Protein AF-A0A7V8W6E3-F1 (afdb_monomer)

Solvent-accessible surface area (backbone atoms only — not comparable to full-atom values): 30523 Å² total; per-residue (Å²): 129,44,22,58,57,62,61,30,36,61,44,76,60,100,75,22,41,31,23,18,28,25,39,39,32,76,47,16,25,35,45,43,40,6,30,64,54,18,16,47,50,14,28,40,45,15,25,27,19,11,62,36,27,40,42,33,41,28,35,43,29,31,76,76,49,31,47,47,39,54,48,75,96,35,70,48,21,53,35,42,50,69,39,84,40,50,57,40,72,59,39,34,91,80,53,57,35,53,32,38,55,35,43,75,72,73,45,42,37,34,36,26,48,46,64,82,41,48,52,22,74,88,29,54,38,61,55,48,72,39,35,53,48,25,54,76,66,76,32,27,70,42,30,32,36,32,34,53,33,52,45,55,50,50,46,46,63,72,57,48,93,60,59,91,87,58,83,68,68,77,58,76,41,75,46,80,43,70,63,22,59,65,55,46,26,24,59,27,83,86,46,38,68,59,48,43,57,56,46,49,50,52,52,30,50,54,46,11,36,56,31,51,24,34,79,65,42,43,29,56,62,62,84,45,99,86,48,74,86,80,68,50,61,65,41,68,42,79,37,46,65,89,38,77,54,35,58,74,35,79,44,76,50,71,52,38,40,31,56,38,68,36,38,62,90,61,44,47,33,61,66,59,51,43,53,53,36,50,52,46,25,75,75,44,99,53,83,54,31,68,57,70,81,85,66,74,90,54,88,49,69,65,49,60,52,44,55,75,67,67,78,64,83,80,41,65,65,62,93,74,47,39,31,40,72,20,40,37,26,18,24,37,29,34,40,54,42,20,90,84,66,48,57,73,42,80,50,49,57,79,79,52,42,45,63,52,49,45,52,52,48,42,54,28,43,77,71,75,60,45,56,69,45,41,36,36,48,59,90,45,38,55,26,31,44,50,68,48,73,82,88,84,54,57,48,78,46,80,68,38,54,47,90,79,33,82,55,71,39,86,59,18,60,63,34,60,57,25,50,50,11,21,31,33,86,48,95,85,39,50,57,22,47,49,43,33,39,37,32,36,26,58,92,81,15,36,30,22,39,74,58,75,59,54,92,78,76,55,92,84,53,81,92,78,54,90,59,46,28,28,45,29,11,27,63,39,41,55,11,17,42,24,61,41,35,39,32,49,36,80,57,80,54,83,57,65,27,46,20,36,37,64,47,45,44,23,21,48,32,36,21,54,28,46,78,69,73,44,34,69,60,51,52,64,62,46,61,92,53,61,73,79,40,42,40,55,58,52,47,72,59,50,53,39,45,75,63,69,46,84,56,95,55,84,77,52,86,52,63,36,70,37,58,47,63,63,75,61,92,70,64,71,71,64,85,129

Structure (mmCIF, N/CA/C/O backbone):
data_AF-A0A7V8W6E3-F1
#
_entry.id   AF-A0A7V8W6E3-F1
#
loop_
_atom_site.group_PDB
_atom_site.id
_atom_site.type_symbol
_atom_site.label_atom_id
_atom_site.label_alt_id
_atom_site.label_comp_id
_atom_site.label_asym_id
_atom_site.label_entity_id
_atom_site.label_seq_id
_atom_site.pdbx_PDB_ins_code
_atom_site.Cartn_x
_atom_site.Cartn_y
_atom_site.Cartn_z
_atom_site.occupancy
_atom_site.B_iso_or_equiv
_atom_site.auth_seq_id
_atom_site.auth_comp_id
_atom_site.auth_asym_id
_atom_site.auth_atom_id
_atom_site.pdbx_PDB_model_num
ATOM 1 N N . PRO A 1 1 ? -8.590 15.226 25.743 1.00 60.72 1 PRO A N 1
ATOM 2 C CA . PRO A 1 1 ? -9.506 14.223 26.324 1.00 60.72 1 PRO A CA 1
ATOM 3 C C . PRO A 1 1 ? -10.099 13.341 25.229 1.00 60.72 1 PRO A C 1
ATOM 5 O O . PRO A 1 1 ? -10.902 13.826 24.442 1.00 60.72 1 PRO A O 1
ATOM 8 N N . GLY A 1 2 ? -9.665 12.084 25.160 1.00 74.56 2 GLY A N 1
ATOM 9 C CA . GLY A 1 2 ? -10.213 11.073 24.245 1.00 74.56 2 GLY A CA 1
ATOM 10 C C . GLY A 1 2 ? -9.491 10.926 22.902 1.00 74.56 2 GLY A C 1
ATOM 11 O O . GLY A 1 2 ? -9.850 10.030 22.147 1.00 74.56 2 GLY A O 1
ATOM 12 N N . GLY A 1 3 ? -8.475 11.748 22.616 1.00 84.06 3 GLY A N 1
ATOM 13 C CA . GLY A 1 3 ? -7.592 11.557 21.456 1.00 84.06 3 GLY A CA 1
ATOM 14 C C . GLY A 1 3 ? -6.652 10.358 21.630 1.00 84.06 3 GLY A C 1
ATOM 15 O O . GLY A 1 3 ? -6.567 9.771 22.712 1.00 84.06 3 GLY A O 1
ATOM 16 N N . LEU A 1 4 ? -5.901 10.015 20.586 1.00 87.19 4 LEU A N 1
ATOM 17 C CA . LEU A 1 4 ? -4.885 8.960 20.554 1.00 87.19 4 LEU A CA 1
ATOM 18 C C . LEU A 1 4 ? -3.926 9.035 21.741 1.00 87.19 4 LEU A C 1
ATOM 20 O O . LEU A 1 4 ? -3.642 8.009 22.348 1.00 87.19 4 LEU A O 1
ATOM 24 N N . HIS A 1 5 ? -3.462 10.225 22.128 1.00 89.06 5 HIS A N 1
ATOM 25 C CA . HIS A 1 5 ? -2.568 10.365 23.284 1.00 89.06 5 HIS A CA 1
ATOM 26 C C . HIS A 1 5 ? -3.176 9.785 24.571 1.00 89.06 5 HIS A C 1
ATOM 28 O O . HIS A 1 5 ? -2.512 9.037 25.294 1.00 89.06 5 HIS A O 1
ATOM 34 N N . ASP A 1 6 ? -4.452 10.082 24.824 1.00 88.25 6 ASP A N 1
ATOM 35 C CA . ASP A 1 6 ? -5.174 9.614 26.007 1.00 88.25 6 ASP A CA 1
ATOM 36 C C . ASP A 1 6 ? -5.537 8.125 25.892 1.00 88.25 6 ASP A C 1
ATOM 38 O O . ASP A 1 6 ? -5.423 7.381 26.869 1.00 88.25 6 ASP A O 1
ATOM 42 N N . LEU A 1 7 ? -5.946 7.679 24.698 1.00 88.56 7 LEU A N 1
ATOM 43 C CA . LEU A 1 7 ? -6.326 6.288 24.420 1.00 88.56 7 LEU A CA 1
ATOM 44 C C . LEU A 1 7 ? -5.146 5.329 24.560 1.00 88.56 7 LEU A C 1
ATOM 46 O O . LEU A 1 7 ? -5.295 4.246 25.118 1.00 88.56 7 LEU A O 1
ATOM 50 N N . LEU A 1 8 ? -3.971 5.735 24.079 1.00 92.00 8 LEU A N 1
ATOM 51 C CA . LEU A 1 8 ? -2.752 4.928 24.112 1.00 92.00 8 LEU A CA 1
ATOM 52 C C . LEU A 1 8 ? -2.005 5.051 25.454 1.00 92.00 8 LEU A C 1
ATOM 54 O O . LEU A 1 8 ? -1.078 4.281 25.722 1.00 92.00 8 LEU A O 1
ATOM 58 N N . GLY A 1 9 ? -2.408 5.994 26.316 1.00 92.31 9 GLY A N 1
ATOM 59 C CA . GLY A 1 9 ? -1.715 6.288 27.570 1.00 92.31 9 GLY A CA 1
ATOM 60 C C . GLY A 1 9 ? -0.286 6.757 27.313 1.00 92.31 9 GLY A C 1
ATOM 61 O O . GLY A 1 9 ? 0.654 6.222 27.902 1.00 92.31 9 GLY A O 1
ATOM 62 N N . VAL A 1 10 ? -0.114 7.690 26.372 1.00 92.12 10 VAL A N 1
ATOM 63 C CA . VAL A 1 10 ? 1.209 8.180 25.977 1.00 92.12 10 VAL A CA 1
ATOM 64 C C . VAL A 1 10 ? 1.835 8.949 27.134 1.00 92.12 10 VAL A C 1
ATOM 66 O O . VAL A 1 10 ? 1.294 9.945 27.612 1.00 92.12 10 VAL A O 1
ATOM 69 N N . GLN A 1 11 ? 3.013 8.506 27.555 1.00 91.81 11 GLN A N 1
ATOM 70 C CA . GLN A 1 11 ? 3.874 9.216 28.489 1.00 91.81 11 GLN A CA 1
ATOM 71 C C . GLN A 1 11 ? 5.193 9.534 27.796 1.00 91.81 11 GLN A C 1
ATOM 73 O O . GLN A 1 11 ? 5.791 8.673 27.150 1.00 91.81 11 GLN A O 1
ATOM 78 N N . GLN A 1 12 ? 5.658 10.771 27.936 1.00 90.88 12 GLN A N 1
ATOM 79 C CA . GLN A 1 12 ? 6.931 11.217 27.382 1.00 90.88 12 GLN A CA 1
ATOM 80 C C . GLN A 1 12 ? 7.817 11.756 28.502 1.00 90.88 12 GLN A C 1
ATOM 82 O O . GLN A 1 12 ? 7.383 12.580 29.305 1.00 90.88 12 GLN A O 1
ATOM 87 N N . ASP A 1 13 ? 9.068 11.308 28.539 1.00 88.69 13 ASP A N 1
ATOM 88 C CA . ASP A 1 13 ? 10.091 11.820 29.448 1.00 88.69 13 ASP A CA 1
ATOM 89 C C . ASP A 1 13 ? 11.416 12.067 28.691 1.00 88.69 13 ASP A C 1
ATOM 91 O O . ASP A 1 13 ? 11.489 11.954 27.464 1.00 88.69 13 ASP A O 1
ATOM 95 N N . ALA A 1 14 ? 12.487 12.410 29.416 1.00 87.88 14 ALA A N 1
ATOM 96 C CA . ALA A 1 14 ? 13.804 12.682 28.825 1.00 87.88 14 ALA A CA 1
ATOM 97 C C . ALA A 1 14 ? 14.431 11.482 28.085 1.00 87.88 14 ALA A C 1
ATOM 99 O O . ALA A 1 14 ? 15.365 11.644 27.303 1.00 87.88 14 ALA A O 1
ATOM 100 N N . SER A 1 15 ? 13.943 10.278 28.351 1.00 84.31 15 SER A N 1
ATOM 101 C CA . SER A 1 15 ? 14.488 9.008 27.902 1.00 84.31 15 SER A CA 1
ATOM 102 C C . SER A 1 15 ? 13.673 8.404 26.744 1.00 84.31 15 SER A C 1
ATOM 104 O O . SER A 1 15 ? 14.153 7.477 26.092 1.00 84.31 15 SER A O 1
ATOM 106 N N . GLY A 1 16 ? 12.474 8.917 26.442 1.00 88.12 16 GLY A N 1
ATOM 107 C CA . GLY A 1 16 ? 11.692 8.518 25.267 1.00 88.12 16 GLY A CA 1
ATOM 108 C C . GLY A 1 16 ? 10.180 8.589 25.467 1.00 88.12 16 GLY A C 1
ATOM 109 O O . GLY A 1 16 ? 9.683 9.228 26.395 1.00 88.12 16 GLY A O 1
ATOM 110 N N . LEU A 1 17 ? 9.463 7.912 24.571 1.00 90.12 17 LEU A N 1
ATOM 111 C CA . LEU A 1 17 ? 8.012 7.746 24.601 1.00 90.12 17 LEU A CA 1
ATOM 112 C C . LEU A 1 17 ? 7.654 6.343 25.101 1.00 90.12 17 LEU A C 1
ATOM 114 O O . LEU A 1 17 ? 8.291 5.355 24.733 1.00 90.12 17 LEU A O 1
ATOM 118 N N . MET A 1 18 ? 6.629 6.259 25.939 1.00 91.69 18 MET A N 1
ATOM 119 C CA . MET A 1 18 ? 6.065 5.020 26.469 1.00 91.69 18 MET A CA 1
ATOM 120 C C . MET A 1 18 ? 4.549 5.032 26.286 1.00 91.69 18 MET A C 1
ATOM 122 O O . MET A 1 18 ? 3.926 6.093 26.301 1.00 91.69 18 MET A O 1
ATOM 126 N N . MET A 1 19 ? 3.958 3.851 26.134 1.00 93.00 19 MET A N 1
ATOM 127 C CA . MET A 1 19 ? 2.508 3.661 26.082 1.00 93.00 19 MET A CA 1
ATOM 128 C C . MET A 1 19 ? 2.098 2.795 27.265 1.00 93.00 19 MET A C 1
ATOM 130 O O . MET A 1 19 ? 2.665 1.722 27.470 1.00 93.00 19 MET A O 1
ATOM 134 N N . THR A 1 20 ? 1.136 3.254 28.062 1.00 92.38 20 THR A N 1
ATOM 135 C CA . THR A 1 20 ? 0.646 2.484 29.217 1.00 92.38 20 THR A CA 1
ATOM 136 C C . THR A 1 20 ? -0.668 1.777 28.943 1.00 92.38 20 THR A C 1
ATOM 138 O O . THR A 1 20 ? -1.084 0.971 29.764 1.00 92.38 20 THR A O 1
ATOM 141 N N . LYS A 1 21 ? -1.330 2.064 27.813 1.00 92.44 21 LYS A N 1
ATOM 142 C CA . LYS A 1 21 ? -2.611 1.443 27.444 1.00 92.44 21 LYS A CA 1
ATOM 143 C C . LYS A 1 21 ? -2.586 0.670 26.130 1.00 92.44 21 LYS A C 1
ATOM 145 O O . LYS A 1 21 ? -3.557 -0.008 25.812 1.00 92.44 21 LYS A O 1
ATOM 150 N N . ALA A 1 22 ? -1.486 0.745 25.384 1.00 93.56 22 ALA A N 1
ATOM 151 C CA . ALA A 1 22 ? -1.351 0.115 24.079 1.00 93.56 22 ALA A CA 1
ATOM 152 C C . ALA A 1 22 ? -0.019 -0.620 23.912 1.00 93.56 22 ALA A C 1
ATOM 154 O O . ALA A 1 22 ? 0.999 -0.238 24.487 1.00 93.56 22 ALA A O 1
ATOM 155 N N . VAL A 1 23 ? -0.040 -1.651 23.073 1.00 93.12 23 VAL A N 1
ATOM 156 C CA . VAL A 1 23 ? 1.141 -2.368 22.596 1.00 93.12 23 VAL A CA 1
ATOM 157 C C . VAL A 1 23 ? 1.476 -1.857 21.205 1.00 93.12 23 VAL A C 1
ATOM 159 O O . VAL A 1 23 ? 0.636 -1.896 20.307 1.00 93.12 23 VAL A O 1
ATOM 162 N N . SER A 1 24 ? 2.708 -1.399 21.009 1.00 94.38 24 SER A N 1
ATOM 163 C CA . SER A 1 24 ? 3.200 -0.960 19.702 1.00 94.38 24 SER A CA 1
ATOM 164 C C . SER A 1 24 ? 4.286 -1.885 19.171 1.00 94.38 24 SER A C 1
ATOM 166 O O . SER A 1 24 ? 4.986 -2.570 19.925 1.00 94.38 24 SER A O 1
ATOM 168 N N . VAL A 1 25 ? 4.428 -1.889 17.849 1.00 94.44 25 VAL A N 1
ATOM 169 C CA . VAL A 1 25 ? 5.556 -2.514 17.161 1.00 94.44 25 VAL A CA 1
ATOM 170 C C . VAL A 1 25 ? 6.624 -1.450 16.889 1.00 94.44 25 VAL A C 1
ATOM 172 O O . VAL A 1 25 ? 6.346 -0.442 16.242 1.00 94.44 25 VAL A O 1
ATOM 175 N N . LYS A 1 26 ? 7.856 -1.671 17.360 1.00 92.50 26 LYS A N 1
ATOM 176 C CA . LYS A 1 26 ? 8.976 -0.723 17.223 1.00 92.50 26 LYS A CA 1
ATOM 177 C C . LYS A 1 26 ? 9.426 -0.563 15.768 1.00 92.50 26 LYS A C 1
ATOM 179 O O . LYS A 1 26 ? 9.684 0.555 15.330 1.00 92.50 26 LYS A O 1
ATOM 184 N N . GLN A 1 27 ? 9.534 -1.668 15.033 1.00 94.12 27 GLN A N 1
ATOM 185 C CA . GLN A 1 27 ? 9.877 -1.708 13.610 1.00 94.12 27 GLN A CA 1
ATOM 186 C C . GLN A 1 27 ? 8.772 -2.424 12.833 1.00 94.12 27 GLN A C 1
ATOM 188 O O . GLN A 1 27 ? 8.947 -3.537 12.345 1.00 94.12 27 GLN A O 1
ATOM 193 N N . ALA A 1 28 ? 7.596 -1.801 12.765 1.00 96.69 28 ALA A N 1
ATOM 194 C CA . ALA A 1 28 ? 6.533 -2.283 11.897 1.00 96.69 28 ALA A CA 1
ATOM 195 C C . ALA A 1 28 ? 6.803 -1.872 10.446 1.00 96.69 28 ALA A C 1
ATOM 197 O O . ALA A 1 28 ? 7.048 -0.696 10.175 1.00 96.69 28 ALA A O 1
ATOM 198 N N . ALA A 1 29 ? 6.744 -2.830 9.519 1.00 97.69 29 ALA A N 1
ATOM 199 C CA . ALA A 1 29 ? 6.967 -2.582 8.098 1.00 97.69 29 ALA A CA 1
ATOM 200 C C . ALA A 1 29 ? 5.761 -2.970 7.230 1.00 97.69 29 ALA A C 1
ATOM 202 O O . ALA A 1 29 ? 5.146 -4.028 7.404 1.00 97.69 29 ALA A O 1
ATOM 203 N N . THR A 1 30 ? 5.461 -2.143 6.230 1.00 98.50 30 THR A N 1
ATOM 204 C CA . THR A 1 30 ? 4.515 -2.497 5.165 1.00 98.50 30 THR A CA 1
ATOM 205 C C . THR A 1 30 ? 5.110 -3.525 4.190 1.00 98.50 30 THR A C 1
ATOM 207 O O . THR A 1 30 ? 6.233 -4.002 4.354 1.00 98.50 30 THR A O 1
ATOM 210 N N . VAL A 1 31 ? 4.361 -3.915 3.167 1.00 98.56 31 VAL A N 1
ATOM 211 C CA . VAL A 1 31 ? 4.817 -4.783 2.072 1.00 98.56 31 VAL A CA 1
ATOM 212 C C . VAL A 1 31 ? 5.582 -3.988 1.010 1.00 98.56 31 VAL A C 1
ATOM 214 O O . VAL A 1 31 ? 5.753 -2.779 1.135 1.00 98.56 31 VAL A O 1
ATOM 217 N N . PHE A 1 32 ? 6.119 -4.664 -0.007 1.00 98.44 32 PHE A N 1
ATOM 218 C CA . PHE A 1 32 ? 6.741 -4.005 -1.157 1.00 98.44 32 PHE A CA 1
ATOM 219 C C . PHE A 1 32 ? 5.922 -4.266 -2.435 1.00 98.44 32 PHE A C 1
ATOM 221 O O . PHE A 1 32 ? 5.559 -5.423 -2.662 1.00 98.44 32 PHE A O 1
ATOM 228 N N . PRO A 1 33 ? 5.664 -3.244 -3.278 1.00 98.06 33 PRO A N 1
ATOM 229 C CA . PRO A 1 33 ? 5.965 -1.822 -3.057 1.00 98.06 33 PRO A CA 1
ATOM 230 C C . PRO A 1 33 ? 5.157 -1.224 -1.895 1.00 98.06 33 PRO A C 1
ATOM 232 O O . PRO A 1 33 ? 4.050 -1.680 -1.611 1.00 98.06 33 PRO A O 1
ATOM 235 N N . SER A 1 34 ? 5.727 -0.218 -1.222 1.00 97.88 34 SER A N 1
ATOM 236 C CA . SER A 1 34 ? 5.096 0.504 -0.099 1.00 97.88 34 SER A CA 1
ATOM 237 C C . SER A 1 34 ? 4.006 1.450 -0.608 1.00 97.88 34 SER A C 1
ATOM 239 O O . SER A 1 34 ? 4.200 2.661 -0.682 1.00 97.88 34 SER A O 1
ATOM 241 N N . TYR A 1 35 ? 2.899 0.890 -1.080 1.00 95.75 35 TYR A N 1
ATOM 242 C CA . TYR A 1 35 ? 1.867 1.628 -1.802 1.00 95.75 35 TYR A CA 1
ATOM 243 C C . TYR A 1 35 ? 0.471 1.173 -1.364 1.00 95.75 35 TYR A C 1
ATOM 245 O O . TYR A 1 35 ? 0.293 0.031 -0.939 1.00 95.75 35 TYR A O 1
ATOM 253 N N . THR A 1 36 ? -0.513 2.059 -1.484 1.00 96.38 36 THR A N 1
ATOM 254 C CA . THR A 1 36 ? -1.872 1.924 -0.939 1.00 96.38 36 THR A CA 1
ATOM 255 C C . THR A 1 36 ? -2.533 0.567 -1.201 1.00 96.38 36 THR A C 1
ATOM 257 O O . THR A 1 36 ? -2.860 -0.158 -0.264 1.00 96.38 36 THR A O 1
ATOM 260 N N . TYR A 1 37 ? -2.725 0.157 -2.461 1.00 97.62 37 TYR A N 1
ATOM 261 C CA . TYR A 1 37 ? -3.456 -1.083 -2.756 1.00 97.62 37 TYR A CA 1
ATOM 262 C C . TYR A 1 37 ? -2.711 -2.376 -2.419 1.00 97.62 37 TYR A C 1
ATOM 264 O O . TYR A 1 37 ? -3.359 -3.262 -1.851 1.00 97.62 37 TYR A O 1
ATOM 272 N N . PRO A 1 38 ? -1.406 -2.552 -2.725 1.00 98.38 38 PRO A N 1
ATOM 273 C CA . PRO A 1 38 ? -0.689 -3.739 -2.272 1.00 98.38 38 PRO A CA 1
ATOM 274 C C . PRO A 1 38 ? -0.697 -3.835 -0.746 1.00 98.38 38 PRO A C 1
ATOM 276 O O . PRO A 1 38 ? -0.994 -4.906 -0.220 1.00 98.38 38 PRO A O 1
ATOM 279 N N . ALA A 1 39 ? -0.473 -2.724 -0.037 1.00 98.56 39 ALA A N 1
ATOM 280 C CA . ALA A 1 39 ? -0.457 -2.699 1.418 1.00 98.56 39 ALA A CA 1
ATOM 281 C C . ALA A 1 39 ? -1.820 -3.018 2.034 1.00 98.56 39 ALA A C 1
ATOM 283 O O . ALA A 1 39 ? -1.918 -3.954 2.827 1.00 98.56 39 ALA A O 1
ATOM 284 N N . TRP A 1 40 ? -2.891 -2.327 1.639 1.00 98.31 40 TRP A N 1
ATOM 285 C CA . TRP A 1 40 ? -4.218 -2.623 2.180 1.00 98.31 40 TRP A CA 1
ATOM 286 C C . TRP A 1 40 ? -4.682 -4.031 1.838 1.00 98.31 40 TRP A C 1
ATOM 288 O O . TRP A 1 40 ? -5.190 -4.736 2.709 1.00 98.31 40 TRP A O 1
ATOM 298 N N . THR A 1 41 ? -4.453 -4.497 0.610 1.00 98.62 41 THR A N 1
ATOM 299 C CA . THR A 1 41 ? -4.796 -5.882 0.263 1.00 98.62 41 THR A CA 1
ATOM 300 C C . THR A 1 41 ? -4.022 -6.864 1.142 1.00 98.62 41 THR A C 1
ATOM 302 O O . THR A 1 41 ? -4.618 -7.802 1.668 1.00 98.62 41 THR A O 1
ATOM 305 N N . SER A 1 42 ? -2.727 -6.631 1.371 1.00 98.81 42 SER A N 1
ATOM 306 C CA . SER A 1 42 ? -1.894 -7.457 2.250 1.00 98.81 42 SER A CA 1
ATOM 307 C C . SER A 1 42 ? -2.379 -7.446 3.697 1.00 98.81 42 SER A C 1
ATOM 309 O O . SER A 1 42 ? -2.499 -8.505 4.316 1.00 98.81 42 SER A O 1
ATOM 311 N N . LEU A 1 43 ? -2.734 -6.272 4.223 1.00 98.69 43 LEU A N 1
ATOM 312 C CA . LEU A 1 43 ? -3.262 -6.129 5.573 1.00 98.69 43 LEU A CA 1
ATOM 313 C C . LEU A 1 43 ? -4.544 -6.930 5.753 1.00 98.69 43 LEU A C 1
ATOM 315 O O . LEU A 1 43 ? -4.641 -7.671 6.724 1.00 98.69 43 LEU A O 1
ATOM 319 N N . PHE A 1 44 ? -5.498 -6.809 4.825 1.00 98.69 44 PHE A N 1
ATOM 320 C CA . PHE A 1 44 ? -6.818 -7.440 4.918 1.00 98.69 44 PHE A CA 1
ATOM 321 C C . PHE A 1 44 ? -6.848 -8.900 4.477 1.00 98.69 44 PHE A C 1
ATOM 323 O O . PHE A 1 44 ? -7.864 -9.553 4.670 1.00 98.69 44 PHE A O 1
ATOM 330 N N . THR A 1 45 ? -5.781 -9.429 3.887 1.00 98.81 45 THR A N 1
ATOM 331 C CA . THR A 1 45 ? -5.697 -10.852 3.513 1.00 98.81 45 THR A CA 1
ATOM 332 C C . THR A 1 45 ? -4.720 -11.634 4.377 1.00 98.81 45 THR A C 1
ATOM 334 O O . THR A 1 45 ? -4.785 -12.859 4.413 1.00 98.81 45 THR A O 1
ATOM 337 N N . GLY A 1 46 ? -3.818 -10.949 5.083 1.00 98.69 46 GLY A N 1
ATOM 338 C CA . GLY A 1 46 ? -2.771 -11.575 5.881 1.00 98.69 46 GLY A CA 1
ATOM 339 C C . GLY A 1 46 ? -1.677 -12.246 5.048 1.00 98.69 46 GLY A C 1
ATOM 340 O O . GLY A 1 46 ? -0.969 -13.109 5.560 1.00 98.69 46 GLY A O 1
ATOM 341 N N . VAL A 1 47 ? -1.540 -11.899 3.765 1.00 98.69 47 VAL A N 1
ATOM 342 C CA . VAL A 1 47 ? -0.524 -12.462 2.858 1.00 98.69 47 VAL A CA 1
ATOM 343 C C . VAL A 1 47 ? 0.156 -11.371 2.044 1.00 98.69 47 VAL A C 1
ATOM 345 O O . VAL A 1 47 ? -0.380 -10.281 1.900 1.00 98.69 47 VAL A O 1
ATOM 348 N N . PHE A 1 48 ? 1.340 -11.654 1.505 1.00 98.44 48 PHE A N 1
ATOM 349 C CA . PHE A 1 48 ? 2.096 -10.683 0.709 1.00 98.44 48 PHE A CA 1
ATOM 350 C C . PHE A 1 48 ? 1.560 -10.512 -0.734 1.00 98.44 48 PHE A C 1
ATOM 352 O O . PHE A 1 48 ? 0.826 -11.379 -1.233 1.00 98.44 48 PHE A O 1
ATOM 359 N N . PRO A 1 49 ? 1.979 -9.446 -1.452 1.00 98.56 49 PRO A N 1
ATOM 360 C CA . PRO A 1 49 ? 1.479 -9.099 -2.784 1.00 98.56 49 PRO A CA 1
ATOM 361 C C . PRO A 1 49 ? 1.497 -10.195 -3.845 1.00 98.56 49 PRO A C 1
ATOM 363 O O . PRO A 1 49 ? 0.536 -10.340 -4.603 1.00 98.56 49 PRO A O 1
ATOM 366 N N . GLY A 1 50 ? 2.542 -11.017 -3.885 1.00 97.62 50 GLY A N 1
ATOM 367 C CA . GLY A 1 50 ? 2.661 -12.130 -4.825 1.00 97.62 50 GLY A CA 1
ATOM 368 C C . GLY A 1 50 ? 1.631 -13.240 -4.604 1.00 97.62 50 GLY A C 1
ATOM 369 O O . GLY A 1 50 ? 1.338 -14.002 -5.532 1.00 97.62 50 GLY A O 1
ATOM 370 N N . THR A 1 51 ? 1.065 -13.331 -3.400 1.00 97.81 51 THR A N 1
ATOM 371 C CA . THR A 1 51 ? 0.050 -14.324 -3.035 1.00 97.81 51 THR A CA 1
ATOM 372 C C . THR A 1 51 ? -1.350 -13.843 -3.403 1.00 97.81 51 THR A C 1
ATOM 374 O O . THR A 1 51 ? -2.076 -14.560 -4.093 1.00 97.81 51 THR A O 1
ATOM 377 N N . HIS A 1 52 ? -1.722 -12.620 -3.009 1.00 98.25 52 HIS A N 1
ATOM 378 C CA . HIS A 1 52 ? -3.054 -12.077 -3.305 1.00 98.25 52 HIS A CA 1
ATOM 379 C C . HIS A 1 52 ? -3.177 -11.470 -4.713 1.00 98.25 52 HIS A C 1
ATOM 381 O O . HIS A 1 52 ? -4.283 -11.379 -5.234 1.00 98.25 52 HIS A O 1
ATOM 387 N N . GLY A 1 53 ? -2.067 -11.096 -5.356 1.00 97.75 53 GLY A N 1
ATOM 388 C CA . GLY A 1 53 ? -2.017 -10.661 -6.757 1.00 97.75 53 GLY A CA 1
ATOM 389 C C . GLY A 1 53 ? -2.064 -9.163 -7.014 1.00 97.75 53 GLY A C 1
ATOM 390 O O . GLY A 1 53 ? -1.969 -8.757 -8.170 1.00 97.75 53 GLY A O 1
ATOM 391 N N . ILE A 1 54 ? -2.145 -8.339 -5.975 1.00 98.19 54 ILE A N 1
ATOM 392 C CA . ILE A 1 54 ? -2.126 -6.878 -6.101 1.00 98.19 54 ILE A CA 1
ATOM 393 C C . ILE A 1 54 ? -0.710 -6.412 -5.769 1.00 98.19 54 ILE A C 1
ATOM 395 O O . ILE A 1 54 ? -0.377 -6.221 -4.610 1.00 98.19 54 ILE A O 1
ATOM 399 N N . THR A 1 55 ? 0.146 -6.312 -6.782 1.00 98.00 55 THR A N 1
ATOM 400 C CA . THR A 1 55 ? 1.603 -6.082 -6.682 1.00 98.00 55 THR A CA 1
ATOM 401 C C . THR A 1 55 ? 2.025 -4.625 -6.870 1.00 98.00 55 THR A C 1
ATOM 403 O O . THR A 1 55 ? 3.215 -4.328 -6.920 1.00 98.00 55 THR A O 1
ATOM 406 N N . GLY A 1 56 ? 1.062 -3.714 -6.971 1.00 97.19 56 GLY A N 1
ATOM 407 C CA . GLY A 1 56 ? 1.269 -2.283 -7.167 1.00 97.19 56 GLY A CA 1
ATOM 408 C C . GLY A 1 56 ? -0.069 -1.559 -7.279 1.00 97.19 56 GLY A C 1
ATOM 409 O O . GLY A 1 56 ? -1.120 -2.198 -7.344 1.00 97.19 56 GLY A O 1
ATOM 410 N N . ASN A 1 57 ? -0.040 -0.231 -7.329 1.00 95.50 57 ASN A N 1
ATOM 411 C CA . ASN A 1 57 ? -1.197 0.541 -7.782 1.00 95.50 57 ASN A CA 1
ATOM 412 C C . ASN A 1 57 ? -1.298 0.520 -9.307 1.00 95.50 57 ASN A C 1
ATOM 414 O O . ASN A 1 57 ? -2.403 0.510 -9.846 1.00 95.50 57 ASN A O 1
ATOM 418 N N . SER A 1 58 ? -0.149 0.430 -9.973 1.00 95.19 58 SER A N 1
ATOM 419 C CA . SER A 1 58 ? -0.040 0.062 -11.378 1.00 95.19 58 SER A CA 1
ATOM 420 C C . SER A 1 58 ? 0.570 -1.328 -11.482 1.00 95.19 58 SER A C 1
ATOM 422 O O . SER A 1 58 ? 1.608 -1.604 -10.872 1.00 95.19 58 SER A O 1
ATOM 424 N N . LEU A 1 59 ? -0.085 -2.227 -12.215 1.00 96.56 59 LEU A N 1
ATOM 425 C CA . LEU A 1 59 ? 0.345 -3.619 -12.355 1.00 96.56 59 LEU A CA 1
ATOM 426 C C . LEU A 1 59 ? -0.170 -4.250 -13.649 1.00 96.56 59 LEU A C 1
ATOM 428 O O . LEU A 1 59 ? -1.069 -3.728 -14.307 1.00 96.56 59 LEU A O 1
ATOM 432 N N . PHE A 1 60 ? 0.378 -5.416 -13.990 1.00 97.19 60 PHE A N 1
ATOM 433 C CA . PHE A 1 60 ? -0.055 -6.192 -15.145 1.00 97.19 60 PHE A CA 1
ATOM 434 C C . PHE A 1 60 ? -0.290 -7.660 -14.791 1.00 97.19 60 PHE A C 1
ATOM 436 O O . PHE A 1 60 ? 0.610 -8.359 -14.331 1.00 97.19 60 PHE A O 1
ATOM 443 N N . PHE A 1 61 ? -1.495 -8.156 -15.060 1.00 96.75 61 PHE A N 1
ATOM 444 C CA . PHE A 1 61 ? -1.843 -9.565 -14.920 1.00 96.75 61 PHE A CA 1
ATOM 445 C C . PHE A 1 61 ? -1.462 -10.339 -16.182 1.00 96.75 61 PHE A C 1
ATOM 447 O O . PHE A 1 61 ? -2.269 -10.478 -17.105 1.00 96.75 61 PHE A O 1
ATOM 454 N N . ARG A 1 62 ? -0.259 -10.921 -16.195 1.00 95.81 62 ARG A N 1
ATOM 455 C CA . ARG A 1 62 ? 0.309 -11.663 -17.337 1.00 95.81 62 ARG A CA 1
ATOM 456 C C . ARG A 1 62 ? -0.631 -12.678 -17.990 1.00 95.81 62 ARG A C 1
ATOM 458 O O . ARG A 1 62 ? -0.708 -12.744 -19.209 1.00 95.81 62 ARG A O 1
ATOM 465 N N . ARG A 1 63 ? -1.363 -13.465 -17.197 1.00 94.06 63 ARG A N 1
ATOM 466 C CA . ARG A 1 63 ? -2.272 -14.511 -17.715 1.00 94.06 63 ARG A CA 1
ATOM 467 C C . ARG A 1 63 ? -3.546 -13.974 -18.335 1.00 94.06 63 ARG A C 1
ATOM 469 O O . ARG A 1 63 ? -4.121 -14.621 -19.201 1.00 94.06 63 ARG A O 1
ATOM 476 N N . ARG A 1 64 ? -4.013 -12.846 -17.809 1.00 94.12 64 ARG A N 1
ATOM 477 C CA . ARG A 1 64 ? -5.242 -12.188 -18.249 1.00 94.12 64 ARG A CA 1
ATOM 478 C C . ARG A 1 64 ? -4.959 -11.205 -19.379 1.00 94.12 64 ARG A C 1
ATOM 480 O O . ARG A 1 64 ? -5.898 -10.800 -20.044 1.00 94.12 64 ARG A O 1
ATOM 487 N N . GLU A 1 65 ? -3.690 -10.841 -19.567 1.00 95.31 65 GLU A N 1
ATOM 488 C CA . GLU A 1 65 ? -3.236 -9.785 -20.472 1.00 95.31 65 GLU A CA 1
ATOM 489 C C . GLU A 1 65 ? -3.952 -8.456 -20.189 1.00 95.31 65 GLU A C 1
ATOM 491 O O . GLU A 1 65 ? -4.382 -7.734 -21.086 1.00 95.31 65 GLU A O 1
ATOM 496 N N . VAL A 1 66 ? -4.081 -8.151 -18.893 1.00 94.31 66 VAL A N 1
ATOM 497 C CA . VAL A 1 66 ? -4.794 -6.979 -18.379 1.00 94.31 66 VAL A CA 1
ATOM 498 C C . VAL A 1 66 ? -3.846 -6.107 -17.570 1.00 94.31 66 VAL A C 1
ATOM 500 O O . VAL A 1 66 ? -3.279 -6.568 -16.576 1.00 94.31 66 VAL A O 1
ATOM 503 N N . ALA A 1 67 ? -3.711 -4.847 -17.971 1.00 94.44 67 ALA A N 1
ATOM 504 C CA . ALA A 1 67 ? -3.065 -3.811 -17.177 1.00 94.44 67 ALA A CA 1
ATOM 505 C C . ALA A 1 67 ? -4.093 -3.124 -16.267 1.00 94.44 67 ALA A C 1
ATOM 507 O O . ALA A 1 67 ? -5.267 -2.979 -16.626 1.00 94.44 67 ALA A O 1
ATOM 508 N N . ARG A 1 68 ? -3.649 -2.734 -15.074 1.00 94.12 68 ARG A N 1
ATOM 509 C CA . ARG A 1 68 ? -4.446 -2.021 -14.075 1.00 94.12 68 ARG A CA 1
ATOM 510 C C . ARG A 1 68 ? -3.701 -0.805 -13.579 1.00 94.12 68 ARG A C 1
ATOM 512 O O . ARG A 1 68 ? -2.498 -0.890 -13.342 1.00 94.12 68 ARG A O 1
ATOM 519 N N . TYR A 1 69 ? -4.451 0.270 -13.371 1.00 92.44 69 TYR A N 1
ATOM 520 C CA . TYR A 1 69 ? -3.943 1.537 -12.848 1.00 92.44 69 TYR A CA 1
ATOM 521 C C . TYR A 1 69 ? -4.943 2.089 -11.826 1.00 92.44 69 TYR A C 1
ATOM 523 O O . TYR A 1 69 ? -5.818 2.892 -12.143 1.00 92.44 69 TYR A O 1
ATOM 531 N N . TYR A 1 70 ? -4.868 1.595 -10.595 1.00 90.81 70 TYR A N 1
ATOM 532 C CA . TYR A 1 70 ? -5.817 1.915 -9.525 1.00 90.81 70 TYR A CA 1
ATOM 533 C C . TYR A 1 70 ? -5.576 3.283 -8.868 1.00 90.81 70 TYR A C 1
ATOM 535 O O . TYR A 1 70 ? -6.370 3.712 -8.031 1.00 90.81 70 TYR A O 1
ATOM 543 N N . ALA A 1 71 ? -4.475 3.951 -9.208 1.00 82.69 71 ALA A N 1
ATOM 544 C CA . ALA A 1 71 ? -4.162 5.300 -8.757 1.00 82.69 71 ALA A CA 1
ATOM 545 C C . ALA A 1 71 ? -4.440 6.339 -9.849 1.00 82.69 71 ALA A C 1
ATOM 547 O O . ALA A 1 71 ? -4.597 6.009 -11.025 1.00 82.69 71 ALA A O 1
ATOM 548 N N . GLU A 1 72 ? -4.414 7.607 -9.439 1.00 69.19 72 GLU A N 1
ATOM 549 C CA . GLU A 1 72 ? -4.480 8.772 -10.325 1.00 69.19 72 GLU A CA 1
ATOM 550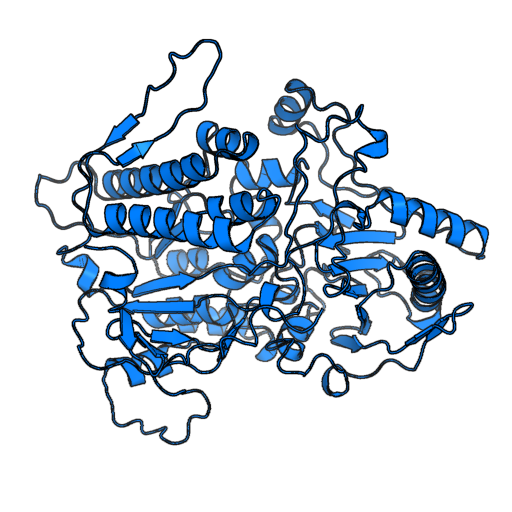 C C . GLU A 1 72 ? -5.811 8.887 -11.099 1.00 69.19 72 GLU A C 1
ATOM 552 O O . GLU A 1 72 ? -6.820 8.284 -10.744 1.00 69.19 72 GLU A O 1
ATOM 557 N N . PHE A 1 73 ? -5.863 9.726 -12.137 1.00 64.75 73 PHE A N 1
ATOM 558 C CA . PHE A 1 73 ? -7.076 10.000 -12.924 1.00 64.75 73 PHE A CA 1
ATOM 559 C C . PHE A 1 73 ? -7.449 8.879 -13.909 1.00 64.75 73 PHE A C 1
ATOM 561 O O . PHE A 1 73 ? -8.181 9.114 -14.874 1.00 64.75 73 PHE A O 1
ATOM 568 N N . HIS A 1 74 ? -6.945 7.664 -13.698 1.00 72.69 74 HIS A N 1
ATOM 569 C CA . HIS A 1 74 ? -7.292 6.526 -14.532 1.00 72.69 74 HIS A CA 1
ATOM 570 C C . HIS A 1 74 ? -8.706 6.016 -14.214 1.00 72.69 74 HIS A C 1
ATOM 572 O O . HIS A 1 74 ? -9.214 6.150 -13.098 1.00 72.69 74 HIS A O 1
ATOM 578 N N . ILE A 1 75 ? -9.359 5.401 -15.204 1.00 77.25 75 ILE A N 1
ATOM 579 C CA . ILE A 1 75 ? -10.717 4.870 -15.041 1.00 77.25 75 ILE A CA 1
ATOM 580 C C . ILE A 1 75 ? -10.792 3.814 -13.935 1.00 77.25 75 ILE A C 1
ATOM 582 O O . ILE A 1 75 ? -11.754 3.805 -13.175 1.00 77.25 75 ILE A O 1
ATOM 586 N N . ASP A 1 76 ? -9.770 2.967 -13.803 1.00 84.06 76 ASP A N 1
ATOM 587 C CA . ASP A 1 76 ? -9.728 1.943 -12.756 1.00 84.06 76 ASP A CA 1
ATOM 588 C C . ASP A 1 76 ? -9.711 2.570 -11.354 1.00 84.06 76 ASP A C 1
ATOM 590 O O . ASP A 1 76 ? -10.386 2.057 -10.472 1.00 84.06 76 ASP A O 1
ATOM 594 N N . ALA A 1 77 ? -9.029 3.701 -11.142 1.00 83.44 77 ALA A N 1
ATOM 595 C CA . ALA A 1 77 ? -9.046 4.405 -9.858 1.00 83.44 77 ALA A CA 1
ATOM 596 C C . ALA A 1 77 ? -10.456 4.891 -9.488 1.00 83.44 77 ALA A C 1
ATOM 598 O O . ALA A 1 77 ? -10.904 4.733 -8.354 1.00 83.44 77 ALA A O 1
ATOM 599 N N . VAL A 1 78 ? -11.194 5.422 -10.468 1.00 81.44 78 VAL A N 1
ATOM 600 C CA . VAL A 1 78 ? -12.601 5.816 -10.293 1.00 81.44 78 VAL A CA 1
ATOM 601 C C . VAL A 1 78 ? -13.482 4.592 -10.025 1.00 81.44 78 VAL A C 1
ATOM 603 O O . VAL A 1 78 ? -14.341 4.632 -9.145 1.00 81.44 78 VAL A O 1
ATOM 606 N N . LYS A 1 79 ? -13.255 3.485 -10.742 1.00 86.44 79 LYS A N 1
ATOM 607 C CA . LYS A 1 79 ? -13.991 2.230 -10.545 1.00 86.44 79 LYS A CA 1
ATOM 608 C C . LYS A 1 79 ? -13.752 1.631 -9.170 1.00 86.44 79 LYS A C 1
ATOM 610 O O . LYS A 1 79 ? -14.719 1.247 -8.535 1.00 86.44 79 LYS A O 1
ATOM 615 N N . VAL A 1 80 ? -12.520 1.604 -8.665 1.00 88.12 80 VAL A N 1
ATOM 616 C CA . VAL A 1 80 ? -12.236 1.114 -7.304 1.00 88.12 80 VAL A CA 1
ATOM 617 C C . VAL A 1 80 ? -13.065 1.865 -6.255 1.00 88.12 80 VAL A C 1
ATOM 619 O O . VAL A 1 80 ? -13.510 1.258 -5.286 1.00 88.12 80 VAL A O 1
ATOM 622 N N . GLN A 1 81 ? -13.302 3.161 -6.467 1.00 83.81 81 GLN A N 1
ATOM 623 C CA . GLN A 1 81 ? -14.076 4.015 -5.565 1.00 83.81 81 GLN A CA 1
ATOM 624 C C . GLN A 1 81 ? -15.597 3.845 -5.685 1.00 83.81 81 GLN A C 1
ATOM 626 O O . GLN A 1 81 ? -16.305 3.940 -4.684 1.00 83.81 81 GLN A O 1
ATOM 631 N N . LEU A 1 82 ? -16.107 3.595 -6.892 1.00 83.00 82 LEU A N 1
ATOM 632 C CA . LEU A 1 82 ? -17.547 3.611 -7.182 1.00 83.00 82 LEU A CA 1
ATOM 633 C C . LEU A 1 82 ? -18.158 2.228 -7.408 1.00 83.00 82 LEU A C 1
ATOM 635 O O . LEU A 1 82 ? -19.301 1.975 -7.026 1.00 83.00 82 LEU A O 1
ATOM 639 N N . GLU A 1 83 ? -17.424 1.338 -8.068 1.00 85.62 83 GLU A N 1
ATOM 640 C CA . GLU A 1 83 ? -17.848 -0.029 -8.329 1.00 85.62 83 GLU A CA 1
ATOM 641 C C . GLU A 1 83 ? -17.513 -0.891 -7.115 1.00 85.62 83 GLU A C 1
ATOM 643 O O . GLU A 1 83 ? -16.353 -1.133 -6.770 1.00 85.62 83 GLU A O 1
ATOM 648 N N . LYS A 1 84 ? -18.565 -1.389 -6.465 1.00 82.12 84 LYS A N 1
ATOM 649 C CA . LYS A 1 84 ? -18.419 -2.297 -5.335 1.00 82.12 84 LYS A CA 1
ATOM 650 C C . LYS A 1 84 ? -17.570 -3.507 -5.738 1.00 82.12 84 LYS A C 1
ATOM 652 O O . LYS A 1 84 ? -17.884 -4.194 -6.705 1.00 82.12 84 LYS A O 1
ATOM 657 N N . ASP A 1 85 ? -16.539 -3.779 -4.943 1.00 85.62 85 ASP A N 1
ATOM 658 C CA . ASP A 1 85 ? -15.655 -4.940 -5.068 1.00 85.62 85 ASP A CA 1
ATOM 659 C C . ASP A 1 85 ? -14.851 -5.027 -6.382 1.00 85.62 85 ASP A C 1
ATOM 661 O O . ASP A 1 85 ? -14.313 -6.094 -6.676 1.00 85.62 85 ASP A O 1
ATOM 665 N N . PHE A 1 86 ? -14.680 -3.934 -7.144 1.00 92.25 86 PHE A N 1
ATOM 666 C CA . PHE A 1 86 ? -13.861 -3.952 -8.370 1.00 92.25 86 PHE A CA 1
ATOM 667 C C . PHE A 1 86 ? -12.434 -4.462 -8.107 1.00 92.25 86 PHE A C 1
ATOM 669 O O . PHE A 1 86 ? -11.995 -5.428 -8.729 1.00 92.25 86 PHE A O 1
ATOM 676 N N . LEU A 1 87 ? -11.748 -3.895 -7.106 1.00 94.25 87 LEU A N 1
ATOM 677 C CA . LEU A 1 87 ? -10.442 -4.390 -6.655 1.00 94.25 87 LEU A CA 1
ATOM 678 C C . LEU A 1 87 ? -10.530 -5.814 -6.083 1.00 94.25 87 LEU A C 1
ATOM 680 O O . LEU A 1 87 ? -9.632 -6.626 -6.284 1.00 94.25 87 LEU A O 1
ATOM 684 N N . GLY A 1 88 ? -11.630 -6.132 -5.394 1.00 95.25 88 GLY A N 1
ATOM 685 C CA . GLY A 1 88 ? -11.880 -7.451 -4.813 1.00 95.25 88 GLY A CA 1
ATOM 686 C C . GLY A 1 88 ? -11.926 -8.577 -5.849 1.00 95.25 88 GLY A C 1
ATOM 687 O O . GLY A 1 88 ? -11.478 -9.685 -5.552 1.00 95.25 88 GLY A O 1
ATOM 688 N N . GLY A 1 89 ? -12.410 -8.286 -7.060 1.00 94.81 89 GLY A N 1
ATOM 689 C CA . GLY A 1 89 ? -12.413 -9.214 -8.194 1.00 94.81 89 GLY A CA 1
ATOM 690 C C . GLY A 1 89 ? -11.037 -9.446 -8.827 1.00 94.81 89 GLY A C 1
ATOM 691 O O . GLY A 1 89 ? -10.868 -10.395 -9.589 1.00 94.81 89 GLY A O 1
ATOM 692 N N . ASP A 1 90 ? -10.050 -8.607 -8.510 1.00 96.31 90 ASP A N 1
ATOM 693 C CA . ASP A 1 90 ? -8.664 -8.769 -8.952 1.00 96.31 90 ASP A CA 1
ATOM 694 C C . ASP A 1 90 ? -7.777 -9.458 -7.890 1.00 96.31 90 ASP A C 1
ATOM 696 O O . ASP A 1 90 ? -6.651 -9.860 -8.198 1.00 96.31 90 ASP A O 1
ATOM 700 N N . ILE A 1 91 ? -8.291 -9.665 -6.668 1.00 97.50 91 ILE A N 1
ATOM 701 C CA . ILE A 1 91 ? -7.669 -10.508 -5.634 1.00 97.50 91 ILE A CA 1
ATOM 702 C C . ILE A 1 91 ? -7.833 -11.986 -6.014 1.00 97.50 91 ILE A C 1
ATOM 704 O O . ILE A 1 91 ? -8.916 -12.419 -6.403 1.00 97.50 91 ILE A O 1
ATOM 708 N N . SER A 1 92 ? -6.765 -12.773 -5.858 1.00 96.69 92 SER A N 1
ATOM 709 C CA . SER A 1 92 ? -6.778 -14.230 -6.056 1.00 96.69 92 SER A CA 1
ATOM 710 C C . SER A 1 92 ? -7.938 -14.902 -5.312 1.00 96.69 92 SER A C 1
ATOM 712 O O . SER A 1 92 ? -8.040 -14.783 -4.097 1.00 96.69 92 SER A O 1
ATOM 714 N N . ASP A 1 93 ? -8.746 -15.703 -6.011 1.00 96.06 93 ASP A N 1
ATOM 715 C CA . ASP A 1 93 ? -9.885 -16.426 -5.416 1.00 96.06 93 ASP A CA 1
ATOM 716 C C . ASP A 1 93 ? -9.496 -17.482 -4.373 1.00 96.06 93 ASP A C 1
ATOM 718 O O . ASP A 1 93 ? -10.348 -18.005 -3.657 1.00 96.06 93 ASP A O 1
ATOM 722 N N . GLN A 1 94 ? -8.208 -17.813 -4.285 1.00 96.31 94 GLN A N 1
ATOM 723 C CA . GLN A 1 94 ? -7.662 -18.713 -3.267 1.00 96.31 94 GLN A CA 1
ATOM 724 C C . GLN A 1 94 ? -7.341 -17.991 -1.950 1.00 96.31 94 GLN A C 1
ATOM 726 O O . GLN A 1 94 ? -7.041 -18.639 -0.948 1.00 96.31 94 GLN A O 1
ATOM 731 N N . VAL A 1 95 ? -7.386 -16.659 -1.948 1.00 97.62 95 VAL A N 1
ATOM 732 C CA . VAL A 1 95 ? -7.091 -15.816 -0.793 1.00 97.62 95 VAL A CA 1
ATOM 733 C C . VAL A 1 95 ? -8.383 -15.163 -0.330 1.00 97.62 95 VAL A C 1
ATOM 735 O O . VAL A 1 95 ? -9.085 -14.531 -1.112 1.00 97.62 95 VAL A O 1
ATOM 738 N N . LYS A 1 96 ? -8.681 -15.308 0.960 1.00 98.50 96 LYS A N 1
ATOM 739 C CA . LYS A 1 96 ? -9.829 -14.663 1.595 1.00 98.50 96 LYS A CA 1
ATOM 740 C C . LYS A 1 96 ? -9.414 -13.368 2.271 1.00 98.50 96 LYS A C 1
ATOM 742 O O . LYS A 1 96 ? -8.326 -13.284 2.844 1.00 98.50 96 LYS A O 1
ATOM 747 N N . THR A 1 97 ? -10.299 -12.385 2.254 1.00 98.62 97 THR A N 1
ATOM 748 C CA . THR A 1 97 ? -10.173 -11.198 3.099 1.00 98.62 97 THR A CA 1
ATOM 749 C C . THR A 1 97 ? -10.601 -11.501 4.540 1.00 98.62 97 THR A C 1
ATOM 751 O O . THR A 1 97 ? -11.324 -12.463 4.812 1.00 98.62 97 THR A O 1
ATOM 754 N N . LEU A 1 98 ? -10.219 -10.627 5.472 1.00 98.69 98 LEU A N 1
ATOM 755 C CA . LEU A 1 98 ? -10.684 -10.600 6.857 1.00 98.69 98 LEU A CA 1
ATOM 756 C C . LEU A 1 98 ? -12.211 -10.696 6.934 1.00 98.69 98 LEU A C 1
ATOM 758 O O . LEU A 1 98 ? -12.743 -11.445 7.747 1.00 98.69 98 LEU A O 1
ATOM 762 N N . TYR A 1 99 ? -12.919 -9.979 6.061 1.00 98.62 99 TYR A N 1
ATOM 763 C CA . TYR A 1 99 ? -14.377 -9.938 6.073 1.00 98.62 99 TYR A CA 1
ATOM 764 C C . TYR A 1 99 ? -15.003 -11.260 5.623 1.00 98.62 99 TYR A C 1
ATOM 766 O O . TYR A 1 99 ? -16.005 -11.671 6.197 1.00 98.62 99 TYR A O 1
ATOM 774 N N . GLU A 1 100 ? -14.397 -11.963 4.660 1.00 98.62 100 GLU A N 1
ATOM 775 C CA . GLU A 1 100 ? -14.845 -13.306 4.260 1.00 98.62 100 GLU A CA 1
ATOM 776 C C . GLU A 1 100 ? -14.645 -14.329 5.391 1.00 98.62 100 GLU A C 1
ATOM 778 O O . GLU A 1 100 ? -15.497 -15.194 5.594 1.00 98.62 100 GLU A O 1
ATOM 783 N N . TYR A 1 101 ? -13.561 -14.224 6.170 1.00 98.69 101 TYR A N 1
ATOM 784 C CA . TYR A 1 101 ? -13.381 -15.060 7.364 1.00 98.69 101 TYR A CA 1
ATOM 785 C C . TYR A 1 101 ? -14.399 -14.736 8.462 1.00 98.69 101 TYR A C 1
ATOM 787 O O . TYR A 1 101 ? -14.933 -15.652 9.087 1.00 98.69 101 TYR A O 1
ATOM 795 N N . VAL A 1 102 ? -14.683 -13.450 8.691 1.00 98.56 102 VAL A N 1
ATOM 796 C CA . VAL A 1 102 ? -15.687 -13.001 9.667 1.00 98.56 102 VAL A CA 1
ATOM 797 C C . VAL A 1 102 ? -17.081 -13.492 9.277 1.00 98.56 102 VAL A C 1
ATOM 799 O O . VAL A 1 102 ? -17.771 -14.052 10.126 1.00 98.56 102 VAL A O 1
ATOM 802 N N . ASP A 1 103 ? -17.472 -13.355 8.009 1.00 98.25 103 ASP A N 1
ATOM 803 C CA . ASP A 1 103 ? -18.746 -13.867 7.484 1.00 98.25 103 ASP A CA 1
ATOM 804 C C . ASP A 1 103 ? -18.836 -15.397 7.619 1.00 98.25 103 ASP A C 1
ATOM 806 O O . ASP A 1 103 ? -19.826 -15.921 8.128 1.00 98.25 103 ASP A O 1
ATOM 810 N N . GLN A 1 104 ? -17.758 -16.125 7.296 1.00 98.12 104 GLN A N 1
ATOM 811 C CA . GLN A 1 104 ? -17.689 -17.577 7.499 1.00 98.12 104 GLN A CA 1
ATOM 812 C C . GLN A 1 104 ? -17.830 -17.975 8.981 1.00 98.12 104 GLN A C 1
ATOM 814 O O . GLN A 1 104 ? -18.374 -19.039 9.286 1.00 98.12 104 GLN A O 1
ATOM 819 N N . GLY A 1 105 ? -17.360 -17.129 9.900 1.00 98.06 105 GLY A N 1
ATOM 820 C CA . GLY A 1 105 ? -17.552 -17.271 11.344 1.00 98.06 105 GLY A CA 1
ATOM 821 C C . GLY A 1 105 ? -18.941 -16.857 11.849 1.00 98.06 105 GLY A C 1
ATOM 822 O O . GLY A 1 105 ? -19.189 -16.937 13.050 1.00 98.06 105 GLY A O 1
ATOM 823 N N . GLY A 1 106 ? -19.844 -16.408 10.970 1.00 97.94 106 GLY A N 1
ATOM 824 C CA . GLY A 1 106 ? -21.173 -15.897 11.325 1.00 97.94 106 GLY A CA 1
ATOM 825 C C . GLY A 1 106 ? -21.167 -14.481 11.912 1.00 97.94 106 GLY A C 1
ATOM 826 O O . GLY A 1 106 ? -22.158 -14.061 12.511 1.00 97.94 106 GLY A O 1
ATOM 827 N N . GLY A 1 107 ? -20.054 -13.760 11.781 1.00 97.88 107 GLY A N 1
ATOM 828 C CA . GLY A 1 107 ? -19.902 -12.382 12.227 1.00 97.88 107 GLY A CA 1
ATOM 829 C C . GLY A 1 107 ? -20.381 -11.358 11.199 1.00 97.88 107 GLY A C 1
ATOM 830 O O . GLY A 1 107 ? -20.762 -11.679 10.076 1.00 97.88 107 GLY A O 1
ATOM 831 N N . GLN A 1 108 ? -20.346 -10.087 11.589 1.00 98.12 108 GLN A N 1
ATOM 832 C CA . GLN A 1 108 ? -20.726 -8.962 10.735 1.00 98.12 108 GLN A CA 1
ATOM 833 C C . GLN A 1 108 ? -19.554 -8.001 10.573 1.00 98.12 108 GLN A C 1
ATOM 835 O O . GLN A 1 108 ? -18.820 -7.741 11.524 1.00 98.12 108 GLN A O 1
ATOM 840 N N . SER A 1 109 ? -19.403 -7.449 9.372 1.00 98.38 109 SER A N 1
ATOM 841 C CA . SER A 1 109 ? -18.383 -6.445 9.067 1.00 98.38 109 SER A CA 1
ATOM 842 C C . SER A 1 109 ? -19.037 -5.120 8.689 1.00 98.38 109 SER A C 1
ATOM 844 O O . SER A 1 109 ? -20.043 -5.127 7.983 1.00 98.38 109 SER A O 1
ATOM 846 N N . LEU A 1 110 ? -18.465 -3.997 9.122 1.00 98.50 110 LEU A N 1
ATOM 847 C CA . LEU A 1 110 ? -18.819 -2.644 8.681 1.00 98.50 110 LEU A CA 1
ATOM 848 C C . LEU A 1 110 ? -17.560 -1.954 8.150 1.00 98.50 110 LEU A C 1
ATOM 850 O O . LEU A 1 110 ? -16.565 -1.860 8.863 1.00 98.50 110 LEU A O 1
ATOM 854 N N . VAL A 1 111 ? -17.588 -1.487 6.905 1.00 97.94 111 VAL A N 1
ATOM 855 C CA . VAL A 1 111 ? -16.394 -0.991 6.206 1.00 97.94 111 VAL A CA 1
ATOM 856 C C . VAL A 1 111 ? -16.678 0.396 5.659 1.00 97.94 111 VAL A C 1
ATOM 858 O O . VAL A 1 111 ? -17.477 0.532 4.738 1.00 97.94 111 VAL A O 1
ATOM 861 N N . VAL A 1 112 ? -16.044 1.413 6.236 1.00 97.81 112 VAL A N 1
ATOM 862 C CA . VAL A 1 112 ? -16.289 2.826 5.931 1.00 97.81 112 VAL A CA 1
ATOM 863 C C . VAL A 1 112 ? -15.147 3.388 5.102 1.00 97.81 112 VAL A C 1
ATOM 865 O O . VAL A 1 112 ? -14.006 3.432 5.560 1.00 97.81 112 VAL A O 1
ATOM 868 N N . HIS A 1 113 ? -15.484 3.797 3.878 1.00 95.50 113 HIS A N 1
ATOM 869 C CA . HIS A 1 113 ? -14.623 4.452 2.885 1.00 95.50 113 HIS A CA 1
ATOM 870 C C . HIS A 1 113 ? -13.381 3.658 2.449 1.00 95.50 113 HIS A C 1
ATOM 872 O O . HIS A 1 113 ? -12.588 4.152 1.660 1.00 95.50 113 HIS A O 1
ATOM 878 N N . HIS A 1 114 ? -13.206 2.425 2.921 1.00 95.44 114 HIS A N 1
ATOM 879 C CA . HIS A 1 114 ? -12.063 1.593 2.570 1.00 95.44 114 HIS A CA 1
ATOM 880 C C . HIS A 1 114 ? -12.291 0.828 1.256 1.00 95.44 114 HIS A C 1
ATOM 882 O O . HIS A 1 114 ? -13.416 0.438 0.942 1.00 95.44 114 HIS A O 1
ATOM 888 N N . MET A 1 115 ? -11.216 0.556 0.505 1.00 93.56 115 MET A N 1
ATOM 889 C CA . MET A 1 115 ? -11.329 0.025 -0.865 1.00 93.56 115 MET A CA 1
ATOM 890 C C . MET A 1 115 ? -11.353 -1.497 -0.958 1.00 93.56 115 MET A C 1
ATOM 892 O O . MET A 1 115 ? -11.857 -2.071 -1.924 1.00 93.56 115 MET A O 1
ATOM 896 N N . ILE A 1 116 ? -10.840 -2.171 0.066 1.00 95.75 116 ILE A N 1
ATOM 897 C CA . ILE A 1 116 ? -11.045 -3.605 0.241 1.00 95.75 116 ILE A CA 1
ATOM 898 C C . ILE A 1 116 ? -12.383 -3.773 0.949 1.00 95.75 116 ILE A C 1
ATOM 900 O O . ILE A 1 116 ? -12.488 -3.448 2.126 1.00 95.75 116 ILE A O 1
ATOM 904 N N . MET A 1 117 ? -13.400 -4.241 0.223 1.00 96.00 117 MET A N 1
ATOM 905 C CA . MET A 1 117 ? -14.752 -4.493 0.748 1.00 96.00 117 MET A CA 1
ATOM 906 C C . MET A 1 117 ? -15.242 -5.925 0.490 1.00 96.00 117 MET A C 1
ATOM 908 O O . MET A 1 117 ? -16.288 -6.308 1.024 1.00 96.00 117 MET A O 1
ATOM 912 N N . ARG A 1 118 ? -14.484 -6.736 -0.264 1.00 96.88 118 ARG A N 1
ATOM 913 C CA . ARG A 1 118 ? -14.832 -8.128 -0.591 1.00 96.88 118 ARG A CA 1
ATOM 914 C C . ARG A 1 118 ? -15.130 -8.899 0.693 1.00 96.88 118 ARG A C 1
ATOM 916 O O . ARG A 1 118 ? -14.296 -8.922 1.592 1.00 96.88 118 ARG A O 1
ATOM 923 N N . GLY A 1 119 ? -16.320 -9.494 0.780 1.00 97.12 119 GLY A N 1
ATOM 924 C CA . GLY A 1 119 ? -16.802 -10.228 1.960 1.00 97.12 119 GLY A CA 1
ATOM 925 C C . GLY A 1 119 ? -17.584 -9.405 2.988 1.00 97.12 119 GLY A C 1
ATOM 926 O O . GLY A 1 119 ? -18.233 -9.981 3.849 1.00 97.12 119 GLY A O 1
ATOM 927 N N . SER A 1 120 ? -17.609 -8.072 2.900 1.00 95.81 120 SER A N 1
ATOM 928 C CA . SER A 1 120 ? -18.312 -7.222 3.886 1.00 95.81 120 SER A CA 1
ATOM 929 C C . SER A 1 120 ? -19.843 -7.180 3.725 1.00 95.81 120 SER A C 1
ATOM 931 O O . SER A 1 120 ? -20.556 -6.587 4.541 1.00 95.81 120 SER A O 1
ATOM 933 N N . GLY A 1 121 ? -20.386 -7.792 2.667 1.00 93.81 121 GLY A N 1
ATOM 934 C CA . GLY A 1 121 ? -21.827 -7.923 2.453 1.00 93.81 121 GLY A CA 1
ATOM 935 C C . GLY A 1 121 ? -22.552 -6.573 2.396 1.00 93.81 121 GLY A C 1
ATOM 936 O O . GLY A 1 121 ? -22.256 -5.727 1.549 1.00 93.81 121 GLY A O 1
ATOM 937 N N . LYS A 1 122 ? -23.546 -6.381 3.273 1.00 94.06 122 LYS A N 1
ATOM 938 C CA . LYS A 1 122 ? -24.324 -5.131 3.385 1.00 94.06 122 LYS A CA 1
ATOM 939 C C . LYS A 1 122 ? -23.641 -4.060 4.240 1.00 94.06 122 LYS A C 1
ATOM 941 O O . LYS A 1 122 ? -24.191 -2.967 4.349 1.00 94.06 122 LYS A O 1
ATOM 946 N N . GLY A 1 123 ? -22.499 -4.352 4.858 1.00 95.62 123 GLY A N 1
ATOM 947 C CA . GLY A 1 123 ? -21.763 -3.407 5.699 1.00 95.62 123 GLY A CA 1
ATOM 948 C C . GLY A 1 123 ? -20.776 -2.514 4.949 1.00 95.62 123 GLY A C 1
ATOM 949 O O . GLY A 1 123 ? -20.202 -1.615 5.551 1.00 95.62 123 GLY A O 1
ATOM 950 N N . ALA A 1 124 ? -20.590 -2.721 3.646 1.00 96.19 124 ALA A N 1
ATOM 951 C CA . ALA A 1 124 ? -19.821 -1.813 2.802 1.00 96.19 124 ALA A CA 1
ATOM 952 C C . ALA A 1 124 ? -20.457 -0.412 2.763 1.00 96.19 124 ALA A C 1
ATOM 954 O O . ALA A 1 124 ? -21.655 -0.275 2.484 1.00 96.19 124 ALA A O 1
ATOM 955 N N . ARG A 1 125 ? -19.653 0.618 3.014 1.00 95.94 125 ARG A N 1
ATOM 956 C CA . ARG A 1 125 ? -19.985 2.041 2.879 1.00 95.94 125 ARG A CA 1
ATOM 957 C C . ARG A 1 125 ? -18.901 2.697 2.019 1.00 95.94 125 ARG A C 1
ATOM 959 O O . 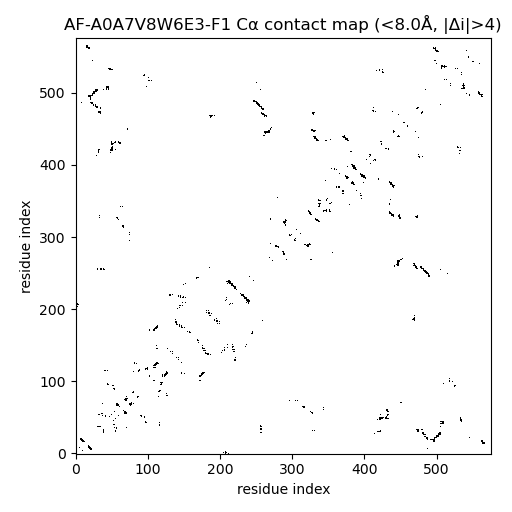ARG A 1 125 ? -17.936 3.225 2.572 1.00 95.94 125 ARG A O 1
ATOM 966 N N . PRO A 1 126 ? -18.993 2.585 0.680 1.00 93.06 126 PRO A N 1
ATOM 967 C CA . PRO A 1 126 ? -18.046 3.253 -0.206 1.00 93.06 126 PRO A CA 1
ATOM 968 C C . PRO A 1 126 ? -18.141 4.770 -0.031 1.00 93.06 126 PRO A C 1
ATOM 970 O O . PRO A 1 126 ? -19.181 5.282 0.389 1.00 93.06 126 PRO A O 1
ATOM 973 N N . ALA A 1 127 ? -17.067 5.477 -0.378 1.00 91.31 127 ALA A N 1
ATOM 974 C CA . ALA A 1 127 ? -17.091 6.930 -0.431 1.00 91.31 127 ALA A CA 1
ATOM 975 C C . ALA A 1 127 ? -18.164 7.394 -1.425 1.00 91.31 127 ALA A C 1
ATOM 977 O O . ALA A 1 127 ? -18.252 6.910 -2.556 1.00 91.31 127 ALA A O 1
ATOM 978 N N . ASP A 1 128 ? -18.997 8.331 -0.995 1.00 91.12 128 ASP A N 1
ATOM 979 C CA . ASP A 1 128 ? -20.006 8.921 -1.859 1.00 91.12 128 ASP A CA 1
ATOM 980 C C . ASP A 1 128 ? -19.431 10.013 -2.770 1.00 91.12 128 ASP A C 1
ATOM 982 O O . ASP A 1 128 ? -18.245 10.350 -2.734 1.00 91.12 128 ASP A O 1
ATOM 986 N N . PHE A 1 129 ? -20.293 10.576 -3.618 1.00 88.62 129 PHE A N 1
ATOM 987 C CA . PHE A 1 129 ? -19.883 11.595 -4.576 1.00 88.62 129 PHE A CA 1
ATOM 988 C C . PHE A 1 129 ? -19.260 12.827 -3.903 1.00 88.62 129 PHE A C 1
ATOM 990 O O . PHE A 1 129 ? -18.245 13.317 -4.391 1.00 88.62 129 PHE A O 1
ATOM 997 N N . ASP A 1 130 ? -19.817 13.304 -2.785 1.00 89.62 130 ASP A N 1
ATOM 998 C CA . ASP A 1 130 ? -19.304 14.483 -2.074 1.00 89.62 130 ASP A CA 1
ATOM 999 C C . ASP A 1 130 ? -17.874 14.239 -1.589 1.00 89.62 130 ASP A C 1
ATOM 1001 O O . ASP A 1 130 ? -16.981 15.064 -1.796 1.00 89.62 130 ASP A O 1
ATOM 1005 N N . THR A 1 131 ? -17.643 13.072 -0.991 1.00 90.94 131 THR A N 1
ATOM 1006 C CA . THR A 1 131 ? -16.338 12.656 -0.472 1.00 90.94 131 THR A CA 1
ATOM 1007 C C . THR A 1 131 ? -15.319 12.524 -1.598 1.00 90.94 131 THR A C 1
ATOM 1009 O O . THR A 1 131 ? -14.232 13.104 -1.530 1.00 90.94 131 THR A O 1
ATOM 1012 N N . LEU A 1 132 ? -15.685 11.839 -2.683 1.00 87.69 132 LEU A N 1
ATOM 1013 C CA . LEU A 1 132 ? -14.818 11.683 -3.851 1.00 87.69 132 LEU A CA 1
ATOM 1014 C C . LEU A 1 132 ? -14.519 13.019 -4.521 1.00 87.69 132 LEU A C 1
ATOM 1016 O O . LEU A 1 132 ? -13.398 13.259 -4.967 1.00 87.69 132 LEU A O 1
ATOM 1020 N N . TRP A 1 133 ? -15.491 13.920 -4.572 1.00 85.88 133 TRP A N 1
ATOM 1021 C CA . TRP A 1 133 ? -15.292 15.237 -5.149 1.00 85.88 133 TRP A CA 1
ATOM 1022 C C . TRP A 1 133 ? -14.404 16.129 -4.281 1.00 85.88 133 TRP A C 1
ATOM 1024 O O . TRP A 1 133 ? -13.543 16.830 -4.814 1.00 85.88 133 TRP A O 1
ATOM 1034 N N . ASN A 1 134 ? -14.550 16.072 -2.956 1.00 88.12 134 ASN A N 1
ATOM 1035 C CA . ASN A 1 134 ? -13.652 16.749 -2.019 1.00 88.12 134 ASN A CA 1
ATOM 1036 C C . ASN A 1 134 ? -12.211 16.242 -2.164 1.00 88.12 134 ASN A C 1
ATOM 1038 O O . ASN A 1 134 ? -11.285 17.056 -2.246 1.00 88.12 134 ASN A O 1
ATOM 1042 N N . TYR A 1 135 ? -12.025 14.927 -2.317 1.00 85.88 135 TYR A N 1
ATOM 1043 C CA . TYR A 1 135 ? -10.729 14.342 -2.666 1.00 85.88 135 TYR A CA 1
ATOM 1044 C C . TYR A 1 135 ? -10.220 14.915 -3.998 1.00 85.88 135 TYR A C 1
ATOM 1046 O O . TYR A 1 135 ? -9.126 15.462 -4.081 1.00 85.88 135 TYR A O 1
ATOM 1054 N N . GLN A 1 136 ? -11.057 14.961 -5.036 1.00 82.44 136 GLN A N 1
ATOM 1055 C CA . GLN A 1 136 ? -10.700 15.579 -6.319 1.00 82.44 136 GLN A CA 1
ATOM 1056 C C . GLN A 1 136 ? -10.521 17.106 -6.279 1.00 82.44 136 GLN A C 1
ATOM 1058 O O . GLN A 1 136 ? -10.088 17.677 -7.279 1.00 82.44 136 GLN A O 1
ATOM 1063 N N . ARG A 1 137 ? -10.771 17.780 -5.156 1.00 83.00 137 ARG A N 1
ATOM 1064 C CA . ARG A 1 137 ? -10.607 19.232 -4.978 1.00 83.00 137 ARG A CA 1
ATOM 1065 C C . ARG A 1 137 ? -9.548 19.603 -3.941 1.00 83.00 137 ARG A C 1
ATOM 1067 O O . ARG A 1 137 ? -9.505 20.765 -3.547 1.00 83.00 137 ARG A O 1
ATOM 1074 N N . ASN A 1 138 ? -8.695 18.667 -3.519 1.00 84.69 138 ASN A N 1
ATOM 1075 C CA . ASN A 1 138 ? -7.652 18.933 -2.514 1.00 84.69 138 ASN A CA 1
ATOM 1076 C C . ASN A 1 138 ? -8.217 19.316 -1.139 1.00 84.69 138 ASN A C 1
ATOM 1078 O O . ASN A 1 138 ? -7.566 20.012 -0.368 1.00 84.69 138 ASN A O 1
ATOM 1082 N N . ARG A 1 139 ? -9.436 18.866 -0.815 1.00 88.88 139 ARG A N 1
ATOM 1083 C CA . ARG A 1 139 ? -10.074 19.104 0.485 1.00 88.88 139 ARG A CA 1
ATOM 1084 C C . ARG A 1 139 ? -9.902 17.891 1.392 1.00 88.88 139 ARG A C 1
ATOM 1086 O O . ARG A 1 139 ? -10.890 17.299 1.810 1.00 88.88 139 ARG A O 1
ATOM 1093 N N . SER A 1 140 ? -8.654 17.514 1.674 1.00 92.00 140 SER A N 1
ATOM 1094 C CA . SER A 1 140 ? -8.332 16.328 2.482 1.00 92.00 140 SER A CA 1
ATOM 1095 C C . SER A 1 140 ? -9.091 16.298 3.810 1.00 92.00 140 SER A C 1
ATOM 1097 O O . SER A 1 140 ? -9.727 15.296 4.116 1.00 92.00 140 SER A O 1
ATOM 1099 N N . HIS A 1 141 ? -9.147 17.431 4.521 1.00 94.44 141 HIS A N 1
ATOM 1100 C CA . HIS A 1 141 ? -9.876 17.544 5.786 1.00 94.44 141 HIS A CA 1
ATOM 1101 C C . HIS A 1 141 ? -11.344 17.102 5.673 1.00 94.44 141 HIS A C 1
ATOM 1103 O O . HIS A 1 141 ? -11.819 16.328 6.498 1.00 94.44 141 HIS A O 1
ATOM 1109 N N . ALA A 1 142 ? -12.031 17.534 4.611 1.00 93.69 142 ALA A N 1
ATOM 1110 C CA . ALA A 1 142 ? -13.430 17.199 4.363 1.00 93.69 142 ALA A CA 1
ATOM 1111 C C . ALA A 1 142 ? -13.634 15.707 4.052 1.00 93.69 142 ALA A C 1
ATOM 1113 O O . ALA A 1 142 ? -14.685 15.151 4.359 1.00 93.69 142 ALA A O 1
ATOM 1114 N N . VAL A 1 143 ? -12.642 15.047 3.445 1.00 93.94 143 VAL A N 1
ATOM 1115 C CA . VAL A 1 143 ? -12.699 13.606 3.153 1.00 93.94 143 VAL A CA 1
ATOM 1116 C C . VAL A 1 143 ? -12.737 12.799 4.450 1.00 93.94 143 VAL A C 1
ATOM 1118 O O . VAL A 1 143 ? -13.585 11.918 4.600 1.00 93.94 143 VAL A O 1
ATOM 1121 N N . ASP A 1 144 ? -11.871 13.138 5.405 1.00 97.06 144 ASP A N 1
ATOM 1122 C CA . ASP A 1 144 ? -11.786 12.432 6.687 1.00 97.06 144 ASP A CA 1
ATOM 1123 C C . ASP A 1 144 ? -12.932 12.807 7.642 1.00 97.06 144 ASP A C 1
ATOM 1125 O O . ASP A 1 144 ? -13.433 11.950 8.372 1.00 97.06 144 ASP A O 1
ATOM 1129 N N . GLU A 1 145 ? -13.421 14.051 7.593 1.00 96.62 145 GLU A N 1
ATOM 1130 C CA . GLU A 1 145 ? -14.664 14.452 8.268 1.00 96.62 145 GLU A CA 1
ATOM 1131 C C . GLU A 1 145 ? -15.862 13.636 7.768 1.00 96.62 145 GLU A C 1
ATOM 1133 O O . GLU A 1 145 ? -16.626 13.099 8.573 1.00 96.62 145 GLU A O 1
ATOM 1138 N N . ASN A 1 146 ? -15.992 13.469 6.448 1.00 97.06 146 ASN A N 1
ATOM 1139 C CA . ASN A 1 146 ? -17.048 12.648 5.861 1.00 97.06 146 ASN A CA 1
ATOM 1140 C C . ASN A 1 146 ? -16.898 11.169 6.248 1.00 97.06 146 ASN A C 1
ATOM 1142 O O . ASN A 1 146 ? -17.905 10.513 6.513 1.00 97.06 146 ASN A O 1
ATOM 1146 N N . ALA A 1 147 ? -15.668 10.645 6.331 1.00 97.62 147 ALA A N 1
ATOM 1147 C CA . ALA A 1 147 ? -15.413 9.282 6.807 1.00 97.62 147 ALA A CA 1
ATOM 1148 C C . ALA A 1 147 ? -15.876 9.087 8.258 1.00 97.62 147 ALA A C 1
ATOM 1150 O O . ALA A 1 147 ? -16.557 8.105 8.566 1.00 97.62 147 ALA A O 1
ATOM 1151 N N . LEU A 1 148 ? -15.574 10.043 9.144 1.00 98.25 148 LEU A N 1
ATOM 1152 C CA . LEU A 1 148 ? -16.064 10.018 10.522 1.00 98.25 148 LEU A CA 1
ATOM 1153 C C . LEU A 1 148 ? -17.596 10.097 10.577 1.00 98.25 148 LEU A C 1
ATOM 1155 O O . LEU A 1 148 ? -18.231 9.337 11.314 1.00 98.25 148 LEU A O 1
ATOM 1159 N N . TRP A 1 149 ? -18.199 10.993 9.798 1.00 98.12 149 TRP A N 1
ATOM 1160 C CA . TRP A 1 149 ? -19.651 11.140 9.738 1.00 98.12 149 TRP A CA 1
ATOM 1161 C C . TRP A 1 149 ? -20.342 9.851 9.288 1.00 98.12 149 TRP A C 1
ATOM 1163 O O . TRP A 1 149 ? -21.287 9.404 9.943 1.00 98.12 149 TRP A O 1
ATOM 1173 N N . GLU A 1 150 ? -19.844 9.206 8.231 1.00 98.12 150 GLU A N 1
ATOM 1174 C CA . GLU A 1 150 ? -20.413 7.959 7.711 1.00 98.12 150 GLU A CA 1
ATOM 1175 C C . GLU A 1 150 ? -20.220 6.796 8.693 1.00 98.12 150 GLU A C 1
ATOM 1177 O O . GLU A 1 150 ? -21.117 5.962 8.852 1.00 98.12 150 GLU A O 1
ATOM 1182 N N . ALA A 1 151 ? -19.102 6.769 9.427 1.00 98.25 151 ALA A N 1
ATOM 1183 C CA . ALA A 1 151 ? -18.869 5.804 10.498 1.00 98.25 151 ALA A CA 1
ATOM 1184 C C . ALA A 1 151 ? -19.887 5.944 11.638 1.00 98.25 151 ALA A C 1
ATOM 1186 O O . ALA A 1 151 ? -20.508 4.955 12.041 1.00 98.25 151 ALA A O 1
ATOM 1187 N N . VAL A 1 152 ? -20.109 7.168 12.125 1.00 97.88 152 VAL A N 1
ATOM 1188 C CA . VAL A 1 152 ? -21.100 7.457 13.173 1.00 97.88 152 VAL A CA 1
ATOM 1189 C C . VAL A 1 152 ? -22.511 7.134 12.687 1.00 97.88 152 VAL A C 1
ATOM 1191 O O . VAL A 1 152 ? -23.271 6.471 13.398 1.00 97.88 152 VAL A O 1
ATOM 1194 N N . LYS A 1 153 ? -22.865 7.560 11.470 1.00 97.50 153 LYS A N 1
ATOM 1195 C CA . LYS A 1 153 ? -24.161 7.253 10.862 1.00 97.50 153 LYS A CA 1
ATOM 1196 C C . LYS A 1 153 ? -24.387 5.748 10.779 1.00 97.50 153 LYS A C 1
ATOM 1198 O O . LYS A 1 153 ? -25.426 5.255 11.206 1.00 97.50 153 LYS A O 1
ATOM 1203 N N . SER A 1 154 ? -23.405 5.013 10.271 1.00 97.44 154 SER A N 1
ATOM 1204 C CA . SER A 1 154 ? -23.518 3.572 10.081 1.00 97.44 154 SER A CA 1
ATOM 1205 C C . SER A 1 154 ? -23.630 2.805 11.393 1.00 97.44 154 SER A C 1
ATOM 1207 O O . SER A 1 154 ? -24.372 1.827 11.448 1.00 97.44 154 SER A O 1
ATOM 1209 N N . LEU A 1 155 ? -22.965 3.250 12.464 1.00 96.81 155 LEU A N 1
ATOM 1210 C CA . LEU A 1 155 ? -23.164 2.674 13.796 1.00 96.81 155 LEU A CA 1
ATOM 1211 C C . LEU A 1 155 ? -24.553 2.977 14.361 1.00 96.81 155 LEU A C 1
ATOM 1213 O O . LEU A 1 155 ? -25.158 2.093 14.969 1.00 96.81 155 LEU A O 1
ATOM 1217 N N . LYS A 1 156 ? -25.090 4.183 14.147 1.00 95.31 156 LYS A N 1
ATOM 1218 C CA . LYS A 1 156 ? -26.481 4.484 14.513 1.00 95.31 156 LYS A CA 1
ATOM 1219 C C . LYS A 1 156 ? -27.457 3.588 13.762 1.00 95.31 156 LYS A C 1
ATOM 1221 O O . LYS A 1 156 ? -28.298 2.970 14.400 1.00 95.31 156 LYS A O 1
ATOM 1226 N N . ASP A 1 157 ? -27.295 3.453 12.449 1.00 95.62 157 ASP A N 1
ATOM 1227 C CA . ASP A 1 157 ? -28.134 2.584 11.618 1.00 95.62 157 ASP A CA 1
ATOM 1228 C C . ASP A 1 157 ? -28.019 1.110 12.047 1.00 95.62 157 ASP A C 1
ATOM 1230 O O . ASP A 1 157 ? -29.019 0.396 12.081 1.00 95.62 157 ASP A O 1
ATOM 1234 N N . PHE A 1 158 ? -26.813 0.657 12.411 1.00 95.75 158 PHE A N 1
ATOM 1235 C CA . PHE A 1 158 ? -26.559 -0.698 12.910 1.00 95.75 158 PHE A CA 1
ATOM 1236 C C . PHE A 1 158 ? -27.286 -0.981 14.227 1.00 95.75 158 PHE A C 1
ATOM 1238 O O . PHE A 1 158 ? -27.805 -2.076 14.430 1.00 95.75 158 PHE A O 1
ATOM 1245 N N . ASN A 1 159 ? -27.343 0.011 15.114 1.00 94.75 159 ASN A N 1
ATOM 1246 C CA . ASN A 1 159 ? -28.068 -0.100 16.371 1.00 94.75 159 ASN A CA 1
ATOM 1247 C C . ASN A 1 159 ? -29.585 0.095 16.160 1.00 94.75 159 ASN A C 1
ATOM 1249 O O . ASN A 1 159 ? -30.374 -0.544 16.846 1.00 94.75 159 ASN A O 1
ATOM 1253 N N . GLY A 1 160 ? -30.014 0.886 15.174 1.00 89.75 160 GLY A N 1
ATOM 1254 C CA . GLY A 1 160 ? -31.415 1.228 14.909 1.00 89.75 160 GLY A CA 1
ATOM 1255 C C . GLY A 1 160 ? -31.951 2.315 15.850 1.00 89.75 160 GLY A C 1
ATOM 1256 O O . GLY A 1 160 ? -31.189 2.961 16.569 1.00 89.75 160 GLY A O 1
ATOM 1257 N N . ASP A 1 161 ? -33.278 2.492 15.894 1.00 77.00 161 ASP A N 1
ATOM 1258 C CA . ASP A 1 161 ? -33.974 3.443 16.788 1.00 77.00 161 ASP A CA 1
ATOM 1259 C C . ASP A 1 161 ? -33.978 2.981 18.259 1.00 77.00 161 ASP A C 1
ATOM 1261 O O . ASP A 1 161 ? -34.996 3.044 18.962 1.00 77.00 161 ASP A O 1
ATOM 1265 N N . VAL A 1 162 ? -32.862 2.432 18.748 1.00 72.62 162 VAL A N 1
ATOM 1266 C CA . VAL A 1 162 ? -32.802 1.945 20.123 1.00 72.62 162 VAL A CA 1
ATOM 1267 C C . VAL A 1 162 ? -33.083 3.097 21.073 1.00 72.62 162 VAL A C 1
ATOM 1269 O O . VAL A 1 162 ? -32.675 4.239 20.857 1.00 72.62 162 VAL A O 1
ATOM 1272 N N . ARG A 1 163 ? -33.807 2.777 22.149 1.00 78.94 163 ARG A N 1
ATOM 1273 C CA . ARG A 1 163 ? -34.172 3.744 23.182 1.00 78.94 163 ARG A CA 1
ATOM 1274 C C . ARG A 1 163 ? -32.938 4.544 23.612 1.00 78.94 163 ARG A C 1
ATOM 1276 O O . ARG A 1 163 ? -31.866 3.947 23.763 1.00 78.94 163 ARG A O 1
ATOM 1283 N N . PRO A 1 164 ? -33.094 5.849 23.899 1.00 77.06 164 PRO A N 1
ATOM 1284 C CA . PRO A 1 164 ? -32.063 6.611 24.587 1.00 77.06 164 PRO A CA 1
ATOM 1285 C C . PRO A 1 164 ? -31.549 5.793 25.781 1.00 77.06 164 PRO A C 1
ATOM 1287 O O . PRO A 1 164 ? -32.352 5.330 26.594 1.00 77.06 164 PRO A O 1
ATOM 1290 N N . ASN A 1 165 ? -30.230 5.582 25.847 1.00 80.00 165 ASN A N 1
ATOM 1291 C CA . ASN A 1 165 ? -29.505 4.793 26.861 1.00 80.00 165 ASN A CA 1
ATOM 1292 C C . ASN A 1 165 ? -29.450 3.268 26.680 1.00 80.00 165 ASN A C 1
ATOM 1294 O O . ASN A 1 165 ? -28.940 2.582 27.564 1.00 80.00 165 ASN A O 1
ATOM 1298 N N . ALA A 1 166 ? -29.928 2.702 25.572 1.00 91.25 166 ALA A N 1
ATOM 1299 C CA . ALA A 1 166 ? -29.612 1.304 25.297 1.00 91.25 166 ALA A CA 1
ATOM 1300 C C . ALA A 1 166 ? -28.099 1.121 25.052 1.00 91.25 166 ALA A C 1
ATOM 1302 O O . ALA A 1 166 ? -27.491 2.019 24.451 1.00 91.25 166 ALA A O 1
ATOM 1303 N N . PRO A 1 167 ? -27.494 0.001 25.499 1.00 92.38 167 PRO A N 1
ATOM 1304 C CA . PRO A 1 167 ? -26.076 -0.273 25.278 1.00 92.38 167 PRO A CA 1
ATOM 1305 C C . PRO A 1 167 ? -25.740 -0.276 23.790 1.00 92.38 167 PRO A C 1
ATOM 1307 O O . PRO A 1 167 ? -26.479 -0.866 22.998 1.00 92.38 167 PRO A O 1
ATOM 1310 N N . LEU A 1 168 ? -24.637 0.375 23.422 1.00 94.06 168 LEU A N 1
ATOM 1311 C CA . LEU A 1 168 ? -24.180 0.371 22.040 1.00 94.06 168 LEU A CA 1
ATOM 1312 C C . LEU A 1 168 ? -23.668 -1.020 21.652 1.00 94.06 168 LEU A C 1
ATOM 1314 O O . LEU A 1 168 ? -22.949 -1.669 22.412 1.00 94.06 168 LEU A O 1
ATOM 1318 N N . GLN A 1 169 ? -24.013 -1.455 20.448 1.00 95.25 169 GLN A N 1
ATOM 1319 C CA . GLN A 1 169 ? -23.471 -2.643 19.807 1.00 95.25 169 GLN A CA 1
ATOM 1320 C C . GLN A 1 169 ? -22.515 -2.235 18.688 1.00 95.25 169 GLN A C 1
ATOM 1322 O O . GLN A 1 169 ? -22.741 -1.243 17.988 1.00 95.25 169 GLN A O 1
ATOM 1327 N N . LEU A 1 170 ? -21.463 -3.032 18.513 1.00 96.31 170 LEU A N 1
ATOM 1328 C CA . LEU A 1 170 ? -20.532 -2.942 17.395 1.00 96.31 170 LEU A CA 1
ATOM 1329 C C . LEU A 1 170 ? -20.665 -4.198 16.520 1.00 96.31 170 LEU A C 1
ATOM 1331 O O . LEU A 1 170 ? -20.991 -5.269 17.045 1.00 96.31 170 LEU A O 1
ATOM 1335 N N . PRO A 1 171 ? -20.408 -4.095 15.205 1.00 97.69 171 PRO A N 1
ATOM 1336 C CA . PRO A 1 171 ? -20.209 -5.274 14.365 1.00 97.69 171 PRO A CA 1
ATOM 1337 C C . PRO A 1 171 ? -18.978 -6.062 14.845 1.00 97.69 171 PRO A C 1
ATOM 1339 O O . PRO A 1 171 ? -18.129 -5.529 15.557 1.00 97.69 171 PRO A O 1
ATOM 1342 N N . THR A 1 172 ? -18.850 -7.323 14.425 1.00 98.12 172 THR A N 1
ATOM 1343 C CA . THR A 1 172 ? -17.684 -8.163 14.757 1.00 98.12 172 THR A CA 1
ATOM 1344 C C . THR A 1 172 ? -16.369 -7.512 14.327 1.00 98.12 172 THR A C 1
ATOM 1346 O O . THR A 1 172 ? -15.390 -7.576 15.064 1.00 98.12 172 THR A O 1
ATOM 1349 N N . VAL A 1 173 ? -16.351 -6.870 13.154 1.00 98.44 173 VAL A N 1
ATOM 1350 C CA . VAL A 1 173 ? -15.232 -6.044 12.681 1.00 98.44 173 VAL A CA 1
ATOM 1351 C C . VAL A 1 173 ? -15.767 -4.733 12.112 1.00 98.44 173 VAL A C 1
ATOM 1353 O O . VAL A 1 173 ? -16.709 -4.726 11.319 1.00 98.44 173 VAL A O 1
ATOM 1356 N N . MET A 1 174 ? -15.136 -3.619 12.482 1.00 98.31 174 MET A N 1
ATOM 1357 C CA . MET A 1 174 ? -15.359 -2.311 11.870 1.00 98.31 174 MET A CA 1
ATOM 1358 C C . MET A 1 174 ? -14.042 -1.762 11.322 1.00 98.31 174 MET A C 1
ATOM 1360 O O . MET A 1 174 ? -13.013 -1.827 11.989 1.00 98.31 174 MET A O 1
ATOM 1364 N N . THR A 1 175 ? -14.079 -1.201 10.118 1.00 98.50 175 THR A N 1
ATOM 1365 C CA . THR A 1 175 ? -12.946 -0.512 9.493 1.00 98.50 175 THR A CA 1
ATOM 1366 C C . THR A 1 175 ? -13.358 0.911 9.152 1.00 98.50 175 THR A C 1
ATOM 1368 O O . THR A 1 175 ? -14.392 1.110 8.517 1.00 98.50 175 THR A O 1
ATOM 1371 N N . ILE A 1 176 ? -12.542 1.885 9.553 1.00 98.25 176 ILE A N 1
ATOM 1372 C CA . ILE A 1 176 ? -12.678 3.293 9.173 1.00 98.25 176 ILE A CA 1
ATOM 1373 C C . ILE A 1 176 ? -11.375 3.690 8.492 1.00 98.25 176 ILE A C 1
ATOM 1375 O O . ILE A 1 176 ? -10.307 3.517 9.077 1.00 98.25 176 ILE A O 1
ATOM 1379 N N . TYR A 1 177 ? -11.463 4.178 7.258 1.00 97.69 177 TYR A N 1
ATOM 1380 C CA . TYR A 1 177 ? -10.302 4.624 6.498 1.00 97.69 177 TYR A CA 1
ATOM 1381 C C . TYR A 1 177 ? -10.274 6.147 6.392 1.00 97.69 177 TYR A C 1
ATOM 1383 O O . TYR A 1 177 ? -11.218 6.755 5.889 1.00 97.69 177 TYR A O 1
ATOM 1391 N N . PHE A 1 178 ? -9.174 6.738 6.856 1.00 97.12 178 PHE A N 1
ATOM 1392 C CA . PHE A 1 178 ? -8.888 8.164 6.744 1.00 97.12 178 PHE A CA 1
ATOM 1393 C C . PHE A 1 178 ? -7.811 8.377 5.676 1.00 97.12 178 PHE A C 1
ATOM 1395 O O . PHE A 1 178 ? -6.622 8.188 5.933 1.00 97.12 178 PHE A O 1
ATOM 1402 N N . SER A 1 179 ? -8.229 8.709 4.455 1.00 94.81 179 SER A N 1
ATOM 1403 C CA . SER A 1 179 ? -7.336 8.864 3.298 1.00 94.81 179 SER A CA 1
ATOM 1404 C C . SER A 1 179 ? -6.729 10.260 3.169 1.00 94.81 179 SER A C 1
ATOM 1406 O O . SER A 1 179 ? -5.905 10.496 2.287 1.00 94.81 179 SER A O 1
ATOM 1408 N N . GLY A 1 180 ? -7.191 11.233 3.953 1.00 94.06 180 GLY A N 1
ATOM 1409 C CA . GLY A 1 180 ? -6.828 12.628 3.735 1.00 94.06 180 GLY A CA 1
ATOM 1410 C C . GLY A 1 180 ? -5.365 12.952 4.049 1.00 94.06 180 GLY A C 1
ATOM 1411 O O . GLY A 1 180 ? -4.809 13.836 3.395 1.00 94.06 180 GLY A O 1
ATOM 1412 N N . LEU A 1 181 ? -4.720 12.219 4.966 1.00 94.25 181 LEU A N 1
ATOM 1413 C CA . LEU A 1 181 ? -3.307 12.427 5.315 1.00 94.25 181 LEU A CA 1
ATOM 1414 C C . LEU A 1 181 ? -2.378 12.217 4.116 1.00 94.25 181 LEU A C 1
ATOM 1416 O O . LEU A 1 181 ? -1.598 13.106 3.789 1.00 94.25 181 LEU A O 1
ATOM 1420 N N . ASP A 1 182 ? -2.513 11.073 3.447 1.00 92.62 182 ASP A N 1
ATOM 1421 C CA . ASP A 1 182 ? -1.778 10.722 2.227 1.00 92.62 182 ASP A CA 1
ATOM 1422 C C . ASP A 1 182 ? -1.873 11.843 1.182 1.00 92.62 182 ASP A C 1
ATOM 1424 O O . ASP A 1 182 ? -0.887 12.419 0.717 1.00 92.62 182 ASP A O 1
ATOM 1428 N N . HIS A 1 183 ? -3.105 12.271 0.921 1.00 89.62 183 HIS A N 1
ATOM 1429 C CA . HIS A 1 183 ? -3.365 13.327 -0.036 1.00 89.62 183 HIS A CA 1
ATOM 1430 C C . HIS A 1 183 ? -2.785 14.687 0.388 1.00 89.62 183 HIS A C 1
ATOM 1432 O O . HIS A 1 183 ? -2.257 15.419 -0.450 1.00 89.62 183 HIS A O 1
ATOM 1438 N N . ALA A 1 184 ? -2.868 15.046 1.672 1.00 89.88 184 ALA A N 1
ATOM 1439 C CA . ALA A 1 184 ? -2.311 16.298 2.183 1.00 89.88 184 ALA A CA 1
ATOM 1440 C C . ALA A 1 184 ? -0.777 16.337 2.075 1.00 89.88 184 ALA A C 1
ATOM 1442 O O . ALA A 1 184 ? -0.209 17.377 1.732 1.00 89.88 184 ALA A O 1
ATOM 1443 N N . GLU A 1 185 ? -0.104 15.211 2.314 1.00 89.94 185 GLU A N 1
ATOM 1444 C CA . GLU A 1 185 ? 1.352 15.109 2.207 1.00 89.94 185 GLU A CA 1
ATOM 1445 C C . GLU A 1 185 ? 1.851 15.243 0.772 1.00 89.94 185 GLU A C 1
ATOM 1447 O O . GLU A 1 185 ? 2.831 15.960 0.529 1.00 89.94 185 GLU A O 1
ATOM 1452 N N . HIS A 1 186 ? 1.168 14.618 -0.189 1.00 88.62 186 HIS A N 1
ATOM 1453 C CA . HIS A 1 186 ? 1.499 14.769 -1.604 1.00 88.62 186 HIS A CA 1
ATOM 1454 C C . HIS A 1 186 ? 1.439 16.234 -2.058 1.00 88.62 186 HIS A C 1
ATOM 1456 O O . HIS A 1 186 ? 2.259 16.658 -2.874 1.00 88.62 186 HIS A O 1
ATOM 1462 N N . LEU A 1 187 ? 0.494 17.017 -1.530 1.00 85.94 187 LEU A N 1
ATOM 1463 C CA . LEU A 1 187 ? 0.235 18.395 -1.956 1.00 85.94 187 LEU A CA 1
ATOM 1464 C C . LEU A 1 187 ? 1.090 19.460 -1.255 1.00 85.94 187 LEU A C 1
ATOM 1466 O O . LEU A 1 187 ? 1.050 20.615 -1.671 1.00 85.94 187 LEU A O 1
ATOM 1470 N N . SER A 1 188 ? 1.833 19.116 -0.200 1.00 86.75 188 SER A N 1
ATOM 1471 C CA . SER A 1 188 ? 2.589 20.095 0.593 1.00 86.75 188 SER A CA 1
ATOM 1472 C C . SER A 1 188 ? 3.898 20.512 -0.099 1.00 86.75 188 SER A C 1
ATOM 1474 O O . SER A 1 188 ? 4.814 19.694 -0.188 1.00 86.75 188 SER A O 1
ATOM 1476 N N . PRO A 1 189 ? 4.047 21.773 -0.558 1.00 76.06 189 PRO A N 1
ATOM 1477 C CA . PRO A 1 189 ? 5.125 22.157 -1.468 1.00 76.06 189 PRO A CA 1
ATOM 1478 C C . PRO A 1 189 ? 6.524 22.220 -0.858 1.00 76.06 189 PRO A C 1
ATOM 1480 O O . PRO A 1 189 ? 7.505 21.899 -1.531 1.00 76.06 189 PRO A O 1
ATOM 1483 N N . GLU A 1 190 ? 6.634 22.631 0.406 1.00 72.06 190 GLU A N 1
ATOM 1484 C CA . GLU A 1 190 ? 7.931 22.991 0.997 1.00 72.06 190 GLU A CA 1
ATOM 1485 C C . GLU A 1 190 ? 8.262 22.209 2.273 1.00 72.06 190 GLU A C 1
ATOM 1487 O O . GLU A 1 190 ? 9.437 22.004 2.576 1.00 72.06 190 GLU A O 1
ATOM 1492 N N . THR A 1 191 ? 7.252 21.737 3.016 1.00 80.31 191 THR A N 1
ATOM 1493 C CA . THR A 1 191 ? 7.455 21.014 4.285 1.00 80.31 191 THR A CA 1
ATOM 1494 C C . THR A 1 191 ? 6.453 19.862 4.471 1.00 80.31 191 THR A C 1
ATOM 1496 O O . THR A 1 191 ? 5.575 19.935 5.336 1.00 80.31 191 THR A O 1
ATOM 1499 N N . PRO A 1 192 ? 6.573 18.759 3.703 1.00 81.88 192 PRO A N 1
ATOM 1500 C CA . PRO A 1 192 ? 5.687 17.598 3.844 1.00 81.88 192 PRO A CA 1
ATOM 1501 C C . PRO A 1 192 ? 5.607 17.065 5.281 1.00 81.88 192 PRO A C 1
ATOM 1503 O O . PRO A 1 192 ? 4.536 16.699 5.744 1.00 81.88 192 PRO A O 1
ATOM 1506 N N . GLU A 1 193 ? 6.713 17.112 6.030 1.00 83.56 193 GLU A N 1
ATOM 1507 C CA . GLU A 1 193 ? 6.745 16.706 7.439 1.00 83.56 193 GLU A CA 1
ATOM 1508 C C . GLU A 1 193 ? 5.910 17.618 8.354 1.00 83.56 193 GLU A C 1
ATOM 1510 O O . GLU A 1 193 ? 5.209 17.127 9.235 1.00 83.56 193 GLU A O 1
ATOM 1515 N N . MET A 1 194 ? 5.932 18.938 8.147 1.00 85.81 194 MET A N 1
ATOM 1516 C CA . MET A 1 194 ? 5.105 19.854 8.943 1.00 85.81 194 MET A CA 1
ATOM 1517 C C . MET A 1 194 ? 3.625 19.699 8.604 1.00 85.81 194 MET A C 1
ATOM 1519 O O . MET A 1 194 ? 2.808 19.636 9.520 1.00 85.81 194 MET A O 1
ATOM 1523 N N . ALA A 1 195 ? 3.293 19.569 7.315 1.00 87.25 195 ALA A N 1
ATOM 1524 C CA . ALA A 1 195 ? 1.931 19.279 6.875 1.00 87.25 195 ALA A CA 1
ATOM 1525 C C . ALA A 1 195 ? 1.424 17.955 7.463 1.00 87.25 195 ALA A C 1
ATOM 1527 O O . ALA A 1 195 ? 0.324 17.919 8.005 1.00 87.25 195 ALA A O 1
ATOM 1528 N N . ARG A 1 196 ? 2.253 16.901 7.465 1.00 90.00 196 ARG A N 1
ATOM 1529 C CA . ARG A 1 196 ? 1.969 15.630 8.151 1.00 90.00 196 ARG A CA 1
ATOM 1530 C C . ARG A 1 196 ? 1.649 15.845 9.625 1.00 90.00 196 ARG A C 1
ATOM 1532 O O . ARG A 1 196 ? 0.633 15.361 10.109 1.00 90.00 196 ARG A O 1
ATOM 1539 N N . LEU A 1 197 ? 2.508 16.557 10.356 1.00 89.56 197 LEU A N 1
ATOM 1540 C CA . LEU A 1 197 ? 2.324 16.793 11.792 1.00 89.56 197 LEU A CA 1
ATOM 1541 C C . LEU A 1 197 ? 1.065 17.612 12.098 1.00 89.56 197 LEU A C 1
ATOM 1543 O O . LEU A 1 197 ? 0.394 17.352 13.095 1.00 89.56 197 LEU A O 1
ATOM 1547 N N . GLU A 1 198 ? 0.746 18.603 11.269 1.00 90.81 198 GLU A N 1
ATOM 1548 C CA . GLU A 1 198 ? -0.491 19.376 11.381 1.00 90.81 198 GLU A CA 1
ATOM 1549 C C . GLU A 1 198 ? -1.715 18.500 11.111 1.00 90.81 198 GLU A C 1
ATOM 1551 O O . GLU A 1 198 ? -2.658 18.489 11.903 1.00 90.81 198 GLU A O 1
ATOM 1556 N N . TYR A 1 199 ? -1.665 17.697 10.053 1.00 94.44 199 TYR A N 1
ATOM 1557 C CA . TYR A 1 199 ? -2.759 16.818 9.669 1.00 94.44 199 TYR A CA 1
ATOM 1558 C C . TYR A 1 199 ? -2.997 15.699 10.696 1.00 94.44 199 TYR A C 1
ATOM 1560 O O . TYR A 1 199 ? -4.137 15.372 11.021 1.00 94.44 199 TYR A O 1
ATOM 1568 N N . LEU A 1 200 ? -1.933 15.160 11.301 1.00 93.25 200 LEU A N 1
ATOM 1569 C CA . LEU A 1 200 ? -2.034 14.183 12.389 1.00 93.25 200 LEU A CA 1
ATOM 1570 C C . LEU A 1 200 ? -2.779 14.732 13.614 1.00 93.25 200 LEU A C 1
ATOM 1572 O O . LEU A 1 200 ? -3.471 13.965 14.278 1.00 93.25 200 LEU A O 1
ATOM 1576 N N . LYS A 1 201 ? -2.690 16.038 13.908 1.00 92.81 201 LYS A N 1
ATOM 1577 C CA . LYS A 1 201 ? -3.494 16.654 14.982 1.00 92.81 201 LYS A CA 1
ATOM 1578 C C . LYS A 1 201 ? -4.979 16.636 14.644 1.00 92.81 201 LYS A C 1
ATOM 1580 O O . LYS A 1 201 ? -5.797 16.349 15.506 1.00 92.81 201 LYS A O 1
ATOM 1585 N N . GLN A 1 202 ? -5.327 16.895 13.388 1.00 94.25 202 GLN A N 1
ATOM 1586 C CA . GLN A 1 202 ? -6.717 16.822 12.953 1.00 94.25 202 GLN A CA 1
ATOM 1587 C C . GLN A 1 202 ? -7.250 15.381 13.019 1.00 94.25 202 GLN A C 1
ATOM 1589 O O . GLN A 1 202 ? -8.373 15.166 13.469 1.00 94.25 202 GLN A O 1
ATOM 1594 N N . LEU A 1 203 ? -6.451 14.385 12.624 1.00 94.88 203 LEU A N 1
ATOM 1595 C CA . LEU A 1 203 ? -6.822 12.978 12.805 1.00 94.88 203 LEU A CA 1
ATOM 1596 C C . LEU A 1 203 ? -7.013 12.626 14.287 1.00 94.88 203 LEU A C 1
ATOM 1598 O O . LEU A 1 203 ? -7.977 11.939 14.623 1.00 94.88 203 LEU A O 1
ATOM 1602 N N . ASP A 1 204 ? -6.142 13.127 15.170 1.00 94.69 204 ASP A N 1
ATOM 1603 C CA . ASP A 1 204 ? -6.283 12.978 16.624 1.00 94.69 204 ASP A CA 1
ATOM 1604 C C . ASP A 1 204 ? -7.622 13.549 17.120 1.00 94.69 204 ASP A C 1
ATOM 1606 O O . ASP A 1 204 ? -8.334 12.886 17.877 1.00 94.69 204 ASP A O 1
ATOM 1610 N N . ASP A 1 205 ? -8.019 14.724 16.622 1.00 95.56 205 ASP A N 1
ATOM 1611 C CA . ASP A 1 205 ? -9.302 15.357 16.941 1.00 95.56 205 ASP A CA 1
ATOM 1612 C C . ASP A 1 205 ? -10.504 14.554 16.415 1.00 95.56 205 ASP A C 1
ATOM 1614 O O . ASP A 1 205 ? -11.496 14.384 17.128 1.00 95.56 205 ASP A O 1
ATOM 1618 N N . LEU A 1 206 ? -10.445 14.027 15.188 1.00 96.50 206 LEU A N 1
ATOM 1619 C CA . LEU A 1 206 ? -11.516 13.191 14.625 1.00 96.50 206 LEU A CA 1
ATOM 1620 C C . LEU A 1 206 ? -11.690 11.893 15.422 1.00 96.50 206 LEU A C 1
ATOM 1622 O O . LEU A 1 206 ? -12.817 11.493 15.729 1.00 96.50 206 LEU A O 1
ATOM 1626 N N . ILE A 1 207 ? -10.582 11.266 15.817 1.00 95.56 207 ILE A N 1
ATOM 1627 C CA . ILE A 1 207 ? -10.594 10.090 16.689 1.00 95.56 207 ILE A CA 1
ATOM 1628 C C . ILE A 1 207 ? -11.143 10.468 18.066 1.00 95.56 207 ILE A C 1
ATOM 1630 O O . ILE A 1 207 ? -12.002 9.757 18.586 1.00 95.56 207 ILE A O 1
ATOM 1634 N N . ALA A 1 208 ? -10.751 11.613 18.631 1.00 95.56 208 ALA A N 1
ATOM 1635 C CA . ALA A 1 208 ? -11.292 12.092 19.899 1.00 95.56 208 ALA A CA 1
ATOM 1636 C C . ALA A 1 208 ? -12.813 12.267 19.846 1.00 95.56 208 ALA A C 1
ATOM 1638 O O . ALA A 1 208 ? -13.512 11.799 20.744 1.00 95.56 208 ALA A O 1
ATOM 1639 N N . LYS A 1 209 ? -13.343 12.856 18.770 1.00 97.06 209 LYS A N 1
ATOM 1640 C CA . LYS A 1 209 ? -14.790 12.989 18.549 1.00 97.06 209 LYS A CA 1
ATOM 1641 C C . LYS A 1 209 ? -15.483 11.637 18.430 1.00 97.06 209 LYS A C 1
ATOM 1643 O O . LYS A 1 209 ? -16.554 11.445 19.003 1.00 97.06 209 LYS A O 1
ATOM 1648 N N . PHE A 1 210 ? -14.882 10.681 17.722 1.00 96.69 210 PHE A N 1
ATOM 1649 C CA . PHE A 1 210 ? -15.425 9.326 17.623 1.00 96.69 210 PHE A CA 1
ATOM 1650 C C . PHE A 1 210 ? -15.466 8.622 18.985 1.00 96.69 210 PHE A C 1
ATOM 1652 O O . PHE A 1 210 ? -16.444 7.955 19.323 1.00 96.69 210 PHE A O 1
ATOM 1659 N N . MET A 1 211 ? -14.422 8.785 19.791 1.00 95.12 211 MET A N 1
ATOM 1660 C CA . MET A 1 211 ? -14.278 8.063 21.049 1.00 95.12 211 MET A CA 1
ATOM 1661 C C . MET A 1 211 ? -15.046 8.730 22.187 1.00 95.12 211 MET A C 1
ATOM 1663 O O . MET A 1 211 ? -15.851 8.065 22.831 1.00 95.12 211 MET A O 1
ATOM 1667 N N . ALA A 1 212 ? -14.860 10.027 22.416 1.00 95.19 212 ALA A N 1
ATOM 1668 C CA . ALA A 1 212 ? -15.503 10.766 23.503 1.00 95.19 212 ALA A CA 1
ATOM 1669 C C . ALA A 1 212 ? -16.926 11.247 23.167 1.00 95.19 212 ALA A C 1
ATOM 1671 O O . ALA A 1 212 ? -17.688 11.578 24.074 1.00 95.19 212 ALA A O 1
ATOM 1672 N N . GLY A 1 213 ? -17.296 11.263 21.884 1.00 95.88 213 GLY A N 1
ATOM 1673 C CA . GLY A 1 213 ? -18.549 11.842 21.410 1.00 95.88 213 GLY A CA 1
ATOM 1674 C C . GLY A 1 213 ? -18.411 13.317 21.041 1.00 95.88 213 GLY A C 1
ATOM 1675 O O . GLY A 1 213 ? -17.500 14.014 21.481 1.00 95.88 213 GLY A O 1
ATOM 1676 N N . ASP A 1 214 ? -19.342 13.796 20.223 1.00 97.00 214 ASP A N 1
ATOM 1677 C CA . ASP A 1 214 ? -19.449 15.198 19.823 1.00 97.00 214 ASP A CA 1
ATOM 1678 C C . ASP A 1 214 ? -20.917 15.520 19.514 1.00 97.00 214 ASP A C 1
ATOM 1680 O O . ASP A 1 214 ? -21.636 14.725 18.909 1.00 97.00 214 ASP A O 1
ATOM 1684 N N . SER A 1 215 ? -21.392 16.696 19.918 1.00 96.50 215 SER A N 1
ATOM 1685 C CA . SER A 1 215 ? -22.742 17.158 19.580 1.00 96.50 215 SER A CA 1
ATOM 1686 C C . SER A 1 215 ? -22.946 17.439 18.084 1.00 96.50 215 SER A C 1
ATOM 1688 O O . SER A 1 215 ? -24.092 17.501 17.636 1.00 96.50 215 SER A O 1
ATOM 1690 N N . GLN A 1 216 ? -21.858 17.612 17.331 1.00 95.62 216 GLN A N 1
ATOM 1691 C CA . GLN A 1 216 ? -21.820 18.052 15.941 1.00 95.62 216 GLN A CA 1
ATOM 1692 C C . GLN A 1 216 ? -20.723 17.313 15.161 1.00 95.62 216 GLN A C 1
ATOM 1694 O O . GLN A 1 216 ? -19.676 17.860 14.815 1.00 95.62 216 GLN A O 1
ATOM 1699 N N . ILE A 1 217 ? -20.990 16.053 14.827 1.00 97.00 217 ILE A N 1
ATOM 1700 C CA . ILE A 1 217 ? -20.275 15.372 13.749 1.00 97.00 217 ILE A CA 1
ATOM 1701 C C . ILE A 1 217 ? -20.821 15.916 12.432 1.00 97.00 217 ILE A C 1
ATOM 1703 O O . ILE A 1 217 ? -21.996 15.710 12.121 1.00 97.00 217 ILE A O 1
ATOM 1707 N N . SER A 1 218 ? -19.983 16.632 11.692 1.00 94.75 218 SER A N 1
ATOM 1708 C CA . SER A 1 218 ? -20.357 17.320 10.457 1.00 94.75 218 SER A CA 1
ATOM 1709 C C . SER A 1 218 ? -19.949 16.523 9.227 1.00 94.75 218 SER A C 1
ATOM 1711 O O . SER A 1 218 ? -18.899 15.884 9.214 1.00 94.75 218 SER A O 1
ATOM 1713 N N . ARG A 1 219 ? -20.764 16.619 8.183 1.00 94.69 219 ARG A N 1
ATOM 1714 C CA . ARG A 1 219 ? -20.437 16.219 6.819 1.00 94.69 219 ARG A CA 1
ATOM 1715 C C . ARG A 1 219 ? -20.258 17.460 5.965 1.00 94.69 219 ARG A C 1
ATOM 1717 O O . ARG A 1 219 ? -21.104 18.354 5.974 1.00 94.69 219 ARG A O 1
ATOM 1724 N N . THR A 1 220 ? -19.193 17.478 5.183 1.00 92.06 220 THR A N 1
ATOM 1725 C CA . THR A 1 220 ? -18.865 18.563 4.268 1.00 92.06 220 THR A CA 1
ATOM 1726 C C . THR A 1 220 ? -19.302 18.186 2.853 1.00 92.06 220 THR A C 1
ATOM 1728 O O . THR A 1 220 ? -18.718 17.307 2.209 1.00 92.06 220 THR A O 1
ATOM 1731 N N . HIS A 1 221 ? -20.336 18.864 2.352 1.00 90.00 221 HIS A N 1
ATOM 1732 C CA . HIS A 1 221 ? -20.789 18.726 0.968 1.00 90.00 221 HIS A CA 1
ATOM 1733 C C . HIS A 1 221 ? -19.866 19.484 0.013 1.00 90.00 221 HIS A C 1
ATOM 1735 O O . HIS A 1 221 ? -19.160 20.420 0.398 1.00 90.00 221 HIS A O 1
ATOM 1741 N N . PHE A 1 222 ? -19.866 19.085 -1.257 1.00 81.62 222 PHE A N 1
ATOM 1742 C CA . PHE A 1 222 ? -19.154 19.849 -2.271 1.00 81.62 222 PHE A CA 1
ATOM 1743 C C . PHE A 1 222 ? -19.923 21.113 -2.662 1.00 81.62 222 PHE A C 1
ATOM 1745 O O . PHE A 1 222 ? -21.144 21.101 -2.799 1.00 81.62 222 PHE A O 1
ATOM 1752 N N . ASP A 1 223 ? -19.186 22.192 -2.928 1.00 73.00 223 ASP A N 1
ATOM 1753 C CA . ASP A 1 223 ? -19.779 23.430 -3.426 1.00 73.00 223 ASP A CA 1
ATOM 1754 C C . ASP A 1 223 ? -20.186 23.249 -4.897 1.00 73.00 223 ASP A C 1
ATOM 1756 O O . ASP A 1 223 ? -19.340 23.230 -5.801 1.00 73.00 223 ASP A O 1
ATOM 1760 N N . THR A 1 224 ? -21.484 23.128 -5.167 1.00 69.06 224 THR A N 1
ATOM 1761 C CA . THR A 1 224 ? -22.015 23.400 -6.507 1.00 69.06 224 THR A CA 1
ATOM 1762 C C . THR A 1 224 ? -22.227 24.905 -6.672 1.00 69.06 224 THR A C 1
ATOM 1764 O O . THR A 1 224 ? -22.590 25.580 -5.712 1.00 69.06 224 THR A O 1
ATOM 1767 N N . PRO A 1 225 ? -22.116 25.457 -7.895 1.00 67.31 225 PRO A N 1
ATOM 1768 C CA . PRO A 1 225 ? -22.523 26.841 -8.159 1.00 67.31 225 PRO A CA 1
ATOM 1769 C C . PRO A 1 225 ? -23.984 27.152 -7.782 1.00 67.31 225 PRO A C 1
ATOM 1771 O O . PRO A 1 225 ? -24.353 28.318 -7.706 1.00 67.31 225 PRO A O 1
ATOM 1774 N N . ALA A 1 226 ? -24.816 26.119 -7.596 1.00 68.06 226 ALA A N 1
ATOM 1775 C CA . ALA A 1 226 ? -26.230 26.221 -7.252 1.00 68.06 226 ALA A CA 1
ATOM 1776 C C . ALA A 1 226 ? -26.537 25.947 -5.766 1.00 68.06 226 ALA A C 1
ATOM 1778 O O . ALA A 1 226 ? -27.667 26.179 -5.343 1.00 68.06 226 ALA A O 1
ATOM 1779 N N . SER A 1 227 ? -25.578 25.451 -4.980 1.00 64.00 227 SER A N 1
ATOM 1780 C CA . SER A 1 227 ? -25.748 25.184 -3.549 1.00 64.00 227 SER A CA 1
ATOM 1781 C C . SER A 1 227 ? -25.243 26.376 -2.755 1.00 64.00 227 SER A C 1
ATOM 1783 O O . SER A 1 227 ? -24.154 26.881 -3.027 1.00 64.00 227 SER A O 1
ATOM 1785 N N . GLU A 1 228 ? -26.011 26.809 -1.758 1.00 58.88 228 GLU A N 1
ATOM 1786 C CA . GLU A 1 228 ? -25.518 27.788 -0.794 1.00 58.88 228 GLU A CA 1
ATOM 1787 C C . GLU A 1 228 ? -24.265 27.223 -0.097 1.00 58.88 228 GLU A C 1
ATOM 1789 O O . GLU A 1 228 ? -24.305 26.089 0.392 1.00 58.88 228 GLU A O 1
ATOM 1794 N N . PRO A 1 229 ? -23.142 27.965 -0.068 1.00 59.38 229 PRO A N 1
ATOM 1795 C CA . PRO A 1 229 ? -21.949 27.541 0.653 1.00 59.38 229 PRO A CA 1
ATOM 1796 C C . PRO A 1 229 ? -22.293 27.262 2.120 1.00 59.38 229 PRO A C 1
ATOM 1798 O O . PRO A 1 229 ? -22.794 28.145 2.815 1.00 59.38 229 PRO A O 1
ATOM 1801 N N . GLY A 1 230 ? -21.997 26.051 2.599 1.00 57.50 230 GLY A N 1
ATOM 1802 C CA . GLY A 1 230 ? -22.027 25.742 4.032 1.00 57.50 230 GLY A CA 1
ATOM 1803 C C . GLY A 1 230 ? -23.255 25.009 4.581 1.00 57.50 230 GLY A C 1
ATOM 1804 O O . GLY A 1 230 ? -23.401 24.964 5.802 1.00 57.50 230 GLY A O 1
ATOM 1805 N N . MET A 1 231 ? -24.111 24.386 3.762 1.00 63.31 231 MET A N 1
ATOM 1806 C CA . MET A 1 231 ? -24.967 23.322 4.310 1.00 63.31 231 MET A CA 1
ATOM 1807 C C . MET A 1 231 ? -24.072 22.143 4.694 1.00 63.31 231 MET A C 1
ATOM 1809 O O . MET A 1 231 ? -23.510 21.504 3.814 1.00 63.31 231 MET A O 1
ATOM 1813 N N . ALA A 1 232 ? -23.908 21.895 5.993 1.00 78.50 232 ALA A N 1
ATOM 1814 C CA . ALA A 1 232 ? -23.270 20.701 6.531 1.00 78.50 232 ALA A CA 1
ATOM 1815 C C . ALA A 1 232 ? -24.335 19.854 7.231 1.00 78.50 232 ALA A C 1
ATOM 1817 O O . ALA A 1 232 ? -25.013 20.349 8.140 1.00 78.50 232 ALA A O 1
ATOM 1818 N N . ASP A 1 233 ? -24.485 18.588 6.839 1.00 91.19 233 ASP A N 1
ATOM 1819 C CA . ASP A 1 233 ? -25.293 17.655 7.619 1.00 91.19 233 ASP A CA 1
ATOM 1820 C C . ASP A 1 233 ? -24.592 17.427 8.959 1.00 91.19 233 ASP A C 1
ATOM 1822 O O . ASP A 1 233 ? -23.450 16.968 9.008 1.00 91.19 233 ASP A O 1
ATOM 1826 N N . THR A 1 234 ? -25.269 17.734 10.063 1.00 95.31 234 THR A N 1
ATOM 1827 C CA . THR A 1 234 ? -24.722 17.524 11.407 1.00 95.31 234 THR A CA 1
ATOM 1828 C C . THR A 1 234 ? -25.477 16.428 12.132 1.00 95.31 234 THR A C 1
ATOM 1830 O O . THR A 1 234 ? -26.692 16.275 11.994 1.00 95.31 234 THR A O 1
ATOM 1833 N N . MET A 1 235 ? -24.756 15.655 12.937 1.00 96.06 235 MET A N 1
ATOM 1834 C CA . MET A 1 235 ? -25.371 14.697 13.837 1.00 96.06 235 MET A CA 1
ATOM 1835 C C . MET A 1 235 ? -24.663 14.638 15.184 1.00 96.06 235 MET A C 1
ATOM 1837 O O . MET A 1 235 ? -23.444 14.732 15.267 1.00 96.06 235 MET A O 1
ATOM 1841 N N . SER A 1 236 ? -25.432 14.413 16.246 1.00 96.06 236 SER A N 1
ATOM 1842 C CA . SER A 1 236 ? -24.869 14.184 17.574 1.00 96.06 236 SER A CA 1
ATOM 1843 C C . SER A 1 236 ? -24.373 12.750 17.725 1.00 96.06 236 SER A C 1
ATOM 1845 O O . SER A 1 236 ? -25.020 11.803 17.283 1.00 96.06 236 SER A O 1
ATOM 1847 N N . TRP A 1 237 ? -23.246 12.562 18.386 1.00 95.94 237 TRP A N 1
ATOM 1848 C CA . TRP A 1 237 ? -22.664 11.269 18.696 1.00 95.94 237 TRP A CA 1
ATOM 1849 C C . TRP A 1 237 ? -22.310 11.223 20.172 1.00 95.94 237 TRP A C 1
ATOM 1851 O O . TRP A 1 237 ? -21.663 12.130 20.687 1.00 95.94 237 TRP A O 1
ATOM 1861 N N . ARG A 1 238 ? -22.743 10.170 20.866 1.00 94.75 238 ARG A N 1
ATOM 1862 C CA . ARG A 1 238 ? -22.514 10.057 22.312 1.00 94.75 238 ARG A CA 1
ATOM 1863 C C . ARG A 1 238 ? -21.126 9.525 22.679 1.00 94.75 238 ARG A C 1
ATOM 1865 O O . ARG A 1 238 ? -20.793 9.540 23.854 1.00 94.75 238 ARG A O 1
ATOM 1872 N N . GLY A 1 239 ? -20.344 9.080 21.694 1.00 94.69 239 GLY A N 1
ATOM 1873 C CA . GLY A 1 239 ? -19.041 8.460 21.918 1.00 94.69 239 GLY A CA 1
ATOM 1874 C C . GLY A 1 239 ? -19.127 6.957 22.161 1.00 94.69 239 GLY A C 1
ATOM 1875 O O . GLY A 1 239 ? -20.200 6.401 22.402 1.00 94.69 239 GLY A O 1
ATOM 1876 N N . LEU A 1 240 ? -17.970 6.305 22.088 1.00 94.06 240 LEU A N 1
ATOM 1877 C CA . LEU A 1 240 ? -17.782 4.932 22.549 1.00 94.06 240 LEU A CA 1
ATOM 1878 C C . LEU A 1 240 ? -17.284 4.884 23.999 1.00 94.06 240 LEU A C 1
ATOM 1880 O O . LEU A 1 240 ? -17.493 3.895 24.695 1.00 94.06 240 LEU A O 1
ATOM 1884 N N . GLN A 1 241 ? -16.615 5.931 24.479 1.00 91.38 241 GLN A N 1
ATOM 1885 C CA . GLN A 1 241 ? -16.012 5.961 25.804 1.00 91.38 241 GLN A CA 1
ATOM 1886 C C . GLN A 1 241 ? -17.074 5.775 26.898 1.00 91.38 241 GLN A C 1
ATOM 1888 O O . GLN A 1 241 ? -18.048 6.516 26.980 1.00 91.38 241 GLN A O 1
ATOM 1893 N N . GLY A 1 242 ? -16.861 4.779 27.760 1.00 88.69 242 GLY A N 1
ATOM 1894 C CA . GLY A 1 242 ? -17.806 4.406 28.815 1.00 88.69 242 GLY A CA 1
ATOM 1895 C C . GLY A 1 242 ? -18.900 3.423 28.380 1.00 88.69 242 GLY A C 1
ATOM 1896 O O . GLY A 1 242 ? -19.638 2.938 29.235 1.00 88.69 242 GLY A O 1
ATOM 1897 N N . GLU A 1 243 ? -18.997 3.075 27.093 1.00 93.38 243 GLU A N 1
ATOM 1898 C CA . GLU A 1 243 ? -19.867 1.989 26.636 1.00 93.38 243 GLU A CA 1
ATOM 1899 C C . GLU A 1 243 ? -19.288 0.629 27.029 1.00 93.38 243 GLU A C 1
ATOM 1901 O O . GLU A 1 243 ? -18.102 0.370 26.845 1.00 93.38 243 GLU A O 1
ATOM 1906 N N . GLN A 1 244 ? -20.135 -0.300 27.475 1.00 93.06 244 GLN A N 1
ATOM 1907 C CA . GLN A 1 244 ? -19.688 -1.643 27.869 1.00 93.06 244 GLN A CA 1
ATOM 1908 C C . GLN A 1 244 ? -18.991 -2.402 26.725 1.00 93.06 244 GLN A C 1
ATOM 1910 O O . GLN A 1 244 ? -18.108 -3.225 26.961 1.00 93.06 244 GLN A O 1
ATOM 1915 N N . VAL A 1 245 ? -19.373 -2.133 25.472 1.00 93.38 245 VAL A N 1
ATOM 1916 C CA . VAL A 1 245 ? -18.758 -2.770 24.300 1.00 93.38 245 VAL A CA 1
ATOM 1917 C C . VAL A 1 245 ? -17.274 -2.410 24.151 1.00 93.38 245 VAL A C 1
ATOM 1919 O O . VAL A 1 245 ? -16.500 -3.223 23.646 1.00 93.38 245 VAL A O 1
ATOM 1922 N N . MET A 1 246 ? -16.844 -1.249 24.664 1.00 91.75 246 MET A N 1
ATOM 1923 C CA . MET A 1 246 ? -15.436 -0.843 24.648 1.00 91.75 246 MET A CA 1
ATOM 1924 C C . MET A 1 246 ? -14.538 -1.838 25.366 1.00 91.75 246 MET A C 1
ATOM 1926 O O . MET A 1 246 ? -13.487 -2.180 24.838 1.00 91.75 246 MET A O 1
ATOM 1930 N N . GLU A 1 247 ? -14.963 -2.341 26.526 1.00 90.50 247 GLU A N 1
ATOM 1931 C CA . GLU A 1 247 ? -14.180 -3.268 27.362 1.00 90.50 247 GLU A CA 1
ATOM 1932 C C . GLU A 1 247 ? -13.850 -4.595 26.659 1.00 90.50 247 GLU A C 1
ATOM 1934 O O . GLU A 1 247 ? -13.049 -5.392 27.142 1.00 90.50 247 GLU A O 1
ATOM 1939 N N . ARG A 1 248 ? -14.503 -4.863 25.525 1.00 90.88 248 ARG A N 1
ATOM 1940 C CA . ARG A 1 248 ? -14.368 -6.095 24.739 1.00 90.88 248 ARG A CA 1
ATOM 1941 C C . ARG A 1 248 ? -13.883 -5.839 23.318 1.00 90.88 248 ARG A C 1
ATOM 1943 O O . ARG A 1 248 ? -13.907 -6.754 22.500 1.00 90.88 248 ARG A O 1
ATOM 1950 N N . THR A 1 249 ? -13.482 -4.609 23.012 1.00 94.44 249 THR A N 1
ATOM 1951 C CA . THR A 1 249 ? -13.062 -4.220 21.667 1.00 94.44 249 THR A CA 1
ATOM 1952 C C . THR A 1 249 ? -11.541 -4.174 21.595 1.00 94.44 249 THR A C 1
ATOM 1954 O O . THR A 1 249 ? -10.893 -3.467 22.370 1.00 94.44 249 THR A O 1
ATOM 1957 N N . LEU A 1 250 ? -10.981 -4.924 20.645 1.00 95.19 250 LEU A N 1
ATOM 1958 C CA . LEU A 1 250 ? -9.604 -4.757 20.198 1.00 95.19 250 LEU A CA 1
ATOM 1959 C C . LEU A 1 250 ? -9.582 -3.679 19.121 1.00 95.19 250 LEU A C 1
ATOM 1961 O O . LEU A 1 250 ? -10.250 -3.802 18.095 1.00 95.19 250 LEU A O 1
ATOM 1965 N N . PHE A 1 251 ? -8.773 -2.659 19.337 1.00 96.06 251 PHE A N 1
ATOM 1966 C CA . PHE A 1 251 ? -8.518 -1.632 18.352 1.00 96.06 251 PHE A CA 1
ATOM 1967 C C . PHE A 1 251 ? -7.144 -1.826 17.733 1.00 96.06 251 PHE A C 1
ATOM 1969 O O . PHE A 1 251 ? -6.178 -2.181 18.415 1.00 96.06 251 PHE A O 1
ATOM 1976 N N . VAL A 1 252 ? -7.074 -1.558 16.434 1.00 97.31 252 VAL A N 1
ATOM 1977 C CA . VAL A 1 252 ? -5.848 -1.638 15.649 1.00 97.31 252 VAL A CA 1
ATOM 1978 C C . VAL A 1 252 ? -5.690 -0.327 14.895 1.00 97.31 252 VAL A C 1
ATOM 1980 O O . VAL A 1 252 ? -6.515 -0.002 14.043 1.00 97.31 252 VAL A O 1
ATOM 1983 N N . LEU A 1 253 ? -4.638 0.424 15.214 1.00 97.00 253 LEU A N 1
ATOM 1984 C CA . LEU A 1 253 ? -4.224 1.594 14.446 1.00 97.00 253 LEU A CA 1
ATOM 1985 C C . LEU A 1 253 ? -3.039 1.207 13.566 1.00 97.00 253 LEU A C 1
ATOM 1987 O O . LEU A 1 253 ? -2.034 0.683 14.054 1.00 97.00 253 LEU A O 1
ATOM 1991 N N . VAL A 1 254 ? -3.173 1.466 12.269 1.00 97.44 254 VAL A N 1
ATOM 1992 C CA . VAL A 1 254 ? -2.218 1.045 11.247 1.00 97.44 254 VAL A CA 1
ATOM 1993 C C . VAL A 1 254 ? -2.223 2.007 10.064 1.00 97.44 254 VAL A C 1
ATOM 1995 O O . VAL A 1 254 ? -3.224 2.674 9.812 1.00 97.44 254 VAL A O 1
ATOM 1998 N N . SER A 1 255 ? -1.106 2.071 9.345 1.00 97.50 255 SER A N 1
ATOM 1999 C CA . SER A 1 255 ? -0.976 2.771 8.063 1.00 97.50 255 SER A CA 1
ATOM 2000 C C . SER A 1 255 ? -0.475 1.801 6.990 1.00 97.50 255 SER A C 1
ATOM 2002 O O . SER A 1 255 ? 0.202 0.816 7.293 1.00 97.50 255 SER A O 1
ATOM 2004 N N . ASP A 1 256 ? -0.833 2.063 5.740 1.00 97.75 256 ASP A N 1
ATOM 2005 C CA . ASP A 1 256 ? -0.394 1.337 4.555 1.00 97.75 256 ASP A CA 1
ATOM 2006 C C . ASP A 1 256 ? 1.058 1.606 4.199 1.00 97.75 256 ASP A C 1
ATOM 2008 O O . ASP A 1 256 ? 1.749 0.680 3.779 1.00 97.75 256 ASP A O 1
ATOM 2012 N N . HIS A 1 257 ? 1.532 2.839 4.328 1.00 97.75 257 HIS A N 1
ATOM 2013 C CA . HIS A 1 257 ? 2.905 3.202 3.995 1.00 97.75 257 HIS A CA 1
ATOM 2014 C C . HIS A 1 257 ? 3.325 4.518 4.647 1.00 97.75 257 HIS A C 1
ATOM 2016 O O . HIS A 1 257 ? 2.518 5.297 5.146 1.00 97.75 257 HIS A O 1
ATOM 2022 N N . GLY A 1 258 ? 4.631 4.758 4.640 1.00 95.19 258 GLY A N 1
ATOM 2023 C CA . GLY A 1 258 ? 5.197 6.071 4.897 1.00 95.19 258 GLY A CA 1
ATOM 2024 C C . GLY A 1 258 ? 5.283 6.909 3.619 1.00 95.19 258 GLY A C 1
ATOM 2025 O O . GLY A 1 258 ? 4.592 6.640 2.639 1.00 95.19 258 GLY A O 1
ATOM 2026 N N . HIS A 1 259 ? 6.138 7.927 3.647 1.00 91.94 259 HIS A N 1
ATOM 2027 C CA . HIS A 1 259 ? 6.283 8.926 2.590 1.00 91.94 259 HIS A CA 1
ATOM 2028 C C . HIS A 1 259 ? 7.692 9.525 2.602 1.00 91.94 259 HIS A C 1
ATOM 2030 O O . HIS A 1 259 ? 8.236 9.854 3.666 1.00 91.94 259 HIS A O 1
ATOM 2036 N N . THR A 1 260 ? 8.231 9.778 1.414 1.00 91.94 260 THR A N 1
ATOM 2037 C CA . THR A 1 260 ? 9.517 10.441 1.188 1.00 91.94 260 THR A CA 1
ATOM 2038 C C . THR A 1 260 ? 9.320 11.670 0.308 1.00 91.94 260 THR A C 1
ATOM 2040 O O . THR A 1 260 ? 8.556 11.653 -0.651 1.00 91.94 260 THR A O 1
ATOM 2043 N N . GLN A 1 261 ? 10.029 12.757 0.615 1.00 91.44 261 GLN A N 1
ATOM 2044 C CA . GLN A 1 261 ? 10.042 13.942 -0.241 1.00 91.44 261 GLN A CA 1
ATOM 2045 C C . GLN A 1 261 ? 10.668 13.622 -1.606 1.00 91.44 261 GLN A C 1
ATOM 2047 O O . GLN A 1 261 ? 11.689 12.938 -1.685 1.00 91.44 261 GLN A O 1
ATOM 2052 N N . THR A 1 262 ? 10.090 14.148 -2.680 1.00 91.75 262 THR A N 1
ATOM 2053 C CA . THR A 1 262 ? 10.558 13.932 -4.052 1.00 91.75 262 THR A CA 1
ATOM 2054 C C . THR A 1 262 ? 10.758 15.257 -4.778 1.00 91.75 262 THR A C 1
ATOM 2056 O O . THR A 1 262 ? 10.235 16.303 -4.390 1.00 91.75 262 THR A O 1
ATOM 2059 N N . LYS A 1 263 ? 11.557 15.229 -5.846 1.00 89.69 263 LYS A N 1
ATOM 2060 C CA . LYS A 1 263 ? 11.707 16.349 -6.773 1.00 89.69 263 LYS A CA 1
ATOM 2061 C C . LYS A 1 263 ? 10.897 16.042 -8.012 1.00 89.69 263 LYS A C 1
ATOM 2063 O O . LYS A 1 263 ? 11.336 15.311 -8.894 1.00 89.69 263 LYS A O 1
ATOM 2068 N N . TRP A 1 264 ? 9.713 16.632 -8.087 1.00 82.50 264 TRP A N 1
ATOM 2069 C CA . TRP A 1 264 ? 8.808 16.412 -9.211 1.00 82.50 264 TRP A CA 1
ATOM 2070 C C . TRP A 1 264 ? 9.430 16.741 -10.580 1.00 82.50 264 TRP A C 1
ATOM 2072 O O . TRP A 1 264 ? 9.080 16.125 -11.579 1.00 82.50 264 TRP A O 1
ATOM 2082 N N . THR A 1 265 ? 10.377 17.684 -10.637 1.00 83.81 265 THR A N 1
ATOM 2083 C CA . THR A 1 265 ? 11.119 18.035 -11.863 1.00 83.81 265 THR A CA 1
ATOM 2084 C C . THR A 1 265 ? 11.994 16.910 -12.398 1.00 83.81 265 THR A C 1
ATOM 2086 O O . THR A 1 265 ? 12.325 16.916 -13.580 1.00 83.81 265 THR A O 1
ATOM 2089 N N . ASP A 1 266 ? 12.357 15.967 -11.533 1.00 87.88 266 ASP A N 1
ATOM 2090 C CA . ASP A 1 266 ? 13.279 14.878 -11.834 1.00 87.88 266 ASP A CA 1
ATOM 2091 C C . ASP A 1 266 ? 12.516 13.557 -12.030 1.00 87.88 266 ASP A C 1
ATOM 2093 O O . ASP A 1 266 ? 13.136 12.525 -12.289 1.00 87.88 266 ASP A O 1
ATOM 2097 N N . ALA A 1 267 ? 11.181 13.584 -11.900 1.00 90.44 267 ALA A N 1
ATOM 2098 C CA . ALA A 1 267 ? 10.324 12.421 -12.055 1.00 90.44 267 ALA A CA 1
ATOM 2099 C C . ALA A 1 267 ? 10.451 11.825 -13.463 1.00 90.44 267 ALA A C 1
ATOM 2101 O O . ALA A 1 267 ? 10.476 12.550 -14.456 1.00 90.44 267 ALA A O 1
ATOM 2102 N N . LEU A 1 268 ? 10.506 10.496 -13.534 1.00 91.81 268 LEU A N 1
ATOM 2103 C CA . LEU A 1 268 ? 10.527 9.752 -14.790 1.00 91.81 268 LEU A CA 1
ATOM 2104 C C . LEU A 1 268 ? 9.116 9.233 -15.092 1.00 91.81 268 LEU A C 1
ATOM 2106 O O . LEU A 1 268 ? 8.549 8.471 -14.298 1.00 91.81 268 LEU A O 1
ATOM 2110 N N . GLY A 1 269 ? 8.561 9.656 -16.225 1.00 91.75 269 GLY A N 1
ATOM 2111 C CA . GLY A 1 269 ? 7.220 9.300 -16.680 1.00 91.75 269 GLY A CA 1
ATOM 2112 C C . GLY A 1 269 ? 7.192 8.183 -17.724 1.00 91.75 269 GLY A C 1
ATOM 2113 O O . GLY A 1 269 ? 8.224 7.674 -18.177 1.00 91.75 269 GLY A O 1
ATOM 2114 N N . ILE A 1 270 ? 5.982 7.807 -18.145 1.00 90.56 270 ILE A N 1
ATOM 2115 C CA . ILE A 1 270 ? 5.785 6.794 -19.193 1.00 90.56 270 ILE A CA 1
ATOM 2116 C C . ILE A 1 270 ? 6.275 7.288 -20.566 1.00 90.56 270 ILE A C 1
ATOM 2118 O O . ILE A 1 270 ? 6.734 6.494 -21.387 1.00 90.56 270 ILE A O 1
ATOM 2122 N N . GLU A 1 271 ? 6.237 8.596 -20.808 1.00 88.69 271 GLU A N 1
ATOM 2123 C CA . GLU A 1 271 ? 6.720 9.247 -22.027 1.00 88.69 271 GLU A CA 1
ATOM 2124 C C . GLU A 1 271 ? 8.243 9.160 -22.156 1.00 88.69 271 GLU A C 1
ATOM 2126 O O . GLU A 1 271 ? 8.743 8.829 -23.232 1.00 88.69 271 GLU A O 1
ATOM 2131 N N . ASP A 1 272 ? 8.977 9.383 -21.062 1.00 90.94 272 ASP A N 1
ATOM 2132 C CA . ASP A 1 272 ? 10.437 9.249 -21.050 1.00 90.94 272 ASP A CA 1
ATOM 2133 C C . ASP A 1 272 ? 10.834 7.794 -21.343 1.00 90.94 272 ASP A C 1
ATOM 2135 O O . ASP A 1 272 ? 11.699 7.523 -22.180 1.00 90.94 272 ASP A O 1
ATOM 2139 N N . LEU A 1 273 ? 10.135 6.833 -20.724 1.00 94.69 273 LEU A N 1
ATOM 2140 C CA . LEU A 1 273 ? 10.328 5.408 -20.998 1.00 94.69 273 LEU A CA 1
ATOM 2141 C C . LEU A 1 273 ? 10.024 5.058 -22.453 1.00 94.69 273 LEU A C 1
ATOM 2143 O O . LEU A 1 273 ? 10.761 4.277 -23.052 1.00 94.69 273 LEU A O 1
ATOM 2147 N N . LYS A 1 274 ? 8.978 5.638 -23.044 1.00 94.00 274 LYS A N 1
ATOM 2148 C CA . LYS A 1 274 ? 8.655 5.419 -24.456 1.00 94.00 274 LYS A CA 1
ATOM 2149 C C . LYS A 1 274 ? 9.809 5.843 -25.361 1.00 94.00 274 LYS A C 1
ATOM 2151 O O . LYS A 1 274 ? 10.214 5.052 -26.206 1.00 94.00 274 LYS A O 1
ATOM 2156 N N . VAL A 1 275 ? 10.384 7.027 -25.137 1.00 94.06 275 VAL A N 1
ATOM 2157 C CA . VAL A 1 275 ? 11.560 7.498 -25.892 1.00 94.06 275 VAL A CA 1
ATOM 2158 C C . VAL A 1 275 ? 12.733 6.526 -25.736 1.00 94.06 275 VAL A C 1
ATOM 2160 O O . VAL A 1 275 ? 13.344 6.137 -26.730 1.00 94.06 275 VAL A O 1
ATOM 2163 N N . ILE A 1 276 ? 13.004 6.064 -24.511 1.00 95.75 276 ILE A N 1
ATOM 2164 C CA . ILE A 1 276 ? 14.075 5.093 -24.237 1.00 95.75 276 ILE A CA 1
ATOM 2165 C C . ILE A 1 276 ? 13.843 3.770 -24.990 1.00 95.75 276 ILE A C 1
ATOM 2167 O O . ILE A 1 276 ? 14.769 3.223 -25.590 1.00 95.75 276 ILE A O 1
ATOM 2171 N N . PHE A 1 277 ? 12.618 3.240 -24.995 1.00 97.44 277 PHE A N 1
ATOM 2172 C CA . PHE A 1 277 ? 12.305 1.989 -25.695 1.00 97.44 277 PHE A CA 1
ATOM 2173 C C . PHE A 1 277 ? 12.275 2.142 -27.222 1.00 97.44 277 PHE A C 1
ATOM 2175 O O . PHE A 1 277 ? 12.655 1.202 -27.929 1.00 97.44 277 PHE A O 1
ATOM 2182 N N . ASP A 1 278 ? 11.895 3.307 -27.743 1.00 96.25 278 ASP A N 1
ATOM 2183 C CA . ASP A 1 278 ? 11.986 3.624 -29.171 1.00 96.25 278 ASP A CA 1
ATOM 2184 C C . ASP A 1 278 ? 13.461 3.677 -29.618 1.00 96.25 278 ASP A C 1
ATOM 2186 O O . ASP A 1 278 ? 13.832 3.088 -30.639 1.00 96.25 278 ASP A O 1
ATOM 2190 N N . GLU A 1 279 ? 14.339 4.290 -28.817 1.00 97.00 279 GLU A N 1
ATOM 2191 C CA . GLU A 1 279 ? 15.785 4.281 -29.059 1.00 97.00 279 GLU A CA 1
ATOM 2192 C C . GLU A 1 279 ? 16.395 2.876 -29.005 1.00 97.00 279 GLU A C 1
ATOM 2194 O O . GLU A 1 279 ? 17.212 2.525 -29.864 1.00 97.00 279 GLU A O 1
ATOM 2199 N N . LEU A 1 280 ? 16.011 2.066 -28.015 1.00 97.06 280 LEU A N 1
ATOM 2200 C CA . LEU A 1 280 ? 16.442 0.671 -27.914 1.00 97.06 280 LEU A CA 1
ATOM 2201 C C . LEU A 1 280 ? 15.997 -0.129 -29.143 1.00 97.06 280 LEU A C 1
ATOM 2203 O O . LEU A 1 280 ? 16.781 -0.899 -29.702 1.00 97.06 280 LEU A O 1
ATOM 2207 N N . SER A 1 281 ? 14.763 0.081 -29.599 1.00 97.44 281 SER A N 1
ATOM 2208 C CA . SER A 1 281 ? 14.225 -0.565 -30.800 1.00 97.44 281 SER A CA 1
ATOM 2209 C C . SER A 1 281 ? 15.011 -0.196 -32.055 1.00 97.44 281 SER A C 1
ATOM 2211 O O . SER A 1 281 ? 15.223 -1.047 -32.911 1.00 97.44 281 SER A O 1
ATOM 2213 N N . ALA A 1 282 ? 15.479 1.049 -32.165 1.00 97.56 282 ALA A N 1
ATOM 2214 C CA . ALA A 1 282 ? 16.295 1.493 -33.295 1.00 97.56 282 ALA A CA 1
ATOM 2215 C C . ALA A 1 282 ? 17.726 0.919 -33.277 1.00 97.56 282 ALA A C 1
ATOM 2217 O O . ALA A 1 282 ? 18.370 0.840 -34.323 1.00 97.56 282 ALA A O 1
ATOM 2218 N N . LYS A 1 283 ? 18.237 0.547 -32.096 1.00 96.75 283 LYS A N 1
ATOM 2219 C CA . LYS A 1 283 ? 19.616 0.067 -31.882 1.00 96.75 283 LYS A CA 1
ATOM 2220 C C . LYS A 1 283 ? 19.728 -1.455 -31.760 1.00 96.75 283 LYS A C 1
ATOM 2222 O O . LYS A 1 283 ? 20.843 -1.965 -31.684 1.00 96.75 283 LYS A O 1
ATOM 2227 N N . SER A 1 284 ? 18.611 -2.175 -31.712 1.00 95.69 284 SER A N 1
ATOM 2228 C CA . SER A 1 284 ? 18.579 -3.626 -31.526 1.00 95.69 284 SER A CA 1
ATOM 2229 C C . SER A 1 284 ? 17.828 -4.321 -32.660 1.00 95.69 284 SER A C 1
ATOM 2231 O O . SER A 1 284 ? 17.074 -3.706 -33.407 1.00 95.69 284 SER A O 1
ATOM 2233 N N . GLU A 1 285 ? 18.017 -5.633 -32.789 1.00 95.69 285 GLU A N 1
ATOM 2234 C CA . GLU A 1 285 ? 17.288 -6.455 -33.767 1.00 95.69 285 GLU A CA 1
ATOM 2235 C C . GLU A 1 285 ? 15.822 -6.698 -33.365 1.00 95.69 285 GLU A C 1
ATOM 2237 O O . GLU A 1 285 ? 15.041 -7.276 -34.123 1.00 95.69 285 GLU A O 1
ATOM 2242 N N . ARG A 1 286 ? 15.435 -6.270 -32.158 1.00 96.19 286 ARG A N 1
ATOM 2243 C CA . ARG A 1 286 ? 14.119 -6.493 -31.571 1.00 96.19 286 ARG A CA 1
ATOM 2244 C C . ARG A 1 286 ? 13.383 -5.168 -31.426 1.00 96.19 286 ARG A C 1
ATOM 2246 O O . ARG A 1 286 ? 13.826 -4.264 -30.733 1.00 96.19 286 ARG A O 1
ATOM 2253 N N . THR A 1 287 ? 12.188 -5.088 -31.995 1.00 97.50 287 THR A N 1
ATOM 2254 C CA . THR A 1 287 ? 11.281 -3.975 -31.705 1.00 97.50 287 THR A CA 1
ATOM 2255 C C . THR A 1 287 ? 10.694 -4.136 -30.308 1.00 97.50 287 THR A C 1
ATOM 2257 O O . THR A 1 287 ? 10.077 -5.161 -30.009 1.00 97.50 287 THR A O 1
ATOM 2260 N N . TYR A 1 288 ? 10.849 -3.123 -29.466 1.00 97.69 288 TYR A N 1
ATOM 2261 C CA . TYR A 1 288 ? 10.194 -3.000 -28.171 1.00 97.69 288 TYR A CA 1
ATOM 2262 C C . TYR A 1 288 ? 9.020 -2.030 -28.299 1.00 97.69 288 TYR A C 1
ATOM 2264 O O . TYR A 1 288 ? 9.145 -0.932 -28.828 1.00 97.69 288 TYR A O 1
ATOM 2272 N N . THR A 1 289 ? 7.845 -2.447 -27.851 1.00 97.38 289 THR A N 1
ATOM 2273 C CA . THR A 1 289 ? 6.626 -1.641 -27.864 1.00 97.38 289 THR A CA 1
ATOM 2274 C C . THR A 1 289 ? 6.103 -1.575 -26.441 1.00 97.38 289 THR A C 1
ATOM 2276 O O . THR A 1 289 ? 5.604 -2.572 -25.908 1.00 97.38 289 THR A O 1
ATOM 2279 N N . LEU A 1 290 ? 6.278 -0.397 -25.843 1.00 96.62 290 LEU A N 1
ATOM 2280 C CA . LEU A 1 290 ? 5.813 -0.066 -24.506 1.00 96.62 290 LEU A CA 1
ATOM 2281 C C . LEU A 1 290 ? 4.304 0.205 -24.522 1.00 96.62 290 LEU A C 1
ATOM 2283 O O . LEU A 1 290 ? 3.830 1.008 -25.329 1.00 96.62 290 LEU A O 1
ATOM 2287 N N . GLU A 1 291 ? 3.558 -0.432 -23.619 1.00 94.31 291 GLU A N 1
ATOM 2288 C CA . GLU A 1 291 ? 2.157 -0.076 -23.379 1.00 94.31 291 GLU A CA 1
ATOM 2289 C C . GLU A 1 291 ? 2.087 1.308 -22.747 1.00 94.31 291 GLU A C 1
ATOM 2291 O O . GLU A 1 291 ? 2.642 1.547 -21.674 1.00 94.31 291 GLU A O 1
ATOM 2296 N N . THR A 1 292 ? 1.357 2.205 -23.394 1.00 84.62 292 THR A N 1
ATOM 2297 C CA . THR A 1 292 ? 0.977 3.483 -22.803 1.00 84.62 292 THR A CA 1
ATOM 2298 C C . THR A 1 292 ? -0.452 3.362 -22.290 1.00 84.62 292 THR A C 1
ATOM 2300 O O . THR A 1 292 ? -1.317 2.986 -23.088 1.00 84.62 292 THR A O 1
ATOM 2303 N N . PRO A 1 293 ? -0.733 3.702 -21.019 1.00 78.75 293 PRO A N 1
ATOM 2304 C CA . PRO A 1 293 ? -2.099 3.729 -20.522 1.00 78.75 293 PRO A CA 1
ATOM 2305 C C . PRO A 1 293 ? -2.953 4.589 -21.454 1.00 78.75 293 PRO A C 1
ATOM 2307 O O . PRO A 1 293 ? -2.561 5.697 -21.833 1.00 78.75 293 PRO A O 1
ATOM 2310 N N . THR A 1 294 ? -4.117 4.084 -21.859 1.00 67.69 294 THR A N 1
ATOM 2311 C CA . THR A 1 294 ? -5.085 4.899 -22.593 1.00 67.69 294 THR A CA 1
ATOM 2312 C C . THR A 1 294 ? -5.731 5.842 -21.594 1.00 67.69 294 THR A C 1
ATOM 2314 O O . THR A 1 294 ? -6.768 5.553 -21.000 1.00 67.69 294 THR A O 1
ATOM 2317 N N . PHE A 1 295 ? -5.087 6.984 -21.377 1.00 63.22 295 PHE A N 1
ATOM 2318 C CA . PHE A 1 295 ? -5.717 8.072 -20.656 1.00 63.22 295 PHE A CA 1
ATOM 2319 C C . PHE A 1 295 ? -6.959 8.500 -21.435 1.00 63.22 295 PHE A C 1
ATOM 2321 O O . PHE A 1 295 ? -7.009 8.463 -22.668 1.00 63.22 295 PHE A O 1
ATOM 2328 N N . VAL A 1 296 ? -8.005 8.875 -20.712 1.00 55.47 296 VAL A N 1
ATOM 2329 C CA . VAL A 1 296 ? -9.203 9.437 -21.322 1.00 55.47 296 VAL A CA 1
ATOM 2330 C C . VAL A 1 296 ? -8.833 10.865 -21.751 1.00 55.47 296 VAL A C 1
ATOM 2332 O O . VAL A 1 296 ? -9.028 11.805 -20.993 1.00 55.47 296 VAL A O 1
ATOM 2335 N N . ILE A 1 297 ? -8.220 10.996 -22.939 1.00 47.84 297 ILE A N 1
ATOM 2336 C CA . ILE A 1 297 ? -7.488 12.171 -23.484 1.00 47.84 297 ILE A CA 1
ATOM 2337 C C . ILE A 1 297 ? -8.355 13.435 -23.714 1.00 47.84 297 ILE A C 1
ATOM 2339 O O . ILE A 1 297 ? -7.908 14.424 -24.276 1.00 47.84 297 ILE A O 1
ATOM 2343 N N . GLU A 1 298 ? -9.568 13.497 -23.176 1.00 49.97 298 GLU A N 1
ATOM 2344 C CA . GLU A 1 298 ? -10.232 14.778 -22.930 1.00 49.97 298 GLU A CA 1
ATOM 2345 C C . GLU A 1 298 ? -10.812 14.746 -21.518 1.00 49.97 298 GLU A C 1
ATOM 2347 O O . GLU A 1 298 ? -11.820 14.077 -21.270 1.00 49.97 298 GLU A O 1
ATOM 2352 N N . GLU A 1 299 ? -10.209 15.500 -20.593 1.00 50.06 299 GLU A N 1
ATOM 2353 C CA . GLU A 1 299 ? -10.673 15.700 -19.210 1.00 50.06 299 GLU A CA 1
ATOM 2354 C C . GLU A 1 299 ? -12.051 16.386 -19.104 1.00 50.06 299 GLU A C 1
ATOM 2356 O O . GLU A 1 299 ? -12.410 16.947 -18.066 1.00 50.06 299 GLU A O 1
ATOM 2361 N N . SER A 1 300 ? -12.871 16.373 -20.157 1.00 56.75 300 SER A N 1
ATOM 2362 C CA . SER A 1 300 ? -14.236 16.848 -20.023 1.00 56.75 300 SER A CA 1
ATOM 2363 C C . SER A 1 300 ? -14.945 16.006 -18.962 1.00 56.75 300 SER A C 1
ATOM 2365 O O . SER A 1 300 ? -14.895 14.778 -18.958 1.00 56.75 300 SER A O 1
ATOM 2367 N N . TRP A 1 301 ? -15.646 16.675 -18.052 1.00 58.12 301 TRP A N 1
ATOM 2368 C CA . TRP A 1 301 ? -16.552 16.051 -17.085 1.00 58.12 301 TRP A CA 1
ATOM 2369 C C . TRP A 1 301 ? -17.402 14.920 -17.709 1.00 58.12 301 TRP A C 1
ATOM 2371 O O . TRP A 1 301 ? -17.620 13.881 -17.091 1.00 58.12 301 TRP A O 1
ATOM 2381 N N . PHE A 1 302 ? -17.806 15.070 -18.976 1.00 57.97 302 PHE A N 1
ATOM 2382 C CA . PHE A 1 302 ? -18.569 14.073 -19.726 1.00 57.97 302 PHE A CA 1
ATOM 2383 C C . PHE A 1 302 ? -17.833 12.754 -19.984 1.00 57.97 302 PHE A C 1
ATOM 2385 O O . PHE A 1 302 ? -18.487 11.712 -20.044 1.00 57.97 302 PHE A O 1
ATOM 2392 N N . SER A 1 303 ? -16.509 12.759 -20.137 1.00 57.69 303 SER A N 1
ATOM 2393 C CA . SER A 1 303 ? -15.728 11.539 -20.354 1.00 57.69 303 SER A CA 1
ATOM 2394 C C . SER A 1 303 ? -15.610 10.720 -19.062 1.00 57.69 303 SER A C 1
ATOM 2396 O O . SER A 1 303 ? -15.845 9.510 -19.084 1.00 57.69 303 SER A O 1
ATOM 2398 N N . LYS A 1 304 ? -15.411 11.394 -17.919 1.00 60.19 304 LYS A N 1
ATOM 2399 C CA . LYS A 1 304 ? -15.463 10.804 -16.566 1.00 60.19 304 LYS A CA 1
ATOM 2400 C C . LYS A 1 304 ? -16.856 10.243 -16.247 1.00 60.19 304 LYS A C 1
ATOM 2402 O O . LYS A 1 304 ? -16.974 9.135 -15.733 1.00 60.19 304 LYS A O 1
ATOM 2407 N N . VAL A 1 305 ? -17.918 10.953 -16.635 1.00 63.91 305 VAL A N 1
ATOM 2408 C CA . VAL A 1 305 ? -19.304 10.475 -16.492 1.00 63.91 305 VAL A CA 1
ATOM 2409 C C . VAL A 1 305 ? -19.596 9.281 -17.412 1.00 63.91 305 VAL A C 1
ATOM 2411 O O . VAL A 1 305 ? -20.215 8.318 -16.974 1.00 63.91 305 VAL A O 1
ATOM 2414 N N . ARG A 1 306 ? -19.130 9.270 -18.669 1.00 61.31 306 ARG A N 1
ATOM 2415 C CA . ARG A 1 306 ? -19.293 8.104 -19.566 1.00 61.31 306 ARG A CA 1
ATOM 2416 C C . ARG A 1 306 ? -18.545 6.868 -19.075 1.00 61.31 306 ARG A C 1
ATOM 2418 O O . ARG A 1 306 ? -19.069 5.764 -19.211 1.00 61.31 306 ARG A O 1
ATOM 2425 N N . ALA A 1 307 ? -17.354 7.054 -18.511 1.00 55.66 307 ALA A N 1
ATOM 2426 C CA . ALA A 1 307 ? -16.596 5.997 -17.852 1.00 55.66 307 ALA A CA 1
ATOM 2427 C C . ALA A 1 307 ? -17.394 5.363 -16.697 1.00 55.66 307 ALA A C 1
ATOM 2429 O O . ALA A 1 307 ? -17.452 4.139 -16.603 1.00 55.66 307 ALA A O 1
ATOM 2430 N N . LEU A 1 308 ? -18.094 6.189 -15.910 1.00 59.16 308 LEU A N 1
ATOM 2431 C CA . LEU A 1 308 ? -19.020 5.770 -14.848 1.00 59.16 308 LEU A CA 1
ATOM 2432 C C . LEU A 1 308 ? -20.166 4.866 -15.343 1.00 59.16 308 LEU A C 1
ATOM 2434 O O . LEU A 1 308 ? -20.688 4.063 -14.580 1.00 59.16 308 LEU A O 1
ATOM 2438 N N . PHE A 1 309 ? -20.563 4.985 -16.614 1.00 64.00 309 PHE A N 1
ATOM 2439 C CA . PHE A 1 309 ? -21.647 4.198 -17.214 1.00 64.00 309 PHE A CA 1
ATOM 2440 C C . PHE A 1 309 ? -21.168 2.943 -17.972 1.00 64.00 309 PHE A C 1
ATOM 2442 O O . PHE A 1 309 ? -21.933 2.362 -18.740 1.00 64.00 309 PHE A O 1
ATOM 2449 N N . GLY A 1 310 ? -19.922 2.497 -17.767 1.00 58.72 310 GLY A N 1
ATOM 2450 C CA . GLY A 1 310 ? -19.467 1.164 -18.192 1.00 58.72 310 GLY A CA 1
ATOM 2451 C C . GLY A 1 310 ? -19.217 0.976 -19.696 1.00 58.72 310 GLY A C 1
ATOM 2452 O O . GLY A 1 310 ? -19.115 -0.156 -20.162 1.00 58.72 310 GLY A O 1
ATOM 2453 N N . PHE A 1 311 ? -19.097 2.054 -20.478 1.00 56.16 311 PHE A N 1
ATOM 2454 C CA . PHE A 1 311 ? -18.952 1.976 -21.943 1.00 56.16 311 PHE A CA 1
ATOM 2455 C C . PHE A 1 311 ? -17.516 1.739 -22.456 1.00 56.16 311 PHE A C 1
ATOM 2457 O O . PHE A 1 311 ? -17.313 1.652 -23.666 1.00 56.16 311 PHE A O 1
ATOM 2464 N N . LEU A 1 312 ? -16.515 1.630 -21.577 1.00 58.50 312 LEU A N 1
ATOM 2465 C CA . LEU A 1 312 ? -15.108 1.446 -21.954 1.00 58.50 312 LEU A CA 1
ATOM 2466 C C . LEU A 1 312 ? -14.617 0.036 -21.595 1.00 58.50 312 LEU A C 1
ATOM 2468 O O . LEU A 1 312 ? -14.862 -0.455 -20.494 1.00 58.50 312 LEU A O 1
ATOM 2472 N N . HIS A 1 313 ? -13.937 -0.614 -22.547 1.00 55.06 313 HIS A N 1
ATOM 2473 C CA . HIS A 1 313 ? -13.370 -1.954 -22.374 1.00 55.06 313 HIS A CA 1
ATOM 2474 C C . HIS A 1 313 ? -12.277 -1.978 -21.294 1.00 55.06 313 HIS A C 1
ATOM 2476 O O . HIS A 1 313 ? -11.477 -1.056 -21.164 1.00 55.06 313 HIS A O 1
ATOM 2482 N N . ASN A 1 314 ? -12.261 -3.065 -20.521 1.00 64.88 314 ASN A N 1
ATOM 2483 C CA . ASN A 1 314 ? -11.423 -3.251 -19.339 1.00 64.88 314 ASN A CA 1
ATOM 2484 C C . ASN A 1 314 ? -9.962 -3.566 -19.704 1.00 64.88 314 ASN A C 1
ATOM 2486 O O . ASN A 1 314 ? -9.670 -4.715 -20.019 1.00 64.88 314 ASN A O 1
ATOM 2490 N N . GLY A 1 315 ? -9.050 -2.595 -19.580 1.00 75.56 315 GLY A N 1
ATOM 2491 C CA . GLY A 1 315 ? -7.604 -2.797 -19.352 1.00 75.56 315 GLY A CA 1
ATOM 2492 C C . GLY A 1 315 ? -6.829 -3.710 -20.317 1.00 75.56 315 GLY A C 1
ATOM 2493 O O . GLY A 1 315 ? -5.736 -4.152 -19.969 1.00 75.56 315 GLY A O 1
ATOM 2494 N N . SER A 1 316 ? -7.379 -4.045 -21.487 1.00 85.69 316 SER A N 1
ATOM 2495 C CA . SER A 1 316 ? -6.717 -4.896 -22.478 1.00 85.69 316 SER A CA 1
ATOM 2496 C C . SER A 1 316 ? -5.557 -4.149 -23.122 1.00 85.69 316 SER A C 1
ATOM 2498 O O . SER A 1 316 ? -5.743 -3.023 -23.581 1.00 85.69 316 SER A O 1
ATOM 2500 N N . ILE A 1 317 ? -4.402 -4.796 -23.211 1.00 92.56 317 ILE A N 1
ATOM 2501 C CA . ILE A 1 317 ? -3.207 -4.223 -23.839 1.00 92.56 317 ILE A CA 1
ATOM 2502 C C . ILE A 1 317 ? -3.241 -4.350 -25.366 1.00 92.56 317 ILE A C 1
ATOM 2504 O O . ILE A 1 317 ? -3.947 -5.197 -25.927 1.00 92.56 317 ILE A O 1
ATOM 2508 N N . SER A 1 318 ? -2.440 -3.542 -26.061 1.00 92.19 318 SER A N 1
ATOM 2509 C CA . SER A 1 318 ? -2.284 -3.672 -27.513 1.00 92.19 318 SER A CA 1
ATOM 2510 C C . SER A 1 318 ? -1.634 -5.018 -27.894 1.00 92.19 318 SER A C 1
ATOM 2512 O O . SER A 1 318 ? -0.652 -5.426 -27.273 1.00 92.19 318 SER A O 1
ATOM 2514 N N . PRO A 1 319 ? -2.075 -5.700 -28.975 1.00 92.69 319 PRO A N 1
ATOM 2515 C CA . PRO A 1 319 ? -1.467 -6.963 -29.420 1.00 92.69 319 PRO A CA 1
ATOM 2516 C C . PRO A 1 319 ? 0.019 -6.865 -29.795 1.00 92.69 319 PRO A C 1
ATOM 2518 O O . PRO A 1 319 ? 0.704 -7.884 -29.875 1.00 92.69 319 PRO A O 1
ATOM 2521 N N . ARG A 1 320 ? 0.511 -5.651 -30.080 1.00 95.31 320 ARG A N 1
ATOM 2522 C CA . ARG A 1 320 ? 1.922 -5.394 -30.418 1.00 95.31 320 ARG A CA 1
ATOM 2523 C C . ARG A 1 320 ? 2.791 -5.153 -29.188 1.00 95.31 320 ARG A C 1
ATOM 2525 O O . ARG A 1 320 ? 4.011 -5.194 -29.306 1.00 95.31 320 ARG A O 1
ATOM 2532 N N . THR A 1 321 ? 2.179 -4.904 -28.037 1.00 96.81 321 THR A N 1
ATOM 2533 C CA . THR A 1 321 ? 2.884 -4.618 -26.795 1.00 96.81 321 THR A CA 1
ATOM 2534 C C . THR A 1 321 ? 3.713 -5.819 -26.370 1.00 96.81 321 THR A C 1
ATOM 2536 O O . THR A 1 321 ? 3.232 -6.955 -26.313 1.00 96.81 321 THR A O 1
ATOM 2539 N N . ASN A 1 322 ? 4.975 -5.556 -26.044 1.00 97.69 322 ASN A N 1
ATOM 2540 C CA . ASN A 1 322 ? 5.894 -6.546 -25.489 1.00 97.69 322 ASN A CA 1
ATOM 2541 C C . ASN A 1 322 ? 6.684 -6.026 -24.278 1.00 97.69 322 ASN A C 1
ATOM 2543 O O . ASN A 1 322 ? 7.465 -6.786 -23.700 1.00 97.69 322 ASN A O 1
ATOM 2547 N N . VAL A 1 323 ? 6.434 -4.780 -23.864 1.00 98.12 323 VAL A N 1
ATOM 2548 C CA . VAL A 1 323 ? 6.887 -4.212 -22.595 1.00 98.12 323 VAL A CA 1
ATOM 2549 C C . VAL A 1 323 ? 5.727 -3.469 -21.937 1.00 98.12 323 VAL A C 1
ATOM 2551 O O . VAL A 1 323 ? 5.022 -2.711 -22.596 1.00 98.12 323 VAL A O 1
ATOM 2554 N N . ILE A 1 324 ? 5.538 -3.658 -20.635 1.00 97.50 324 ILE A N 1
ATOM 2555 C CA . ILE A 1 324 ? 4.612 -2.858 -19.824 1.00 97.50 324 ILE A CA 1
ATOM 2556 C C . ILE A 1 324 ? 5.394 -2.291 -18.650 1.00 97.50 324 ILE A C 1
ATOM 2558 O O . ILE A 1 324 ? 6.138 -3.024 -17.998 1.00 97.50 324 ILE A O 1
ATOM 2562 N N . ALA A 1 325 ? 5.218 -1.002 -18.376 1.00 97.12 325 ALA A N 1
ATOM 2563 C CA . ALA A 1 325 ? 5.785 -0.352 -17.205 1.00 97.12 325 ALA A CA 1
ATOM 2564 C C . ALA A 1 325 ? 4.699 -0.097 -16.153 1.00 97.12 325 ALA A C 1
ATOM 2566 O O . ALA A 1 325 ? 3.591 0.333 -16.468 1.00 97.12 325 ALA A O 1
ATOM 2567 N N . ALA A 1 326 ? 5.042 -0.366 -14.900 1.00 96.00 326 ALA A N 1
ATOM 2568 C CA . ALA A 1 326 ? 4.251 -0.076 -13.719 1.00 96.00 326 ALA A CA 1
ATOM 2569 C C . ALA A 1 326 ? 5.026 0.908 -12.839 1.00 96.00 326 ALA A C 1
ATOM 2571 O O . ALA A 1 326 ? 6.002 0.522 -12.191 1.00 96.00 326 ALA A O 1
ATOM 2572 N N . LEU A 1 327 ? 4.604 2.171 -12.826 1.00 94.81 327 LEU A N 1
ATOM 2573 C CA . LEU A 1 327 ? 5.281 3.242 -12.093 1.00 94.81 327 LEU A CA 1
ATOM 2574 C C . LEU A 1 327 ? 4.600 3.389 -10.731 1.00 94.81 327 LEU A C 1
ATOM 2576 O O . LEU A 1 327 ? 3.450 3.799 -10.654 1.00 94.81 327 LEU A O 1
ATOM 2580 N N . ASN A 1 328 ? 5.262 2.977 -9.656 1.00 94.62 328 ASN A N 1
ATOM 2581 C CA . ASN A 1 328 ? 4.704 2.983 -8.301 1.00 94.62 328 ASN A CA 1
ATOM 2582 C C . ASN A 1 328 ? 5.528 3.913 -7.398 1.00 94.62 328 ASN A C 1
ATOM 2584 O O . ASN A 1 328 ? 5.965 3.502 -6.324 1.00 94.62 328 ASN A O 1
ATOM 2588 N N . GLY A 1 329 ? 5.814 5.131 -7.871 1.00 94.31 329 GLY A N 1
ATOM 2589 C CA . GLY A 1 329 ? 6.577 6.141 -7.142 1.00 94.31 329 GLY A CA 1
ATOM 2590 C C . GLY A 1 329 ? 8.030 5.725 -6.929 1.00 94.31 329 GLY A C 1
ATOM 2591 O O . GLY A 1 329 ? 8.878 5.870 -7.804 1.00 94.31 329 GLY A O 1
ATOM 2592 N N . GLY A 1 330 ? 8.340 5.153 -5.771 1.00 96.62 330 GLY A N 1
ATOM 2593 C CA . GLY A 1 330 ? 9.679 4.681 -5.415 1.00 96.62 330 GLY A CA 1
ATOM 2594 C C . GLY A 1 330 ? 10.163 3.450 -6.185 1.00 96.62 330 GLY A C 1
ATOM 2595 O O . GLY A 1 330 ? 11.334 3.093 -6.068 1.00 96.62 330 GLY A O 1
ATOM 2596 N N . ALA A 1 331 ? 9.302 2.801 -6.970 1.00 97.88 331 ALA A N 1
ATOM 2597 C CA . ALA A 1 331 ? 9.664 1.622 -7.750 1.00 97.88 331 ALA A CA 1
ATOM 2598 C C . ALA A 1 331 ? 9.079 1.652 -9.169 1.00 97.88 331 ALA A C 1
ATOM 2600 O O . ALA A 1 331 ? 7.881 1.873 -9.358 1.00 97.88 331 ALA A O 1
ATOM 2601 N N . LEU A 1 332 ? 9.919 1.359 -10.161 1.00 97.81 332 LEU A N 1
ATOM 2602 C CA . LEU A 1 332 ? 9.523 1.080 -11.541 1.00 97.81 332 LEU A CA 1
ATOM 2603 C C . LEU A 1 332 ? 9.556 -0.433 -11.753 1.00 97.81 332 LEU A C 1
ATOM 2605 O O . LEU A 1 332 ? 10.621 -1.044 -11.706 1.00 97.81 332 LEU A O 1
ATOM 2609 N N . GLY A 1 333 ? 8.396 -1.036 -12.002 1.00 98.12 333 GLY A N 1
ATOM 2610 C CA . GLY A 1 333 ? 8.278 -2.428 -12.426 1.00 98.12 333 GLY A CA 1
ATOM 2611 C C . GLY A 1 333 ? 8.193 -2.542 -13.947 1.00 98.12 333 GLY A C 1
ATOM 2612 O O . GLY A 1 333 ? 7.381 -1.856 -14.564 1.00 98.12 333 GLY A O 1
ATOM 2613 N N . LEU A 1 334 ? 8.975 -3.430 -14.556 1.00 98.50 334 LEU A N 1
ATOM 2614 C CA . LEU A 1 334 ? 8.867 -3.767 -15.978 1.00 98.50 334 LEU A CA 1
ATOM 2615 C C . LEU A 1 334 ? 8.373 -5.200 -16.152 1.00 98.50 334 LEU A C 1
ATOM 2617 O O . LEU A 1 334 ? 8.906 -6.130 -15.542 1.00 98.50 334 LEU A O 1
ATOM 2621 N N . TYR A 1 335 ? 7.388 -5.372 -17.028 1.00 98.50 335 TYR A N 1
ATOM 2622 C CA . TYR A 1 335 ? 6.933 -6.668 -17.516 1.00 98.50 335 TYR A CA 1
ATOM 2623 C C . TYR A 1 335 ? 7.406 -6.838 -18.952 1.00 98.50 335 TYR A C 1
ATOM 2625 O O . TYR A 1 335 ? 7.077 -6.023 -19.814 1.00 98.50 335 TYR A O 1
ATOM 2633 N N . VAL A 1 336 ? 8.156 -7.900 -19.218 1.00 98.38 336 VAL A N 1
ATOM 2634 C CA . VAL A 1 336 ? 8.789 -8.153 -20.513 1.00 98.38 336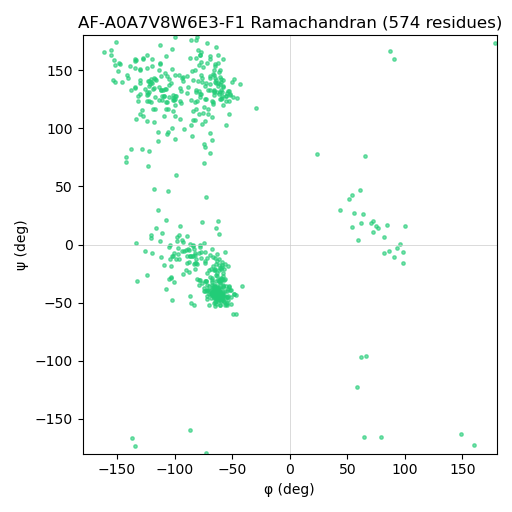 VAL A CA 1
ATOM 2635 C C . VAL A 1 336 ? 8.230 -9.437 -21.105 1.00 98.38 336 VAL A C 1
ATOM 2637 O O . VAL A 1 336 ? 8.411 -10.531 -20.561 1.00 98.38 336 VAL A O 1
ATOM 2640 N N . LYS A 1 337 ? 7.552 -9.325 -22.248 1.00 98.12 337 LYS A N 1
ATOM 2641 C CA . LYS A 1 337 ? 7.132 -10.503 -23.010 1.00 98.12 337 LYS A CA 1
ATOM 2642 C C . LYS A 1 337 ? 8.394 -11.208 -23.525 1.00 98.12 337 LYS A C 1
ATOM 2644 O O . LYS A 1 337 ? 9.253 -10.520 -24.075 1.00 98.12 337 LYS A O 1
ATOM 2649 N N . PRO A 1 338 ? 8.558 -12.531 -23.384 1.00 97.81 338 PRO A N 1
ATOM 2650 C CA . PRO A 1 338 ? 9.726 -13.218 -23.938 1.00 97.81 338 PRO A CA 1
ATOM 2651 C C . PRO A 1 338 ? 9.800 -13.060 -25.461 1.00 97.81 338 PRO A C 1
ATOM 2653 O O . PRO A 1 338 ? 8.763 -12.955 -26.117 1.00 97.81 338 PRO A O 1
ATOM 2656 N N . TYR A 1 339 ? 11.011 -13.057 -26.026 1.00 95.44 339 TYR A N 1
ATOM 2657 C CA . TYR A 1 339 ? 11.238 -12.965 -27.475 1.00 95.44 339 TYR A CA 1
ATOM 2658 C C . TYR A 1 339 ? 10.479 -14.061 -28.235 1.00 95.44 339 TYR A C 1
ATOM 2660 O O . TYR A 1 339 ? 9.779 -13.797 -29.208 1.00 95.44 339 TYR A O 1
ATOM 2668 N N . GLU A 1 340 ? 10.563 -15.284 -27.715 1.00 95.06 340 GLU A N 1
ATOM 2669 C CA . GLU A 1 340 ? 9.803 -16.449 -28.157 1.00 95.06 340 GLU A CA 1
ATOM 2670 C C . GLU A 1 340 ? 8.866 -16.866 -27.025 1.00 95.06 340 GLU A C 1
ATOM 2672 O O . GLU A 1 340 ? 9.284 -17.539 -26.083 1.00 95.06 340 GLU A O 1
ATOM 2677 N N . GLY A 1 341 ? 7.606 -16.436 -27.079 1.00 95.81 341 GLY A N 1
ATOM 2678 C CA . GLY A 1 341 ? 6.626 -16.816 -26.067 1.00 95.81 341 GLY A CA 1
ATOM 2679 C C . GLY A 1 341 ? 5.409 -15.905 -25.993 1.00 95.81 341 GLY A C 1
ATOM 2680 O O . GLY A 1 341 ? 5.188 -15.017 -26.821 1.00 95.81 341 GLY A O 1
ATOM 2681 N N . GLN A 1 342 ? 4.594 -16.157 -24.979 1.00 96.94 342 GLN A N 1
ATOM 2682 C CA . GLN A 1 342 ? 3.419 -15.373 -24.620 1.00 96.94 342 GLN A CA 1
ATOM 2683 C C . GLN A 1 342 ? 3.623 -14.673 -23.275 1.00 96.94 342 GLN A C 1
ATOM 2685 O O . GLN A 1 342 ? 4.577 -14.936 -22.549 1.00 96.94 342 GLN A O 1
ATOM 2690 N N . TRP A 1 343 ? 2.700 -13.785 -22.906 1.00 96.75 343 TRP A N 1
ATOM 2691 C CA . TRP A 1 343 ? 2.777 -13.054 -21.637 1.00 96.75 343 TRP A CA 1
ATOM 2692 C C . TRP A 1 343 ? 2.749 -13.949 -20.395 1.00 96.75 343 TRP A C 1
ATOM 2694 O O . TRP A 1 343 ? 3.243 -13.550 -19.349 1.00 96.75 343 TRP A O 1
ATOM 2704 N N . LYS A 1 344 ? 2.230 -15.174 -20.482 1.00 95.44 344 LYS A N 1
ATOM 2705 C CA . LYS A 1 344 ? 2.273 -16.144 -19.374 1.00 95.44 344 LYS A CA 1
ATOM 2706 C C . LYS A 1 344 ? 3.660 -16.766 -19.138 1.00 95.44 344 LYS A C 1
ATOM 2708 O O . LYS A 1 344 ? 3.862 -17.385 -18.094 1.00 95.44 344 LYS A O 1
ATOM 2713 N N . ASP A 1 345 ? 4.574 -16.639 -20.101 1.00 95.44 345 ASP A N 1
ATOM 2714 C CA . ASP A 1 345 ? 5.898 -17.263 -20.083 1.00 95.44 345 ASP A CA 1
ATOM 2715 C C . ASP A 1 345 ? 6.937 -16.296 -19.487 1.00 95.44 345 ASP A C 1
ATOM 2717 O O . ASP A 1 345 ? 6.874 -15.086 -19.713 1.00 95.44 345 ASP A O 1
ATOM 2721 N N . ASN A 1 346 ? 7.903 -16.808 -18.720 1.00 95.75 346 ASN A N 1
ATOM 2722 C CA . ASN A 1 346 ? 8.936 -15.972 -18.096 1.00 95.75 346 ASN A CA 1
ATOM 2723 C C . ASN A 1 346 ? 9.999 -15.535 -19.124 1.00 95.75 346 ASN A C 1
ATOM 2725 O O . ASN A 1 346 ? 10.401 -16.355 -19.954 1.00 95.75 346 ASN A O 1
ATOM 2729 N N . PRO A 1 347 ? 10.485 -14.280 -19.075 1.00 97.38 347 PRO A N 1
ATOM 2730 C CA . PRO A 1 347 ? 11.579 -13.829 -19.931 1.00 97.38 347 PRO A CA 1
ATOM 2731 C C . PRO A 1 347 ? 12.900 -14.499 -19.529 1.00 97.38 347 PRO A C 1
ATOM 2733 O O . PRO A 1 347 ? 13.168 -14.706 -18.344 1.00 97.38 347 PRO A O 1
ATOM 2736 N N . VAL A 1 348 ? 13.739 -14.815 -20.517 1.00 97.50 348 VAL A N 1
ATOM 2737 C CA . VAL A 1 348 ? 15.082 -15.372 -20.298 1.00 97.50 348 VAL A CA 1
ATOM 2738 C C . VAL A 1 348 ? 16.040 -14.227 -19.989 1.00 97.50 348 VAL A C 1
ATOM 2740 O O . VAL A 1 348 ? 16.175 -13.328 -20.812 1.00 97.50 348 VAL A O 1
ATOM 2743 N N . TYR A 1 349 ? 16.723 -14.258 -18.843 1.00 97.44 349 TYR A N 1
ATOM 2744 C CA . TYR A 1 349 ? 17.538 -13.136 -18.358 1.00 97.44 349 TYR A CA 1
ATOM 2745 C C . TYR A 1 349 ? 18.505 -12.562 -19.412 1.00 97.44 349 TYR A C 1
ATOM 2747 O O . TYR A 1 349 ? 18.354 -11.411 -19.824 1.00 97.44 349 TYR A O 1
ATOM 2755 N N . ASP A 1 350 ? 19.427 -13.379 -19.927 1.00 97.62 350 ASP A N 1
ATOM 2756 C CA . ASP A 1 350 ? 20.471 -12.915 -20.854 1.00 97.62 350 ASP A CA 1
ATOM 2757 C C . ASP A 1 350 ? 19.913 -12.405 -22.190 1.00 97.62 350 ASP A C 1
ATOM 2759 O O . ASP A 1 350 ? 20.433 -11.462 -22.781 1.00 97.62 350 ASP A O 1
ATOM 2763 N N . ARG A 1 351 ? 18.838 -13.031 -22.681 1.00 97.50 351 ARG A N 1
ATOM 2764 C CA . ARG A 1 351 ? 18.267 -12.736 -24.002 1.00 97.50 351 ARG A CA 1
ATOM 2765 C C . ARG A 1 351 ? 17.259 -11.591 -23.963 1.00 97.50 351 ARG A C 1
ATOM 2767 O O . ARG A 1 351 ? 17.235 -10.752 -24.856 1.00 97.50 351 ARG A O 1
ATOM 2774 N N . ASP A 1 352 ? 16.375 -11.605 -22.973 1.00 97.94 352 ASP A N 1
ATOM 2775 C CA . ASP A 1 352 ? 15.193 -10.748 -22.913 1.00 97.94 352 ASP A CA 1
ATOM 2776 C C . ASP A 1 352 ? 15.392 -9.539 -21.985 1.00 97.94 352 ASP A C 1
ATOM 2778 O O . ASP A 1 352 ? 14.839 -8.476 -22.267 1.00 97.94 352 ASP A O 1
ATOM 2782 N N . ILE A 1 353 ? 16.179 -9.673 -20.909 1.00 98.25 353 ILE A N 1
ATOM 2783 C CA . ILE A 1 353 ? 16.307 -8.656 -19.850 1.00 98.25 353 ILE A CA 1
ATOM 2784 C C . ILE A 1 353 ? 17.593 -7.835 -19.971 1.00 98.25 353 ILE A C 1
ATOM 2786 O O . ILE A 1 353 ? 17.526 -6.606 -19.925 1.00 98.25 353 ILE A O 1
ATOM 2790 N N . VAL A 1 354 ? 18.751 -8.476 -20.159 1.00 98.12 354 VAL A N 1
ATOM 2791 C CA . VAL A 1 354 ? 20.058 -7.791 -20.229 1.00 98.12 354 VAL A CA 1
ATOM 2792 C C . VAL A 1 354 ? 20.095 -6.666 -21.280 1.00 98.12 354 VAL A C 1
ATOM 2794 O O . VAL A 1 354 ? 20.524 -5.565 -20.926 1.00 98.12 354 VAL A O 1
ATOM 2797 N N . PRO A 1 355 ? 19.586 -6.840 -22.522 1.00 98.19 355 PRO A N 1
ATOM 2798 C CA . PRO A 1 355 ? 19.574 -5.752 -23.506 1.00 98.19 355 PRO A CA 1
ATOM 2799 C C . PRO A 1 355 ? 18.757 -4.531 -23.062 1.00 98.19 355 PRO A C 1
ATOM 2801 O O . PRO A 1 355 ? 19.167 -3.394 -23.301 1.00 98.19 355 PRO A O 1
ATOM 2804 N N . ILE A 1 356 ? 17.624 -4.762 -22.383 1.00 98.44 356 ILE A N 1
ATOM 2805 C CA . ILE A 1 356 ? 16.790 -3.692 -21.822 1.00 98.44 356 ILE A CA 1
ATOM 2806 C C . ILE A 1 356 ? 17.560 -2.975 -20.715 1.00 98.44 356 ILE A C 1
ATOM 2808 O O . ILE A 1 356 ? 17.665 -1.752 -20.753 1.00 98.44 356 ILE A O 1
ATOM 2812 N N . LEU A 1 357 ? 18.124 -3.719 -19.758 1.00 98.50 357 LEU A N 1
ATOM 2813 C CA . LEU A 1 357 ? 18.855 -3.147 -18.627 1.00 98.50 357 LEU A CA 1
ATOM 2814 C C . LEU A 1 357 ? 20.071 -2.328 -19.073 1.00 98.50 357 LEU A C 1
ATOM 2816 O O . LEU A 1 357 ? 20.226 -1.203 -18.606 1.00 98.50 357 LEU A O 1
ATOM 2820 N N . HIS A 1 358 ? 20.893 -2.834 -19.999 1.00 98.31 358 HIS A N 1
ATOM 2821 C CA . HIS A 1 358 ? 22.050 -2.095 -20.524 1.00 98.31 358 HIS A CA 1
ATOM 2822 C C . HIS A 1 358 ? 21.648 -0.731 -21.078 1.00 98.31 358 HIS A C 1
ATOM 2824 O O . HIS A 1 358 ? 22.241 0.287 -20.723 1.00 98.31 358 HIS A O 1
ATOM 2830 N N . HIS A 1 359 ? 20.637 -0.706 -21.945 1.00 98.19 359 HIS A N 1
ATOM 2831 C CA . HIS A 1 359 ? 20.217 0.529 -22.589 1.00 98.19 359 HIS A CA 1
ATOM 2832 C C . HIS A 1 359 ? 19.511 1.474 -21.615 1.00 98.19 359 HIS A C 1
ATOM 2834 O O . HIS A 1 359 ? 19.854 2.653 -21.548 1.00 98.19 359 HIS A O 1
ATOM 2840 N N . LEU A 1 360 ? 18.564 0.953 -20.830 1.00 98.00 360 LEU A N 1
ATOM 2841 C CA . LEU A 1 360 ? 17.794 1.731 -19.867 1.00 98.00 360 LEU A CA 1
ATOM 2842 C C . LEU A 1 360 ? 18.707 2.375 -18.819 1.00 98.00 360 LEU A C 1
ATOM 2844 O O . LEU A 1 360 ? 18.657 3.588 -18.640 1.00 98.00 360 LEU A O 1
ATOM 2848 N N . LEU A 1 361 ? 19.579 1.598 -18.168 1.00 98.44 361 LEU A N 1
ATOM 2849 C CA . LEU A 1 361 ? 20.480 2.119 -17.137 1.00 98.44 361 LEU A CA 1
ATOM 2850 C C . LEU A 1 361 ? 21.469 3.135 -17.710 1.00 98.44 361 LEU A C 1
ATOM 2852 O O . LEU A 1 361 ? 21.713 4.158 -17.073 1.00 98.44 361 LEU A O 1
ATOM 2856 N N . LEU A 1 362 ? 21.996 2.900 -18.916 1.00 97.88 362 LEU A N 1
ATOM 2857 C CA . LEU A 1 362 ? 22.912 3.836 -19.564 1.00 97.88 362 LEU A CA 1
ATOM 2858 C C . LEU A 1 362 ? 22.232 5.180 -19.824 1.00 97.88 362 LEU A C 1
ATOM 2860 O O . LEU A 1 362 ? 22.812 6.232 -19.549 1.00 97.88 362 LEU A O 1
ATOM 2864 N N . THR A 1 363 ? 21.008 5.150 -20.350 1.00 96.94 363 THR A N 1
ATOM 2865 C CA . THR A 1 363 ? 20.247 6.367 -20.629 1.00 96.94 363 THR A CA 1
ATOM 2866 C C . THR A 1 363 ? 19.877 7.085 -19.336 1.00 96.94 363 THR A C 1
ATOM 2868 O O . THR A 1 363 ? 20.097 8.290 -19.234 1.00 96.94 363 THR A O 1
ATOM 2871 N N . LEU A 1 364 ? 19.409 6.369 -18.312 1.00 96.31 364 LEU A N 1
ATOM 2872 C CA . LEU A 1 364 ? 19.073 6.970 -17.020 1.00 96.31 364 LEU A CA 1
ATOM 2873 C C . LEU A 1 364 ? 20.292 7.622 -16.350 1.00 96.31 364 LEU A C 1
ATOM 2875 O O . LEU A 1 364 ? 20.218 8.776 -15.933 1.00 96.31 364 LEU A O 1
ATOM 2879 N N . HIS A 1 365 ? 21.443 6.946 -16.301 1.00 96.88 365 HIS A N 1
ATOM 2880 C CA . HIS A 1 365 ? 22.662 7.507 -15.703 1.00 96.88 365 HIS A CA 1
ATOM 2881 C C . HIS A 1 365 ? 23.202 8.725 -16.453 1.00 96.88 365 HIS A C 1
ATOM 2883 O O . HIS A 1 365 ? 23.601 9.700 -15.816 1.00 96.88 365 HIS A O 1
ATOM 2889 N N . LYS A 1 366 ? 23.157 8.729 -17.792 1.00 96.06 366 LYS A N 1
ATOM 2890 C CA . LYS A 1 366 ? 23.537 9.903 -18.602 1.00 96.06 366 LYS A CA 1
ATOM 2891 C C . LYS A 1 366 ? 22.695 11.141 -18.302 1.00 96.06 366 LYS A C 1
ATOM 2893 O O . LYS A 1 366 ? 23.196 12.253 -18.435 1.00 96.06 366 LYS A O 1
ATOM 2898 N N . ASN A 1 367 ? 21.452 10.940 -17.874 1.00 94.81 367 ASN A N 1
ATOM 2899 C CA . ASN A 1 367 ? 20.527 12.004 -17.498 1.00 94.81 367 ASN A CA 1
ATOM 2900 C C . ASN A 1 367 ? 20.511 12.280 -15.982 1.00 94.81 367 ASN A C 1
ATOM 2902 O O . ASN A 1 367 ? 19.676 13.042 -15.508 1.00 94.81 367 ASN A O 1
ATOM 2906 N N . GLY A 1 368 ? 21.414 11.675 -15.199 1.00 95.19 368 GLY A N 1
ATOM 2907 C CA . GLY A 1 368 ? 21.459 11.853 -13.742 1.00 95.19 368 GLY A CA 1
ATOM 2908 C C . GLY A 1 368 ? 20.326 11.154 -12.976 1.00 95.19 368 GLY A C 1
ATOM 2909 O O . GLY A 1 368 ? 20.181 11.371 -11.777 1.00 95.19 368 GLY A O 1
ATOM 2910 N N . GLN A 1 369 ? 19.562 10.286 -13.641 1.00 95.75 369 GLN A N 1
A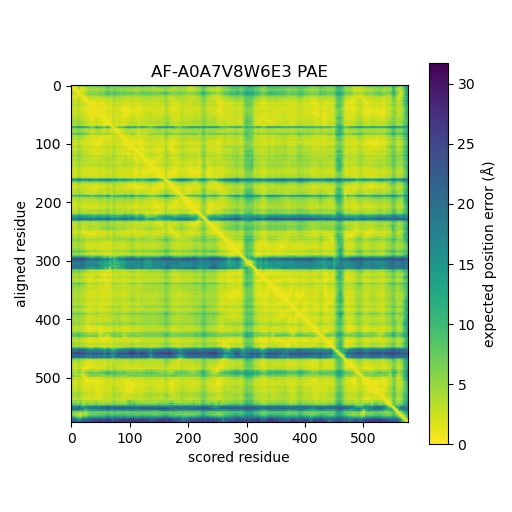TOM 2911 C CA . GLN A 1 369 ? 18.380 9.579 -13.127 1.00 95.75 369 GLN A CA 1
ATOM 2912 C C . GLN A 1 369 ? 18.643 8.080 -12.887 1.00 95.75 369 GLN A C 1
ATOM 2914 O O . GLN A 1 369 ? 17.718 7.268 -12.878 1.00 95.75 369 GLN A O 1
ATOM 2919 N N . GLY A 1 370 ? 19.909 7.680 -12.739 1.00 96.81 370 GLY A N 1
ATOM 2920 C CA . GLY A 1 370 ? 20.270 6.289 -12.466 1.00 96.81 370 GLY A CA 1
ATOM 2921 C C . GLY A 1 370 ? 19.606 5.760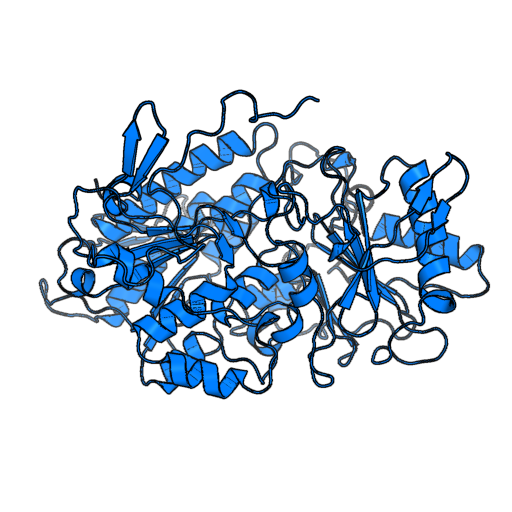 -11.181 1.00 96.81 370 GLY A C 1
ATOM 2922 O O . GLY A 1 370 ? 19.604 6.488 -10.184 1.00 96.81 370 GLY A O 1
ATOM 2923 N N . PRO A 1 371 ? 19.054 4.529 -11.189 1.00 97.94 371 PRO A N 1
ATOM 2924 C CA . PRO A 1 371 ? 18.355 3.959 -10.038 1.00 97.94 371 PRO A CA 1
ATOM 2925 C C . PRO A 1 371 ? 19.320 3.573 -8.913 1.00 97.94 371 PRO A C 1
ATOM 2927 O O . PRO A 1 371 ? 20.488 3.263 -9.159 1.00 97.94 371 PRO A O 1
ATOM 2930 N N . GLU A 1 372 ? 18.799 3.512 -7.691 1.00 97.69 372 GLU A N 1
ATOM 2931 C CA . GLU A 1 372 ? 19.528 3.081 -6.492 1.00 97.69 372 GLU A CA 1
ATOM 2932 C C . GLU A 1 372 ? 19.872 1.590 -6.539 1.00 97.69 372 GLU A C 1
ATOM 2934 O O . GLU A 1 372 ? 20.984 1.177 -6.217 1.00 97.69 372 GLU A O 1
ATOM 2939 N N . ALA A 1 373 ? 18.917 0.775 -6.990 1.00 98.25 373 ALA A N 1
ATOM 2940 C CA . ALA A 1 373 ? 19.067 -0.666 -7.101 1.00 98.25 373 ALA A CA 1
ATOM 2941 C C . ALA A 1 373 ? 18.279 -1.218 -8.288 1.00 98.25 373 ALA A C 1
ATOM 2943 O O . ALA A 1 373 ? 17.270 -0.650 -8.715 1.00 98.25 373 ALA A O 1
ATOM 2944 N N . VAL A 1 374 ? 18.733 -2.369 -8.782 1.00 98.69 374 VAL A N 1
ATOM 2945 C CA . VAL A 1 374 ? 18.069 -3.143 -9.830 1.00 98.69 374 VAL A CA 1
ATOM 2946 C C . VAL A 1 374 ? 17.833 -4.552 -9.310 1.00 98.69 374 VAL A C 1
ATOM 2948 O O . VAL A 1 374 ? 18.735 -5.195 -8.772 1.00 98.69 374 VAL A O 1
ATOM 2951 N N . LEU A 1 375 ? 16.607 -5.029 -9.475 1.00 98.62 375 LEU A N 1
ATOM 2952 C CA . LEU A 1 375 ? 16.182 -6.363 -9.085 1.00 98.62 375 LEU A CA 1
ATOM 2953 C C . LEU A 1 375 ? 15.637 -7.091 -10.312 1.00 98.62 375 LEU A C 1
ATOM 2955 O O . LEU A 1 375 ? 14.911 -6.501 -11.114 1.00 98.62 375 LEU A O 1
ATOM 2959 N N . TYR A 1 376 ? 15.943 -8.377 -10.435 1.00 98.00 376 TYR A N 1
ATOM 2960 C CA . TYR A 1 376 ? 15.418 -9.258 -11.477 1.00 98.00 376 TYR A CA 1
ATOM 2961 C C . TYR A 1 376 ? 14.686 -10.439 -10.851 1.00 98.00 376 TYR A C 1
ATOM 2963 O O . TYR A 1 376 ? 15.155 -11.019 -9.877 1.00 98.00 376 TYR A O 1
ATOM 2971 N N . LYS A 1 377 ? 13.538 -10.809 -11.408 1.00 97.62 377 LYS A N 1
ATOM 2972 C CA . LYS A 1 377 ? 12.750 -11.952 -10.963 1.00 97.62 377 LYS A CA 1
ATOM 2973 C C . LYS A 1 377 ? 13.235 -13.241 -11.630 1.00 97.62 377 LYS A C 1
ATOM 2975 O O . LYS A 1 377 ? 12.868 -13.528 -12.768 1.00 97.62 377 LYS A O 1
ATOM 2980 N N . ASP A 1 378 ? 13.977 -14.052 -10.887 1.00 95.81 378 ASP A N 1
ATOM 2981 C CA . ASP A 1 378 ? 14.347 -15.410 -11.277 1.00 95.81 378 ASP A CA 1
ATOM 2982 C C . ASP A 1 378 ? 13.315 -16.421 -10.746 1.00 95.81 378 ASP A C 1
ATOM 2984 O O . ASP A 1 378 ? 13.264 -16.776 -9.560 1.00 95.81 378 ASP A O 1
ATOM 2988 N N . GLY A 1 379 ? 12.406 -16.834 -11.631 1.00 93.50 379 GLY A N 1
ATOM 2989 C CA . GLY A 1 379 ? 11.307 -17.739 -11.308 1.00 93.50 379 GLY A CA 1
ATOM 2990 C C . GLY A 1 379 ? 10.353 -17.160 -10.259 1.00 93.50 379 GLY A C 1
ATOM 2991 O O . GLY A 1 379 ? 9.426 -16.416 -10.586 1.00 93.50 379 GLY A O 1
ATOM 2992 N N . THR A 1 380 ? 10.552 -17.543 -8.996 1.00 92.88 380 THR A N 1
ATOM 2993 C CA . THR A 1 380 ? 9.723 -17.105 -7.856 1.00 92.88 380 THR A CA 1
ATOM 2994 C C . THR A 1 380 ? 10.473 -16.209 -6.869 1.00 92.88 380 THR A C 1
ATOM 2996 O O . THR A 1 380 ? 9.918 -15.858 -5.832 1.00 92.88 380 THR A O 1
ATOM 2999 N N . ARG A 1 381 ? 11.737 -15.866 -7.137 1.00 95.12 381 ARG A N 1
ATOM 3000 C CA . ARG A 1 381 ? 12.580 -15.020 -6.276 1.00 95.12 381 ARG A CA 1
ATOM 3001 C C . ARG A 1 381 ? 13.004 -13.773 -7.026 1.00 95.12 381 ARG A C 1
ATOM 3003 O O . ARG A 1 381 ? 13.094 -13.795 -8.246 1.00 95.12 381 ARG A O 1
ATOM 3010 N N . TYR A 1 382 ? 13.281 -12.708 -6.286 1.00 97.62 382 TYR A N 1
ATOM 3011 C CA . TYR A 1 382 ? 14.050 -11.594 -6.822 1.00 97.62 382 TYR A CA 1
ATOM 3012 C C . TYR A 1 382 ? 15.526 -11.797 -6.500 1.00 97.62 382 TYR A C 1
ATOM 3014 O O . TYR A 1 382 ? 15.867 -12.305 -5.436 1.00 97.62 382 TYR A O 1
ATOM 3022 N N . MET A 1 383 ? 16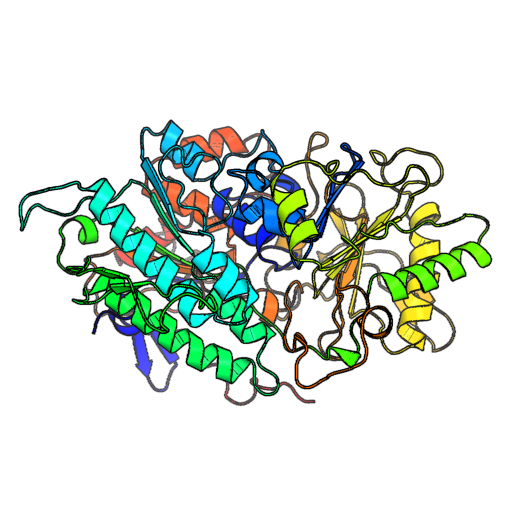.370 -11.385 -7.432 1.00 98.00 383 MET A N 1
ATOM 3023 C CA . MET A 1 383 ? 17.821 -11.354 -7.353 1.00 98.00 383 MET A CA 1
ATOM 3024 C C . MET A 1 383 ? 18.263 -9.900 -7.476 1.00 98.00 383 MET A C 1
ATOM 3026 O O . MET A 1 383 ? 17.664 -9.135 -8.237 1.00 98.00 383 MET A O 1
ATOM 3030 N N . PHE A 1 384 ? 19.303 -9.510 -6.747 1.00 98.44 384 PHE A N 1
ATOM 3031 C CA . PHE A 1 384 ? 19.921 -8.197 -6.901 1.00 98.44 384 PHE A CA 1
ATOM 3032 C C . PHE A 1 384 ? 20.877 -8.225 -8.092 1.00 98.44 384 PHE A C 1
ATOM 3034 O O . PHE A 1 384 ? 21.667 -9.158 -8.224 1.00 98.44 384 PHE A O 1
ATOM 3041 N N . VAL A 1 385 ? 20.803 -7.218 -8.962 1.00 98.50 385 VAL A N 1
ATOM 3042 C CA . VAL A 1 385 ? 21.669 -7.090 -10.140 1.00 98.50 385 VAL A CA 1
ATOM 3043 C C . VAL A 1 385 ? 22.677 -5.966 -9.881 1.00 98.50 385 VAL A C 1
ATOM 3045 O O . VAL A 1 385 ? 22.346 -4.794 -10.089 1.00 98.50 385 VAL A O 1
ATOM 3048 N N . PRO A 1 386 ? 23.894 -6.285 -9.404 1.00 98.38 386 PRO A N 1
ATOM 3049 C CA . PRO A 1 386 ? 24.944 -5.290 -9.272 1.00 98.38 386 PRO A CA 1
ATOM 3050 C C . PRO A 1 386 ? 25.378 -4.797 -10.656 1.00 98.38 386 PRO A C 1
ATOM 3052 O O . PRO A 1 386 ? 25.371 -5.547 -11.630 1.00 98.38 386 PRO A O 1
ATOM 3055 N N . TYR A 1 387 ? 25.764 -3.528 -10.755 1.00 98.44 387 TYR A N 1
ATOM 3056 C CA . TYR A 1 387 ? 26.247 -2.961 -12.010 1.00 98.44 387 TYR A CA 1
ATOM 3057 C C . TYR A 1 387 ? 27.213 -1.797 -11.772 1.00 98.44 387 TYR A C 1
ATOM 3059 O O . TYR A 1 387 ? 27.210 -1.178 -10.705 1.00 98.44 387 TYR A O 1
ATOM 3067 N N . HIS A 1 388 ? 28.034 -1.495 -12.775 1.00 98.19 388 HIS A N 1
ATOM 3068 C CA . HIS A 1 388 ? 28.950 -0.358 -12.780 1.00 98.19 388 HIS A CA 1
ATOM 3069 C C . HIS A 1 388 ? 28.629 0.596 -13.937 1.00 98.19 388 HIS A C 1
ATOM 3071 O O . HIS A 1 388 ? 28.336 0.153 -15.045 1.00 98.19 388 HIS A O 1
ATOM 3077 N N . TYR A 1 389 ? 28.696 1.903 -13.675 1.00 98.00 389 TYR A N 1
ATOM 3078 C CA . TYR A 1 389 ? 28.610 2.956 -14.686 1.00 98.00 389 TYR A CA 1
ATOM 3079 C C . TYR A 1 389 ? 29.909 3.764 -14.684 1.00 98.00 389 TYR A C 1
ATOM 3081 O O . TYR A 1 389 ? 30.221 4.421 -13.690 1.00 98.00 389 TYR A O 1
ATOM 3089 N N . ASP A 1 390 ? 30.648 3.740 -15.795 1.00 97.31 390 ASP A N 1
ATOM 3090 C CA . ASP A 1 390 ? 31.942 4.432 -15.934 1.00 97.31 390 ASP A CA 1
ATOM 3091 C C . ASP A 1 390 ? 31.830 5.847 -16.544 1.00 97.31 390 ASP A C 1
ATOM 3093 O O . ASP A 1 390 ? 32.837 6.509 -16.796 1.00 97.31 390 ASP A O 1
ATOM 3097 N N . GLY A 1 391 ? 30.602 6.316 -16.803 1.00 96.25 391 GLY A N 1
ATOM 3098 C CA . GLY A 1 391 ? 30.320 7.558 -17.536 1.00 96.25 391 GLY A CA 1
ATOM 3099 C C . GLY A 1 391 ? 29.974 7.352 -19.016 1.00 96.25 391 GLY A C 1
ATOM 3100 O O . GLY A 1 391 ? 29.428 8.249 -19.661 1.00 96.25 391 GLY A O 1
ATOM 3101 N N . THR A 1 392 ? 30.262 6.177 -19.573 1.00 97.19 392 THR A N 1
ATOM 3102 C CA . THR A 1 392 ? 30.092 5.868 -21.001 1.00 97.19 392 THR A CA 1
ATOM 3103 C C . THR A 1 392 ? 29.396 4.538 -21.263 1.00 97.19 392 THR A C 1
ATOM 3105 O O . THR A 1 392 ? 28.656 4.436 -22.247 1.00 97.19 392 THR A O 1
ATOM 3108 N N . THR A 1 393 ? 29.587 3.554 -20.387 1.00 97.56 393 THR A N 1
ATOM 3109 C CA . THR A 1 393 ? 29.062 2.194 -20.505 1.00 97.56 393 THR A CA 1
ATOM 3110 C C . THR A 1 393 ? 28.449 1.714 -19.190 1.00 97.56 393 THR A C 1
ATOM 3112 O O . THR A 1 393 ? 28.737 2.253 -18.121 1.00 97.56 393 THR A O 1
ATOM 3115 N N . ILE A 1 394 ? 27.562 0.721 -19.293 1.00 98.25 394 ILE A N 1
ATOM 3116 C CA . ILE A 1 394 ? 27.041 -0.047 -18.160 1.00 98.25 394 ILE A CA 1
ATOM 3117 C C . ILE A 1 394 ? 27.630 -1.449 -18.250 1.00 98.25 394 ILE A C 1
ATOM 3119 O O . ILE A 1 394 ? 27.493 -2.094 -19.289 1.00 98.25 394 ILE A O 1
ATOM 3123 N N . ASP A 1 395 ? 28.237 -1.904 -17.160 1.00 98.19 395 ASP A N 1
ATOM 3124 C CA . ASP A 1 395 ? 28.678 -3.286 -16.981 1.00 98.19 395 ASP A CA 1
ATOM 3125 C C . ASP A 1 395 ? 27.781 -3.960 -15.938 1.00 98.19 395 ASP A C 1
ATOM 3127 O O . ASP A 1 395 ? 27.795 -3.577 -14.764 1.00 98.19 395 ASP A O 1
ATOM 3131 N N . LEU A 1 396 ? 26.943 -4.909 -16.370 1.00 98.38 396 LEU A N 1
ATOM 3132 C CA . LEU A 1 396 ? 26.129 -5.710 -15.457 1.00 98.38 396 LEU A CA 1
ATOM 3133 C C . LEU A 1 396 ? 26.982 -6.828 -14.874 1.00 98.38 396 LEU A C 1
ATOM 3135 O O . LEU A 1 396 ? 27.523 -7.669 -15.591 1.00 98.38 396 LEU A O 1
ATOM 3139 N N . LEU A 1 397 ? 27.044 -6.865 -13.552 1.00 98.12 397 LEU A N 1
ATOM 3140 C CA . LEU A 1 397 ? 27.712 -7.922 -12.819 1.00 98.12 397 LEU A CA 1
ATOM 3141 C C . LEU A 1 397 ? 26.739 -9.098 -12.601 1.00 98.12 397 LEU A C 1
ATOM 3143 O O . LEU A 1 397 ? 25.520 -8.920 -12.701 1.00 98.12 397 LEU A O 1
ATOM 3147 N N . PRO A 1 398 ? 27.244 -10.310 -12.300 1.00 97.88 398 PRO A N 1
ATOM 3148 C CA . PRO A 1 398 ? 26.388 -11.461 -12.035 1.00 97.88 398 PRO A CA 1
ATOM 3149 C C . PRO A 1 398 ? 25.352 -11.163 -10.948 1.00 97.88 398 PRO A C 1
ATOM 3151 O O . PRO A 1 398 ? 25.693 -10.634 -9.889 1.00 97.88 398 PRO A O 1
ATOM 3154 N N . ALA A 1 399 ? 24.092 -11.515 -11.210 1.00 97.88 399 ALA A N 1
ATOM 3155 C CA . ALA A 1 399 ? 23.025 -11.354 -10.233 1.00 97.88 399 ALA A CA 1
ATOM 3156 C C . ALA A 1 399 ? 23.298 -12.215 -8.987 1.00 97.88 399 ALA A C 1
ATOM 3158 O O . ALA A 1 399 ? 23.717 -13.369 -9.098 1.00 97.88 399 ALA A O 1
ATOM 3159 N N . VAL A 1 400 ? 23.034 -11.659 -7.808 1.00 97.94 400 VAL A N 1
ATOM 3160 C CA . VAL A 1 400 ? 23.267 -12.306 -6.508 1.00 97.94 400 VAL A CA 1
ATOM 3161 C C . VAL A 1 400 ? 21.964 -12.447 -5.730 1.00 97.94 400 VAL A C 1
ATOM 3163 O O . VAL A 1 400 ? 20.979 -11.748 -5.996 1.00 97.94 400 VAL A O 1
ATOM 3166 N N . ASN A 1 401 ? 21.945 -13.364 -4.763 1.00 97.69 401 ASN A N 1
ATOM 3167 C CA . ASN A 1 401 ? 20.784 -13.533 -3.895 1.00 97.69 401 ASN A CA 1
ATOM 3168 C C . ASN A 1 401 ? 20.556 -12.276 -3.040 1.00 97.69 401 ASN A C 1
ATOM 3170 O O . ASN A 1 401 ? 21.487 -11.516 -2.762 1.00 97.69 401 ASN A O 1
ATOM 3174 N N . LEU A 1 402 ? 19.318 -12.058 -2.587 1.00 96.50 402 LEU A N 1
ATOM 3175 C CA . LEU A 1 402 ? 18.987 -10.883 -1.775 1.00 96.50 402 LEU A CA 1
ATOM 3176 C C . LEU A 1 402 ? 19.773 -10.836 -0.467 1.00 96.50 402 LEU A C 1
ATOM 3178 O O . LEU A 1 402 ? 20.093 -9.742 -0.025 1.00 96.50 402 LEU A O 1
ATOM 3182 N N . GLU A 1 403 ? 20.129 -11.981 0.113 1.00 95.81 403 GLU A N 1
ATOM 3183 C CA . GLU A 1 403 ? 20.955 -12.133 1.319 1.00 95.81 403 GLU A CA 1
ATOM 3184 C C . GLU A 1 403 ? 22.350 -11.501 1.167 1.00 95.81 403 GLU A C 1
ATOM 3186 O O . GLU A 1 403 ? 22.930 -11.023 2.139 1.00 95.81 403 GLU A O 1
ATOM 3191 N N . GLU A 1 404 ? 22.868 -11.461 -0.060 1.00 96.38 404 GLU A N 1
ATOM 3192 C CA . GLU A 1 404 ? 24.168 -10.877 -0.409 1.00 96.38 404 GLU A CA 1
ATOM 3193 C C . GLU A 1 404 ? 24.041 -9.411 -0.863 1.00 96.38 404 GLU A C 1
ATOM 3195 O O . GLU A 1 404 ? 25.043 -8.737 -1.104 1.00 96.38 404 GLU A O 1
ATOM 3200 N N . SER A 1 405 ? 22.811 -8.905 -0.993 1.00 96.38 405 SER A N 1
ATOM 3201 C CA . SER A 1 405 ? 22.543 -7.547 -1.463 1.00 96.38 405 SER A CA 1
ATOM 3202 C C . SER A 1 405 ? 22.767 -6.495 -0.364 1.00 96.38 405 SER A C 1
ATOM 3204 O O . SER A 1 405 ? 22.583 -6.777 0.826 1.00 96.38 405 SER A O 1
ATOM 3206 N N . PRO A 1 406 ? 23.074 -5.238 -0.737 1.00 95.94 406 PRO A N 1
ATOM 3207 C CA . PRO A 1 406 ? 23.157 -4.134 0.222 1.00 95.94 406 PRO A CA 1
ATOM 3208 C C . PRO A 1 406 ? 21.795 -3.773 0.843 1.00 95.94 406 PRO A C 1
ATOM 3210 O O . PRO A 1 406 ? 21.742 -3.037 1.826 1.00 95.94 406 PRO A O 1
ATOM 3213 N N . LEU A 1 407 ? 20.693 -4.318 0.315 1.00 95.25 407 LEU A N 1
ATOM 3214 C CA . LEU A 1 407 ? 19.335 -4.042 0.781 1.00 95.25 407 LEU A CA 1
ATOM 3215 C C . LEU A 1 407 ? 18.993 -4.735 2.112 1.00 95.25 407 LEU A C 1
ATOM 3217 O O . LEU A 1 407 ? 17.886 -4.574 2.600 1.00 95.25 407 LEU A O 1
ATOM 3221 N N . ASN A 1 408 ? 19.913 -5.480 2.733 1.00 90.69 408 ASN A N 1
ATOM 3222 C CA . ASN A 1 408 ? 19.717 -6.034 4.084 1.00 90.69 408 ASN A CA 1
ATOM 3223 C C . ASN A 1 408 ? 20.179 -5.089 5.205 1.00 90.69 408 ASN A C 1
ATOM 3225 O O . ASN A 1 408 ? 20.239 -5.483 6.371 1.00 90.69 408 ASN A O 1
ATOM 3229 N N . ALA A 1 409 ? 20.547 -3.852 4.867 1.00 92.69 409 ALA A N 1
ATOM 3230 C CA . ALA A 1 409 ? 20.881 -2.833 5.848 1.00 92.69 409 ALA A CA 1
ATOM 3231 C C . ALA A 1 409 ? 19.642 -2.370 6.637 1.00 92.69 409 ALA A C 1
ATOM 3233 O O . ALA A 1 409 ? 18.508 -2.463 6.171 1.00 92.69 409 ALA A O 1
ATOM 3234 N N . ALA A 1 410 ? 19.868 -1.781 7.817 1.00 88.56 410 ALA A N 1
ATOM 3235 C CA . ALA A 1 410 ? 18.806 -1.222 8.664 1.00 88.56 410 ALA A CA 1
ATOM 3236 C C . ALA A 1 410 ? 17.974 -0.117 7.975 1.00 88.56 410 ALA A C 1
ATOM 3238 O O . ALA A 1 410 ? 16.872 0.200 8.419 1.00 88.56 410 ALA A O 1
ATOM 3239 N N . GLU A 1 411 ? 18.495 0.463 6.891 1.00 93.44 411 GLU A N 1
ATOM 3240 C CA . GLU A 1 411 ? 17.816 1.452 6.048 1.00 93.44 411 GLU A CA 1
ATOM 3241 C C . GLU A 1 411 ? 16.634 0.861 5.262 1.00 93.44 411 GLU A C 1
ATOM 3243 O O . GLU A 1 411 ? 15.727 1.605 4.884 1.00 93.44 411 GLU A O 1
ATOM 3248 N N . TYR A 1 412 ? 16.600 -0.462 5.070 1.00 95.94 412 TYR A N 1
ATOM 3249 C CA . TYR A 1 412 ? 15.561 -1.177 4.328 1.00 95.94 412 TYR A CA 1
ATOM 3250 C C . TYR A 1 412 ? 14.907 -2.242 5.223 1.00 95.94 412 TYR A C 1
ATOM 3252 O O . TYR A 1 412 ? 15.238 -3.432 5.161 1.00 95.94 412 TYR A O 1
ATOM 3260 N N . PRO A 1 413 ? 13.969 -1.839 6.095 1.00 95.94 413 PRO A N 1
ATOM 3261 C CA . PRO A 1 413 ? 13.374 -2.746 7.065 1.00 95.94 413 PRO A CA 1
ATOM 3262 C C . PRO A 1 413 ? 12.695 -3.921 6.357 1.00 95.94 413 PRO A C 1
ATOM 3264 O O . PRO A 1 413 ? 11.849 -3.744 5.470 1.00 95.94 413 PRO A O 1
ATOM 3267 N N . MET A 1 414 ? 13.082 -5.131 6.769 1.00 95.88 414 MET A N 1
ATOM 3268 C CA . MET A 1 414 ? 12.522 -6.399 6.294 1.00 95.88 414 MET A CA 1
ATOM 3269 C C . MET A 1 414 ? 12.583 -6.580 4.765 1.00 95.88 414 MET A C 1
ATOM 3271 O O . MET A 1 414 ? 11.747 -7.293 4.201 1.00 95.88 414 MET A O 1
ATOM 3275 N N . ALA A 1 415 ? 13.542 -5.949 4.073 1.00 96.75 415 ALA A N 1
ATOM 3276 C CA . ALA A 1 415 ? 13.592 -5.920 2.608 1.00 96.75 415 ALA A CA 1
ATOM 3277 C C . ALA A 1 415 ? 13.532 -7.315 1.975 1.00 96.75 415 ALA A C 1
ATOM 3279 O O . ALA A 1 415 ? 12.707 -7.553 1.094 1.00 96.75 415 ALA A O 1
ATOM 3280 N N . GLN A 1 416 ? 14.337 -8.258 2.475 1.00 96.19 416 GLN A N 1
ATOM 3281 C CA . GLN A 1 416 ? 14.353 -9.638 1.991 1.00 96.19 416 GLN A CA 1
ATOM 3282 C C . GLN A 1 416 ? 12.965 -10.291 2.088 1.00 96.19 416 GLN A C 1
ATOM 3284 O O . GLN A 1 416 ? 12.479 -10.835 1.097 1.00 96.19 416 GLN A O 1
ATOM 3289 N N . ARG A 1 417 ? 12.291 -10.205 3.248 1.00 96.19 417 ARG A N 1
ATOM 3290 C CA . ARG A 1 417 ? 10.942 -10.776 3.447 1.00 96.19 417 ARG A CA 1
ATOM 3291 C C . ARG A 1 417 ? 9.933 -10.135 2.491 1.00 96.19 417 ARG A C 1
ATOM 3293 O O . ARG A 1 417 ? 9.163 -10.842 1.849 1.00 96.19 417 ARG A O 1
ATOM 3300 N N . ARG A 1 418 ? 9.971 -8.809 2.345 1.00 97.50 418 ARG A N 1
ATOM 3301 C CA . ARG A 1 418 ? 9.028 -8.045 1.512 1.00 97.50 418 ARG A CA 1
ATOM 3302 C C . ARG A 1 418 ? 9.208 -8.321 0.019 1.00 97.50 418 ARG A C 1
ATOM 3304 O O . ARG A 1 418 ? 8.221 -8.541 -0.678 1.00 97.50 418 ARG A O 1
ATOM 3311 N N . LEU A 1 419 ? 10.449 -8.390 -0.461 1.00 97.06 419 LEU A N 1
ATOM 3312 C CA . LEU A 1 419 ? 10.772 -8.756 -1.843 1.00 97.06 419 LEU A CA 1
ATOM 3313 C C . LEU A 1 419 ? 10.440 -10.222 -2.142 1.00 97.06 419 LEU A C 1
ATOM 3315 O O . LEU A 1 419 ? 9.866 -10.524 -3.188 1.00 97.06 419 LEU A O 1
ATOM 3319 N N . ASN A 1 420 ? 10.718 -11.132 -1.205 1.00 94.81 420 ASN A N 1
ATOM 3320 C CA . ASN A 1 420 ? 10.315 -12.535 -1.320 1.00 94.81 420 ASN A CA 1
ATOM 3321 C C . ASN A 1 420 ? 8.793 -12.717 -1.349 1.00 94.81 420 ASN A C 1
ATOM 3323 O O . ASN A 1 420 ? 8.319 -13.695 -1.928 1.00 94.81 420 ASN A O 1
ATOM 3327 N N . GLY A 1 421 ? 8.049 -11.786 -0.750 1.00 96.38 421 GLY A N 1
ATOM 3328 C CA . GLY A 1 421 ? 6.594 -11.731 -0.783 1.00 96.38 421 GLY A CA 1
ATOM 3329 C C . GLY A 1 421 ? 6.001 -11.109 -2.053 1.00 96.38 421 GLY A C 1
ATOM 3330 O O . GLY A 1 421 ? 4.814 -11.296 -2.309 1.00 96.38 421 GLY A O 1
ATOM 3331 N N . LEU A 1 422 ? 6.782 -10.393 -2.871 1.00 97.19 422 LEU A N 1
ATOM 3332 C CA . LEU A 1 422 ? 6.283 -9.741 -4.091 1.00 97.19 422 LEU A CA 1
ATOM 3333 C C . LEU A 1 422 ? 6.025 -10.747 -5.226 1.00 97.19 422 LEU A C 1
ATOM 3335 O O . LEU A 1 422 ? 5.054 -10.609 -5.969 1.00 97.19 422 LEU A O 1
ATOM 3339 N N . ALA A 1 423 ? 6.872 -11.769 -5.371 1.00 94.50 423 ALA A N 1
ATOM 3340 C CA . ALA A 1 423 ? 6.716 -12.798 -6.396 1.00 94.50 423 ALA A CA 1
ATOM 3341 C C . ALA A 1 423 ? 5.844 -13.964 -5.905 1.00 94.50 423 ALA A C 1
ATOM 3343 O O . ALA A 1 423 ? 6.021 -14.484 -4.806 1.00 94.50 423 ALA A O 1
ATOM 3344 N N . SER A 1 424 ? 4.911 -14.420 -6.748 1.00 91.31 424 SER A N 1
ATOM 3345 C CA . SER A 1 424 ? 4.092 -15.587 -6.413 1.00 91.31 424 SER A CA 1
ATOM 3346 C C . SER A 1 424 ? 4.942 -16.855 -6.323 1.00 91.31 424 SER A C 1
ATOM 3348 O O . SER A 1 424 ? 5.711 -17.162 -7.237 1.00 91.31 424 SER A O 1
ATOM 3350 N N . ARG A 1 425 ? 4.766 -17.615 -5.238 1.00 88.94 425 ARG A N 1
ATOM 3351 C CA . ARG A 1 425 ? 5.442 -18.904 -4.996 1.00 88.94 425 ARG A CA 1
ATOM 3352 C C . ARG A 1 425 ? 4.686 -20.104 -5.557 1.00 88.94 425 ARG A C 1
ATOM 3354 O O . ARG A 1 425 ? 5.223 -21.206 -5.590 1.00 88.94 425 ARG A O 1
ATOM 3361 N N . VAL A 1 426 ? 3.449 -19.895 -6.001 1.00 88.62 426 VAL A N 1
ATOM 3362 C CA . VAL A 1 426 ? 2.589 -20.942 -6.552 1.00 88.62 426 VAL A CA 1
ATOM 3363 C C . VAL A 1 426 ? 2.455 -20.764 -8.058 1.00 88.62 426 VAL A C 1
ATOM 3365 O O . VAL A 1 426 ? 2.197 -19.670 -8.559 1.00 88.62 426 VAL A O 1
ATOM 3368 N N . SER A 1 427 ? 2.605 -21.856 -8.807 1.00 85.38 427 SER A N 1
ATOM 3369 C CA . SER A 1 427 ? 2.518 -21.820 -10.271 1.00 85.38 427 SER A CA 1
ATOM 3370 C C . SER A 1 427 ? 1.136 -21.395 -10.761 1.00 85.38 427 SER A C 1
ATOM 3372 O O . SER A 1 427 ? 1.026 -20.862 -11.856 1.00 85.38 427 SER A O 1
ATOM 3374 N N . THR A 1 428 ? 0.079 -21.589 -9.972 1.00 84.69 428 THR A N 1
ATOM 3375 C CA . THR A 1 428 ? -1.289 -21.149 -10.281 1.00 84.69 428 THR A CA 1
ATOM 3376 C C . THR A 1 428 ? -1.569 -19.700 -9.899 1.00 84.69 428 THR A C 1
ATOM 3378 O O . THR A 1 428 ? -2.676 -19.228 -10.141 1.00 84.69 428 THR A O 1
ATOM 3381 N N . GLY A 1 429 ? -0.592 -19.001 -9.320 1.00 86.44 429 GLY A N 1
ATOM 3382 C CA . GLY A 1 429 ? -0.767 -17.652 -8.813 1.00 86.44 429 GLY A CA 1
ATOM 3383 C C . GLY A 1 429 ? -1.105 -16.613 -9.891 1.00 86.44 429 GLY A C 1
ATOM 3384 O O . GLY A 1 429 ? -0.993 -16.878 -11.092 1.00 86.44 429 GLY A O 1
ATOM 3385 N N . PRO A 1 430 ? -1.480 -15.398 -9.465 1.00 85.19 430 PRO A N 1
ATOM 3386 C CA . PRO A 1 430 ? -1.959 -14.318 -10.337 1.00 85.19 430 PRO A CA 1
ATOM 3387 C C . PRO A 1 430 ? -0.927 -13.802 -11.362 1.00 85.19 430 PRO A C 1
ATOM 3389 O O . PRO A 1 430 ? -1.308 -13.142 -12.326 1.00 85.19 430 PRO A O 1
ATOM 3392 N N . GLN A 1 431 ? 0.364 -14.132 -11.201 1.00 93.25 431 GLN A N 1
ATOM 3393 C CA . GLN A 1 431 ? 1.467 -13.735 -12.096 1.00 93.25 431 GLN A CA 1
ATOM 3394 C C . GLN A 1 431 ? 1.527 -12.220 -12.389 1.00 93.25 431 GLN A C 1
ATOM 3396 O O . GLN A 1 431 ? 1.832 -11.810 -13.506 1.00 93.25 431 GLN A O 1
ATOM 3401 N N . SER A 1 432 ? 1.269 -11.392 -11.377 1.00 97.00 432 SER A N 1
ATOM 3402 C CA . SER A 1 432 ? 1.309 -9.928 -11.474 1.00 97.00 432 SER A CA 1
ATOM 3403 C C . SER A 1 432 ? 2.608 -9.295 -10.976 1.00 97.00 432 SER A C 1
ATOM 3405 O O . SER A 1 432 ? 2.722 -8.081 -10.954 1.00 97.00 432 SER A O 1
ATOM 3407 N N . ALA A 1 433 ? 3.610 -10.072 -10.568 1.00 97.56 433 ALA A N 1
ATOM 3408 C CA . ALA A 1 433 ? 4.898 -9.517 -10.149 1.00 97.56 433 ALA A CA 1
ATOM 3409 C C . ALA A 1 433 ? 5.761 -9.143 -11.374 1.00 97.56 433 ALA A C 1
ATOM 3411 O O . ALA A 1 433 ? 5.889 -10.000 -12.264 1.00 97.56 433 ALA A O 1
ATOM 3412 N N . PRO A 1 434 ? 6.364 -7.937 -11.418 1.00 98.12 434 PRO A N 1
ATOM 3413 C CA . PRO A 1 434 ? 7.199 -7.484 -12.534 1.00 98.12 434 PRO A CA 1
ATOM 3414 C C . PRO A 1 434 ? 8.466 -8.334 -12.680 1.00 98.12 434 PRO A C 1
ATOM 3416 O O . PRO A 1 434 ? 8.953 -8.911 -11.708 1.00 98.12 434 PRO A O 1
ATOM 3419 N N . ASP A 1 435 ? 9.027 -8.414 -13.882 1.00 98.38 435 ASP A N 1
ATOM 3420 C CA . ASP A 1 435 ? 10.250 -9.194 -14.127 1.00 98.38 435 ASP A CA 1
ATOM 3421 C C . ASP A 1 435 ? 11.505 -8.434 -13.718 1.00 98.38 435 ASP A C 1
ATOM 3423 O O . ASP A 1 435 ? 12.498 -9.038 -13.325 1.00 98.38 435 ASP A O 1
ATOM 3427 N N . VAL A 1 436 ? 11.450 -7.107 -13.797 1.00 98.69 436 VAL A N 1
ATOM 3428 C CA . VAL A 1 436 ? 12.520 -6.209 -13.371 1.00 98.69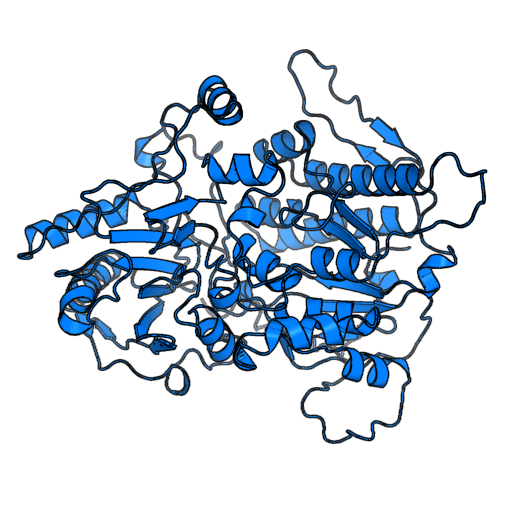 436 VAL A CA 1
ATOM 3429 C C . VAL A 1 436 ? 11.921 -5.137 -12.476 1.00 98.69 436 VAL A C 1
ATOM 3431 O O . VAL A 1 436 ? 10.845 -4.619 -12.774 1.00 98.69 436 VAL A O 1
ATOM 3434 N N . VAL A 1 437 ? 12.622 -4.787 -11.401 1.00 98.69 437 VAL A N 1
ATOM 3435 C CA . VAL A 1 437 ? 12.295 -3.635 -10.559 1.00 98.69 437 VAL A CA 1
ATOM 3436 C C . VAL A 1 437 ? 13.501 -2.707 -10.479 1.00 98.69 437 VAL A C 1
ATOM 3438 O O . VAL A 1 437 ? 14.601 -3.150 -10.155 1.00 98.69 437 VAL A O 1
ATOM 3441 N N . LEU A 1 438 ? 13.292 -1.424 -10.761 1.00 98.69 438 LEU A N 1
ATOM 3442 C CA . LEU A 1 438 ? 14.254 -0.351 -10.515 1.00 98.69 438 LEU A CA 1
ATOM 3443 C C . LEU A 1 438 ? 13.780 0.431 -9.289 1.00 98.69 438 LEU A C 1
ATOM 3445 O O . LEU A 1 438 ? 12.631 0.874 -9.252 1.00 98.69 438 LEU A O 1
ATOM 3449 N N . LEU A 1 439 ? 14.652 0.593 -8.297 1.00 98.44 439 LEU A N 1
ATOM 3450 C CA . LEU A 1 439 ? 14.384 1.431 -7.129 1.00 98.44 439 LEU A CA 1
ATOM 3451 C C . LEU A 1 439 ? 14.842 2.864 -7.396 1.00 98.44 439 LEU A C 1
ATOM 3453 O O . LEU A 1 439 ? 15.964 3.087 -7.856 1.00 98.44 439 LEU A O 1
ATOM 3457 N N . ALA A 1 440 ? 13.967 3.830 -7.129 1.00 97.56 440 ALA A N 1
ATOM 3458 C CA . ALA A 1 440 ? 14.263 5.238 -7.346 1.00 97.56 440 ALA A CA 1
ATOM 3459 C C . ALA A 1 440 ? 15.326 5.720 -6.350 1.00 97.56 440 ALA A C 1
ATOM 3461 O O . ALA A 1 440 ? 15.178 5.505 -5.156 1.00 97.56 440 ALA A O 1
ATOM 3462 N N . ASP A 1 441 ? 16.348 6.440 -6.814 1.00 96.75 441 ASP A N 1
ATOM 3463 C CA . ASP A 1 441 ? 17.341 7.056 -5.929 1.00 96.75 441 ASP A CA 1
ATOM 3464 C C . ASP A 1 441 ? 16.716 8.205 -5.122 1.00 96.75 441 ASP A C 1
ATOM 3466 O O . ASP A 1 441 ? 16.598 9.353 -5.578 1.00 96.75 441 ASP A O 1
ATOM 3470 N N . ARG A 1 442 ? 16.290 7.881 -3.896 1.00 93.38 442 ARG A N 1
ATOM 3471 C CA . ARG A 1 442 ? 15.626 8.830 -2.994 1.00 93.38 442 ARG A CA 1
ATOM 3472 C C . ARG A 1 442 ? 16.579 9.897 -2.463 1.00 93.38 442 ARG A C 1
ATOM 3474 O O . ARG A 1 442 ? 16.113 10.984 -2.131 1.00 93.38 442 ARG A O 1
ATOM 3481 N N . HIS A 1 443 ? 17.893 9.663 -2.463 1.00 93.38 443 HIS A N 1
ATOM 3482 C CA . HIS A 1 443 ? 18.873 10.700 -2.122 1.00 93.38 443 HIS A CA 1
ATOM 3483 C C . HIS A 1 443 ? 18.912 11.807 -3.179 1.00 93.38 443 HIS A C 1
ATOM 3485 O O . HIS A 1 443 ? 19.110 12.980 -2.853 1.00 93.38 443 HIS A O 1
ATOM 3491 N N . LYS A 1 444 ? 18.664 11.459 -4.446 1.00 93.94 444 LYS A N 1
ATOM 3492 C CA . LYS A 1 444 ? 18.513 12.440 -5.531 1.00 93.94 444 LYS A CA 1
ATOM 3493 C C . LYS A 1 444 ? 17.124 13.078 -5.579 1.00 93.94 444 LYS A C 1
ATOM 3495 O O . LYS A 1 444 ? 16.989 14.155 -6.161 1.00 93.94 444 LYS A O 1
ATOM 3500 N N . GLY A 1 445 ? 16.132 12.478 -4.918 1.00 93.62 445 GLY A N 1
ATOM 3501 C CA . GLY A 1 445 ? 14.725 12.881 -4.968 1.00 93.62 445 GLY A CA 1
ATOM 3502 C C . GLY A 1 445 ? 13.967 12.293 -6.162 1.00 93.62 445 GLY A C 1
ATOM 3503 O O . GLY A 1 445 ? 12.898 12.800 -6.497 1.00 93.62 445 GLY A O 1
ATOM 3504 N N . LEU A 1 446 ? 14.508 11.249 -6.801 1.00 95.12 446 LEU A N 1
ATOM 3505 C CA . LEU A 1 446 ? 13.904 10.595 -7.961 1.00 95.12 446 LEU A CA 1
ATOM 3506 C C . LEU A 1 446 ? 12.577 9.911 -7.582 1.00 95.12 446 LEU A C 1
ATOM 3508 O O . LEU A 1 446 ? 12.416 9.367 -6.483 1.00 95.12 446 LEU A O 1
ATOM 3512 N N . THR A 1 447 ? 11.631 9.912 -8.519 1.00 95.50 447 THR A N 1
ATOM 3513 C CA . THR A 1 447 ? 10.391 9.133 -8.437 1.00 95.50 447 THR A CA 1
ATOM 3514 C C . THR A 1 447 ? 9.921 8.714 -9.832 1.00 95.50 447 THR A C 1
ATOM 3516 O O . THR A 1 447 ? 10.266 9.354 -10.826 1.00 95.50 447 THR A O 1
ATOM 3519 N N . TYR A 1 448 ? 9.141 7.644 -9.911 1.00 94.62 448 TYR A N 1
ATOM 3520 C CA . TYR A 1 448 ? 8.533 7.118 -11.130 1.00 94.62 448 TYR A CA 1
ATOM 3521 C C . TYR A 1 448 ? 7.033 7.409 -11.110 1.00 94.62 448 TYR A C 1
ATOM 3523 O O . TYR A 1 448 ? 6.318 6.887 -10.255 1.00 94.62 448 TYR A O 1
ATOM 3531 N N . SER A 1 449 ? 6.536 8.211 -12.051 1.00 88.44 449 SER A N 1
ATOM 3532 C CA . SER A 1 449 ? 5.142 8.669 -12.033 1.00 88.44 449 SER A CA 1
ATOM 3533 C C . SER A 1 449 ? 4.349 8.193 -13.245 1.00 88.44 449 SER A C 1
ATOM 3535 O O . SER A 1 449 ? 4.814 8.331 -14.370 1.00 88.44 449 SER A O 1
ATOM 3537 N N . ASN A 1 450 ? 3.121 7.699 -13.034 1.00 75.69 450 ASN A N 1
ATOM 3538 C CA . ASN A 1 450 ? 2.210 7.376 -14.141 1.00 75.69 450 ASN A CA 1
ATOM 3539 C C . ASN A 1 450 ? 1.538 8.605 -14.752 1.00 75.69 450 ASN A C 1
ATOM 3541 O O . ASN A 1 450 ? 0.801 8.446 -15.725 1.00 75.69 450 ASN A O 1
ATOM 3545 N N . LYS A 1 451 ? 1.778 9.817 -14.240 1.00 66.75 451 LYS A N 1
ATOM 3546 C CA . LYS A 1 451 ? 1.155 11.005 -14.813 1.00 66.75 451 LYS A CA 1
ATOM 3547 C C . LYS A 1 451 ? 1.692 11.229 -16.220 1.00 66.75 451 LYS A C 1
ATOM 3549 O O . LYS A 1 451 ? 2.902 11.308 -16.418 1.00 66.75 451 LYS A O 1
ATOM 3554 N N . GLN A 1 452 ? 0.765 11.386 -17.164 1.00 59.09 452 GLN A N 1
ATOM 3555 C CA . GLN A 1 452 ? 1.078 11.932 -18.474 1.00 59.09 452 GLN A CA 1
ATOM 3556 C C . GLN A 1 452 ? 1.818 13.249 -18.275 1.00 59.09 452 GLN A C 1
ATOM 3558 O O . GLN A 1 452 ? 1.381 14.112 -17.505 1.00 59.09 452 GLN A O 1
ATOM 3563 N N . ASP A 1 453 ? 2.956 13.371 -18.939 1.00 53.81 453 ASP A N 1
ATOM 3564 C CA . ASP A 1 453 ? 3.792 14.548 -18.844 1.00 53.81 453 ASP A CA 1
ATOM 3565 C C . ASP A 1 453 ? 2.985 15.824 -19.141 1.00 53.81 453 ASP A C 1
ATOM 3567 O O . ASP A 1 453 ? 2.543 16.078 -20.263 1.00 53.81 453 ASP A O 1
ATOM 3571 N N . TRP A 1 454 ? 2.793 16.652 -18.116 1.00 49.88 454 TRP A N 1
ATOM 3572 C CA . TRP A 1 454 ? 2.077 17.921 -18.219 1.00 49.88 454 TRP A CA 1
ATOM 3573 C C . TRP A 1 454 ? 2.738 18.869 -19.232 1.00 49.88 454 TRP A C 1
ATOM 3575 O O . TRP A 1 454 ? 2.049 19.737 -19.770 1.00 49.88 454 TRP A O 1
ATOM 3585 N N . ARG A 1 455 ? 4.033 18.675 -19.559 1.00 50.50 455 ARG A N 1
ATOM 3586 C CA . ARG A 1 455 ? 4.737 19.386 -20.646 1.00 50.50 455 ARG A CA 1
ATOM 3587 C C . ARG A 1 455 ? 4.064 19.160 -22.009 1.00 50.50 455 ARG A C 1
ATOM 3589 O O . ARG A 1 455 ? 4.282 19.949 -22.926 1.00 50.50 455 ARG A O 1
ATOM 3596 N N . VAL A 1 456 ? 3.253 18.107 -22.145 1.00 46.75 456 VAL A N 1
ATOM 3597 C CA . VAL A 1 456 ? 2.571 17.704 -23.382 1.00 46.75 456 VAL A CA 1
ATOM 3598 C C . VAL A 1 456 ? 1.083 18.085 -23.390 1.00 46.75 456 VAL A C 1
ATOM 3600 O O . VAL A 1 456 ? 0.539 18.324 -24.467 1.00 46.75 456 VAL A O 1
ATOM 3603 N N . VAL A 1 457 ? 0.415 18.165 -22.230 1.00 47.88 457 VAL A N 1
ATOM 3604 C CA . VAL A 1 457 ? -1.063 18.216 -22.168 1.00 47.88 457 VAL A CA 1
ATOM 3605 C C . VAL A 1 457 ? -1.639 19.616 -21.884 1.00 47.88 457 VAL A C 1
ATOM 3607 O O . VAL A 1 457 ? -2.725 19.902 -22.384 1.00 47.88 457 VAL A O 1
ATOM 3610 N N . GLU A 1 458 ? -0.946 20.539 -21.193 1.00 44.06 458 GLU A N 1
ATOM 3611 C CA . GLU A 1 458 ? -1.520 21.869 -20.882 1.00 44.06 458 GLU A CA 1
ATOM 3612 C C . GLU A 1 458 ? -0.498 23.027 -20.777 1.00 44.06 458 GLU A C 1
ATOM 3614 O O . GLU A 1 458 ? 0.637 22.830 -20.336 1.00 44.06 458 GLU A O 1
ATOM 3619 N N . PRO A 1 459 ? -0.887 24.277 -21.119 1.00 41.19 459 PRO A N 1
ATOM 3620 C CA . PRO A 1 459 ? -0.071 25.468 -20.888 1.00 41.19 459 PRO A CA 1
ATOM 3621 C C . PRO A 1 459 ? 0.077 25.766 -19.383 1.00 41.19 459 PRO A C 1
ATOM 3623 O O . PRO A 1 459 ? -0.719 26.495 -18.799 1.00 41.19 459 PRO A O 1
ATOM 3626 N N . LEU A 1 460 ? 1.120 25.193 -18.773 1.00 40.25 460 LEU A N 1
ATOM 3627 C CA . LEU A 1 460 ? 1.953 25.740 -17.689 1.00 40.25 460 LEU A CA 1
ATOM 3628 C C . LEU A 1 460 ? 1.309 26.834 -16.809 1.00 40.25 460 LEU A C 1
ATOM 3630 O O . LEU A 1 460 ? 1.653 28.012 -16.919 1.00 40.25 460 LEU A O 1
ATOM 3634 N N . ASN A 1 461 ? 0.444 26.458 -15.863 1.00 48.03 461 ASN A N 1
ATOM 3635 C CA . ASN A 1 461 ? 0.227 27.275 -14.666 1.00 48.03 461 ASN A CA 1
ATOM 3636 C C . ASN A 1 461 ? 0.718 26.523 -13.424 1.00 48.03 461 ASN A C 1
ATOM 3638 O O . ASN A 1 461 ? -0.033 25.821 -12.753 1.00 48.03 461 ASN A O 1
ATOM 3642 N N . VAL A 1 462 ? 1.999 26.720 -13.122 1.00 44.94 462 VAL A N 1
ATOM 3643 C CA . VAL A 1 462 ? 2.715 26.150 -11.969 1.00 44.94 462 VAL A CA 1
ATOM 3644 C C . VAL A 1 462 ? 2.074 26.493 -10.615 1.00 44.94 462 VAL A C 1
ATOM 3646 O O . VAL A 1 462 ? 2.285 25.767 -9.654 1.00 44.94 462 VAL A O 1
ATOM 3649 N N . GLU A 1 463 ? 1.262 27.555 -10.523 1.00 45.81 463 GLU A N 1
ATOM 3650 C CA . GLU A 1 463 ? 0.557 27.936 -9.286 1.00 45.81 463 GLU A CA 1
ATOM 3651 C C . GLU A 1 463 ? -0.747 27.149 -9.068 1.00 45.81 463 GLU A C 1
ATOM 3653 O O . GLU A 1 463 ? -1.303 27.167 -7.971 1.00 45.81 463 GLU A O 1
ATOM 3658 N N . LYS A 1 464 ? -1.272 26.481 -10.104 1.00 49.31 464 LYS A N 1
ATOM 3659 C CA . LYS A 1 464 ? -2.559 25.764 -10.054 1.00 49.31 464 LYS A CA 1
ATOM 3660 C C . LYS A 1 464 ? -2.430 24.244 -10.153 1.00 49.31 464 LYS A C 1
ATOM 3662 O O . LYS A 1 464 ? -3.420 23.551 -9.912 1.00 49.31 464 LYS A O 1
ATOM 3667 N N . HIS A 1 465 ? -1.254 23.719 -10.495 1.00 54.28 465 HIS A N 1
ATOM 3668 C CA . HIS A 1 465 ? -1.076 22.292 -10.766 1.00 54.28 465 HIS A CA 1
ATOM 3669 C C . HIS A 1 465 ? -0.648 21.499 -9.525 1.00 54.28 465 HIS A C 1
ATOM 3671 O O . HIS A 1 465 ? 0.166 21.936 -8.717 1.00 54.28 465 HIS A O 1
ATOM 3677 N N . ARG A 1 466 ? -1.215 20.289 -9.395 1.00 54.81 466 ARG A N 1
ATOM 3678 C CA . ARG A 1 466 ? -0.893 19.285 -8.366 1.00 54.81 466 ARG A CA 1
ATOM 3679 C C . ARG A 1 466 ? 0.502 18.704 -8.593 1.00 54.81 466 ARG A C 1
ATOM 3681 O O . ARG A 1 466 ? 0.641 17.593 -9.122 1.00 54.81 466 ARG A O 1
ATOM 3688 N N . HIS A 1 467 ? 1.535 19.432 -8.207 1.00 64.50 467 HIS A N 1
ATOM 3689 C CA . HIS A 1 467 ? 2.854 18.834 -8.082 1.00 64.50 467 HIS A CA 1
ATOM 3690 C C . HIS A 1 467 ? 2.850 17.948 -6.837 1.00 64.50 467 HIS A C 1
ATOM 3692 O O . HIS A 1 467 ? 2.431 18.375 -5.767 1.00 64.50 467 HIS A O 1
ATOM 3698 N N . PHE A 1 468 ? 3.216 16.676 -7.006 1.00 77.69 468 PHE A N 1
ATOM 3699 C CA . PHE A 1 468 ? 3.443 15.815 -5.854 1.00 77.69 468 PHE A CA 1
ATOM 3700 C C . PHE A 1 468 ? 4.847 16.111 -5.352 1.00 77.69 468 PHE A C 1
ATOM 3702 O O . PHE A 1 468 ? 5.821 15.949 -6.084 1.00 77.69 468 PHE A O 1
ATOM 3709 N N . HIS A 1 469 ? 4.927 16.622 -4.133 1.00 85.94 469 HIS A N 1
ATOM 3710 C CA . HIS A 1 469 ? 6.182 17.020 -3.492 1.00 85.94 469 HIS A CA 1
ATOM 3711 C C . HIS A 1 469 ? 6.742 15.925 -2.585 1.00 85.94 469 HIS A C 1
ATOM 3713 O O . HIS A 1 469 ? 7.890 15.972 -2.144 1.00 85.94 469 HIS A O 1
ATOM 3719 N N . SER A 1 470 ? 5.918 14.928 -2.306 1.00 89.88 470 SER A N 1
ATOM 3720 C CA . SER A 1 470 ? 6.293 13.681 -1.673 1.00 89.88 470 SER A CA 1
ATOM 3721 C C . SER A 1 470 ? 5.665 12.532 -2.449 1.00 89.88 470 SER A C 1
ATOM 3723 O O . SER A 1 470 ? 4.731 12.730 -3.230 1.00 89.88 470 SER A O 1
ATOM 3725 N N . ASP A 1 471 ? 6.229 11.346 -2.291 1.00 92.50 471 ASP A N 1
ATOM 3726 C CA . ASP A 1 471 ? 5.736 10.109 -2.876 1.00 92.50 471 ASP A CA 1
ATOM 3727 C C . ASP A 1 471 ? 6.135 8.940 -1.973 1.00 92.50 471 ASP A C 1
ATOM 3729 O O . ASP A 1 471 ? 6.881 9.104 -1.004 1.00 92.50 471 ASP A O 1
ATOM 3733 N N . HIS A 1 472 ? 5.670 7.749 -2.305 1.00 95.69 472 HIS A N 1
ATOM 3734 C CA . HIS A 1 472 ? 5.932 6.528 -1.556 1.00 95.69 472 HIS A CA 1
ATOM 3735 C C . HIS A 1 472 ? 6.243 5.374 -2.524 1.00 95.69 472 HIS A C 1
ATOM 3737 O O . HIS A 1 472 ? 6.570 5.609 -3.689 1.00 95.69 472 HIS A O 1
ATOM 3743 N N . GLY A 1 473 ? 6.244 4.122 -2.061 1.00 96.44 473 GLY A N 1
ATOM 3744 C CA . GLY A 1 473 ? 6.526 2.941 -2.892 1.00 96.44 473 GLY A CA 1
ATOM 3745 C C . GLY A 1 473 ? 7.951 2.385 -2.834 1.00 96.44 473 GLY A C 1
ATOM 3746 O O . GLY A 1 473 ? 8.191 1.311 -3.388 1.00 96.44 473 GLY A O 1
ATOM 3747 N N . HIS A 1 474 ? 8.891 3.050 -2.156 1.00 97.50 474 HIS A N 1
ATOM 3748 C CA . HIS A 1 474 ? 10.279 2.587 -2.017 1.00 97.50 474 HIS A CA 1
ATOM 3749 C C . HIS A 1 474 ? 10.441 1.496 -0.938 1.00 97.50 474 HIS A C 1
ATOM 3751 O O . HIS A 1 474 ? 9.553 1.276 -0.114 1.00 97.50 474 HIS A O 1
ATOM 3757 N N . LEU A 1 475 ? 11.605 0.830 -0.902 1.00 97.19 475 LEU A N 1
ATOM 3758 C CA . LEU A 1 475 ? 11.989 -0.119 0.163 1.00 97.19 475 LEU A CA 1
ATOM 3759 C C . LEU A 1 475 ? 12.550 0.546 1.426 1.00 97.19 475 LEU A C 1
ATOM 3761 O O . LEU A 1 475 ? 12.721 -0.130 2.440 1.00 97.19 475 LEU A O 1
ATOM 3765 N N . ASN A 1 476 ? 12.874 1.838 1.365 1.00 96.19 476 ASN A N 1
ATOM 3766 C CA . ASN A 1 476 ? 13.567 2.518 2.457 1.00 96.19 476 ASN A CA 1
ATOM 3767 C C . ASN A 1 476 ? 12.646 2.662 3.676 1.00 96.19 476 ASN A C 1
ATOM 3769 O O . ASN A 1 476 ? 11.420 2.569 3.576 1.00 96.19 476 ASN A O 1
ATOM 3773 N N . ALA A 1 477 ? 13.239 2.917 4.835 1.00 95.69 477 ALA A N 1
ATOM 3774 C CA . ALA A 1 477 ? 12.509 3.065 6.084 1.00 95.69 477 ALA A CA 1
ATOM 3775 C C . ALA A 1 477 ? 11.444 4.176 6.042 1.00 95.69 477 ALA A C 1
ATOM 3777 O O . ALA A 1 477 ? 10.389 4.006 6.644 1.00 95.69 477 ALA A O 1
ATOM 3778 N N . SER A 1 478 ? 11.690 5.279 5.329 1.00 94.38 478 SER A N 1
ATOM 3779 C CA . SER A 1 478 ? 10.752 6.408 5.234 1.00 94.38 478 SER A CA 1
ATOM 3780 C C . SER A 1 478 ? 9.442 6.053 4.536 1.00 94.38 478 SER A C 1
ATOM 3782 O O . SER A 1 478 ? 8.400 6.521 4.977 1.00 94.38 478 SER A O 1
ATOM 3784 N N . ASP A 1 479 ? 9.483 5.207 3.502 1.00 95.94 479 ASP A N 1
ATOM 3785 C CA . ASP A 1 479 ? 8.281 4.722 2.807 1.00 95.94 479 ASP A CA 1
ATOM 3786 C C . ASP A 1 479 ? 7.712 3.464 3.476 1.00 95.94 479 ASP A C 1
ATOM 3788 O O . ASP A 1 479 ? 6.536 3.149 3.320 1.00 95.94 479 ASP A O 1
ATOM 3792 N N . SER A 1 480 ? 8.542 2.715 4.205 1.00 97.38 480 SER A N 1
ATOM 3793 C CA . SER A 1 480 ? 8.213 1.347 4.609 1.00 97.38 480 SER A CA 1
ATOM 3794 C C . SER A 1 480 ? 7.814 1.180 6.068 1.00 97.38 480 SER A C 1
ATOM 3796 O O . SER A 1 480 ? 7.085 0.238 6.379 1.00 97.38 480 SER A O 1
ATOM 3798 N N . LEU A 1 481 ? 8.324 2.019 6.974 1.00 96.75 481 LEU A N 1
ATOM 3799 C CA . LEU A 1 481 ? 7.963 1.940 8.385 1.00 96.75 481 LEU A CA 1
ATOM 3800 C C . LEU A 1 481 ? 6.592 2.569 8.599 1.00 96.75 481 LEU A C 1
ATOM 3802 O O . LEU A 1 481 ? 6.369 3.725 8.247 1.00 96.75 481 LEU A O 1
ATOM 3806 N N . VAL A 1 482 ? 5.701 1.811 9.225 1.00 96.94 482 VAL A N 1
ATOM 3807 C CA . VAL A 1 482 ? 4.324 2.221 9.510 1.00 96.94 482 VAL A CA 1
ATOM 3808 C C . VAL A 1 482 ? 4.001 1.959 10.977 1.00 96.94 482 VAL A C 1
ATOM 3810 O O . VAL A 1 482 ? 4.575 1.046 11.571 1.00 96.94 482 VAL A O 1
ATOM 3813 N N . PRO A 1 483 ? 3.097 2.723 11.608 1.00 95.50 483 PRO A N 1
ATOM 3814 C CA . PRO A 1 483 ? 2.567 2.336 12.906 1.00 95.50 483 PRO A CA 1
ATOM 3815 C C . PRO A 1 483 ? 1.805 1.009 12.794 1.00 95.50 483 PRO A C 1
ATOM 3817 O O . PRO A 1 483 ? 1.004 0.824 11.883 1.00 95.50 483 PRO A O 1
ATOM 3820 N N . ILE A 1 484 ? 2.025 0.108 13.752 1.00 97.31 484 ILE A N 1
ATOM 3821 C CA . ILE A 1 484 ? 1.098 -0.974 14.101 1.00 97.31 484 ILE A CA 1
ATOM 3822 C C . ILE A 1 484 ? 0.934 -0.906 15.616 1.00 97.31 484 ILE A C 1
ATOM 3824 O O . ILE A 1 484 ? 1.892 -1.127 16.365 1.00 97.31 484 ILE A O 1
ATOM 3828 N N . ILE A 1 485 ? -0.263 -0.536 16.059 1.00 96.50 485 ILE A N 1
ATOM 3829 C CA . ILE A 1 485 ? -0.570 -0.304 17.469 1.00 96.50 485 ILE A CA 1
ATOM 3830 C C . ILE A 1 485 ? -1.865 -1.033 17.816 1.00 96.50 485 ILE A C 1
ATOM 3832 O O . ILE A 1 485 ? -2.886 -0.848 17.155 1.00 96.50 485 ILE A O 1
ATOM 3836 N N . PHE A 1 486 ? -1.813 -1.840 18.871 1.00 95.81 486 PHE A N 1
ATOM 3837 C CA . PHE A 1 486 ? -2.941 -2.586 19.414 1.00 95.81 486 PHE A CA 1
ATOM 3838 C C . PHE A 1 486 ? -3.319 -2.021 20.778 1.00 95.81 486 PHE A C 1
ATOM 3840 O O . PHE A 1 486 ? -2.452 -1.853 21.637 1.00 95.81 486 PHE A O 1
ATOM 3847 N N . TRP A 1 487 ? -4.605 -1.790 21.023 1.00 93.81 487 TRP A N 1
ATOM 3848 C CA . TRP A 1 487 ? -5.087 -1.527 22.378 1.00 93.81 487 TRP A CA 1
ATOM 3849 C C . TRP A 1 487 ? -6.424 -2.220 22.622 1.00 93.81 487 TRP A C 1
ATOM 3851 O O . TRP A 1 487 ? -7.262 -2.327 21.728 1.00 93.81 487 TRP A O 1
ATOM 3861 N N . VAL A 1 488 ? -6.612 -2.716 23.842 1.00 88.81 488 VAL A N 1
ATOM 3862 C CA . VAL A 1 488 ? -7.870 -3.330 24.277 1.00 88.81 488 VAL A CA 1
ATOM 3863 C C . VAL A 1 488 ? -8.618 -2.295 25.101 1.00 88.81 488 VAL A C 1
ATOM 3865 O O . VAL A 1 488 ? -8.065 -1.740 26.055 1.00 88.81 488 VAL A O 1
ATOM 3868 N N . GLY A 1 489 ? -9.855 -1.982 24.721 1.00 86.88 489 GLY A N 1
ATOM 3869 C CA . GLY A 1 489 ? -10.643 -1.007 25.468 1.00 86.88 489 GLY A CA 1
ATOM 3870 C C . GLY A 1 489 ? -10.878 -1.459 26.915 1.00 86.88 489 GLY A C 1
ATOM 3871 O O . GLY A 1 489 ? -10.927 -2.647 27.217 1.00 86.88 489 GLY A O 1
ATOM 3872 N N . GLY A 1 490 ? -10.974 -0.494 27.833 1.00 83.25 490 GLY A N 1
ATOM 3873 C CA . GLY A 1 490 ? -11.126 -0.750 29.273 1.00 83.25 490 GLY A CA 1
ATOM 3874 C C . GLY A 1 490 ? -9.824 -1.050 30.028 1.00 83.25 490 GLY A C 1
ATOM 3875 O O . GLY A 1 490 ? -9.841 -1.107 31.256 1.00 83.25 490 GLY A O 1
ATOM 3876 N N . TYR A 1 491 ? -8.687 -1.202 29.342 1.00 87.56 491 TYR A N 1
ATOM 3877 C CA . TYR A 1 491 ? -7.395 -1.356 30.008 1.00 87.56 491 TYR A CA 1
ATOM 3878 C C . TYR A 1 491 ? -6.901 -0.017 30.598 1.00 87.56 491 TYR A C 1
ATOM 3880 O O . TYR A 1 491 ? -6.652 0.948 29.877 1.00 87.56 491 TYR A O 1
ATOM 3888 N N . GLU A 1 492 ? -6.731 0.040 31.924 1.00 84.31 492 GLU A N 1
ATOM 3889 C CA . GLU A 1 492 ? -6.352 1.250 32.686 1.00 84.31 492 GLU A CA 1
ATOM 3890 C C . GLU A 1 492 ? -4.960 1.141 33.342 1.00 84.31 492 GLU A C 1
ATOM 3892 O O . GLU A 1 492 ? -4.691 1.728 34.396 1.00 84.31 492 GLU A O 1
ATOM 3897 N N . GLY A 1 493 ? -4.058 0.370 32.727 1.00 82.75 493 GLY A N 1
ATOM 3898 C CA . GLY A 1 493 ? -2.684 0.215 33.198 1.00 82.75 493 GLY A CA 1
ATOM 3899 C C . GLY A 1 493 ? -1.930 1.546 33.295 1.00 82.75 493 GLY A C 1
ATOM 3900 O O . GLY A 1 493 ? -2.077 2.448 32.465 1.00 82.75 493 GLY A O 1
ATOM 3901 N N . ARG A 1 494 ? -1.111 1.667 34.346 1.00 85.06 494 ARG A N 1
ATOM 3902 C CA . ARG A 1 494 ? -0.203 2.809 34.564 1.00 85.06 494 ARG A CA 1
ATOM 3903 C C . ARG A 1 494 ? 1.244 2.488 34.225 1.00 85.06 494 ARG A C 1
ATOM 3905 O O . ARG A 1 494 ? 2.032 3.411 34.039 1.00 85.06 494 ARG A O 1
ATOM 3912 N N . ASP A 1 495 ? 1.570 1.204 34.162 1.00 86.19 495 ASP A N 1
ATOM 3913 C CA . ASP A 1 495 ? 2.903 0.742 33.826 1.00 86.19 495 ASP A CA 1
ATOM 3914 C C . ASP A 1 495 ? 3.070 0.704 32.301 1.00 86.19 495 ASP A C 1
ATOM 3916 O O . ASP A 1 495 ? 2.125 0.344 31.590 1.00 86.19 495 ASP A O 1
ATOM 3920 N N . PRO A 1 496 ? 4.250 1.074 31.777 1.00 83.25 496 PRO A N 1
ATOM 3921 C CA . PRO A 1 496 ? 4.555 0.930 30.361 1.00 83.25 496 PRO A CA 1
ATOM 3922 C C . PRO A 1 496 ? 4.357 -0.514 29.894 1.00 83.25 496 PRO A C 1
ATOM 3924 O O . PRO A 1 496 ? 4.929 -1.447 30.466 1.00 83.25 496 PRO A O 1
ATOM 3927 N N . LEU A 1 497 ? 3.579 -0.694 28.830 1.00 85.44 497 LEU A N 1
ATOM 3928 C CA . LEU A 1 497 ? 3.439 -1.983 28.166 1.00 85.44 497 LEU A CA 1
ATOM 3929 C C . LEU A 1 497 ? 4.670 -2.258 27.293 1.00 85.44 497 LEU A C 1
ATOM 3931 O O . LEU A 1 497 ? 5.270 -1.343 26.728 1.00 85.44 497 LEU A O 1
ATOM 3935 N N . GLY A 1 498 ? 5.067 -3.530 27.193 1.00 81.50 498 GLY A N 1
ATOM 3936 C CA . GLY A 1 498 ? 6.162 -3.957 26.319 1.00 81.50 498 GLY A CA 1
ATOM 3937 C C . GLY A 1 498 ? 5.916 -3.599 24.849 1.00 81.50 498 GLY A C 1
ATOM 3938 O O . GLY A 1 498 ? 4.777 -3.394 24.431 1.00 81.50 498 GLY A O 1
ATOM 3939 N N . THR A 1 499 ? 6.987 -3.550 24.053 1.00 88.12 499 THR A N 1
ATOM 3940 C CA . THR A 1 499 ? 6.888 -3.372 22.597 1.00 88.12 499 THR A CA 1
ATOM 3941 C C . THR A 1 499 ? 7.245 -4.663 21.875 1.00 88.12 499 THR A C 1
ATOM 3943 O O . THR A 1 499 ? 8.093 -5.439 22.324 1.00 88.12 499 THR A O 1
ATOM 3946 N N . ILE A 1 500 ? 6.610 -4.892 20.731 1.00 93.44 500 ILE A N 1
ATOM 3947 C CA . ILE A 1 500 ? 7.033 -5.932 19.792 1.00 93.44 500 ILE A CA 1
ATOM 3948 C C . ILE A 1 500 ? 8.180 -5.343 18.967 1.00 93.44 500 ILE A C 1
ATOM 3950 O O . ILE A 1 500 ? 8.072 -4.221 18.474 1.00 93.44 500 ILE A O 1
ATOM 3954 N N . CYS A 1 501 ? 9.294 -6.058 18.824 1.00 93.31 501 CYS A N 1
ATOM 3955 C CA . CYS A 1 501 ? 10.467 -5.528 18.129 1.00 93.31 501 CYS A CA 1
ATOM 3956 C C . CYS A 1 501 ? 10.192 -5.253 16.650 1.00 93.31 501 CYS A C 1
ATOM 3958 O O . CYS A 1 501 ? 10.457 -4.154 16.170 1.00 93.31 501 CYS A O 1
ATOM 3960 N N . GLU A 1 502 ? 9.642 -6.239 15.951 1.00 95.00 502 GLU A N 1
ATOM 3961 C CA . GLU A 1 502 ? 9.438 -6.211 14.507 1.00 95.00 502 GLU A CA 1
ATOM 3962 C C . GLU A 1 502 ? 8.149 -6.960 14.161 1.00 95.00 502 GLU A C 1
ATOM 3964 O O . GLU A 1 502 ? 7.852 -8.004 14.749 1.00 95.00 502 GLU A O 1
ATOM 3969 N N . ALA A 1 503 ? 7.387 -6.423 13.214 1.00 97.06 503 ALA A N 1
ATOM 3970 C CA . ALA A 1 503 ? 6.235 -7.083 12.611 1.00 97.06 503 ALA A CA 1
ATOM 3971 C C . ALA A 1 503 ? 5.985 -6.504 11.217 1.00 97.06 503 ALA A C 1
ATOM 3973 O O . ALA A 1 503 ? 6.449 -5.412 10.887 1.00 97.06 503 ALA A O 1
ATOM 3974 N N . SER A 1 504 ? 5.210 -7.209 10.404 1.00 97.94 504 SER A N 1
ATOM 3975 C CA . SER A 1 504 ? 4.733 -6.703 9.123 1.00 97.94 504 SER A CA 1
ATOM 3976 C C . SER A 1 504 ? 3.222 -6.500 9.140 1.00 97.94 504 SER A C 1
ATOM 3978 O O . SER A 1 504 ? 2.508 -7.165 9.886 1.00 97.94 504 SER A O 1
ATOM 3980 N N . ILE A 1 505 ? 2.700 -5.623 8.282 1.00 98.44 505 ILE A N 1
ATOM 3981 C CA . ILE A 1 505 ? 1.246 -5.419 8.167 1.00 98.44 505 ILE A CA 1
ATOM 3982 C C . ILE A 1 505 ? 0.480 -6.704 7.813 1.00 98.44 505 ILE A C 1
ATOM 3984 O O . ILE A 1 505 ? -0.690 -6.829 8.165 1.00 98.44 505 ILE A O 1
ATOM 3988 N N . VAL A 1 506 ? 1.129 -7.690 7.175 1.00 98.56 506 VAL A N 1
ATOM 3989 C CA . VAL A 1 506 ? 0.517 -9.005 6.907 1.00 98.56 506 VAL A CA 1
ATOM 3990 C C . VAL A 1 506 ? 0.213 -9.780 8.191 1.00 98.56 506 VAL A C 1
ATOM 3992 O O . VAL A 1 506 ? -0.648 -10.652 8.186 1.00 98.56 506 VAL A O 1
ATOM 3995 N N . ASP A 1 507 ? 0.876 -9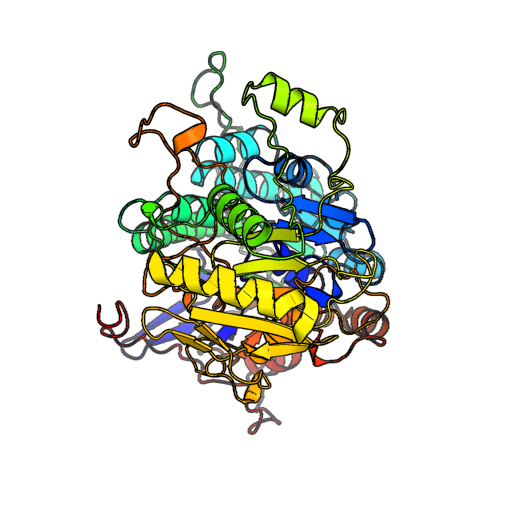.455 9.303 1.00 98.50 507 ASP A N 1
ATOM 3996 C CA . ASP A 1 507 ? 0.668 -10.092 10.604 1.00 98.50 507 ASP A CA 1
ATOM 3997 C C . ASP A 1 507 ? -0.631 -9.583 11.284 1.00 98.50 507 ASP A C 1
ATOM 3999 O O . ASP A 1 507 ? -1.122 -10.188 12.238 1.00 98.50 507 ASP A O 1
ATOM 4003 N N . VAL A 1 508 ? -1.256 -8.507 10.779 1.00 98.44 508 VAL A N 1
ATOM 4004 C CA . VAL A 1 508 ? -2.453 -7.886 11.382 1.00 98.44 508 VAL A CA 1
ATOM 4005 C C . VAL A 1 508 ? -3.706 -8.756 11.239 1.00 98.44 508 VAL A C 1
ATOM 4007 O O . VAL A 1 508 ? -4.350 -9.046 12.246 1.00 98.44 508 VAL A O 1
ATOM 4010 N N . THR A 1 509 ? -4.056 -9.218 10.031 1.00 98.56 509 THR A N 1
ATOM 4011 C CA . THR A 1 509 ? -5.238 -10.088 9.835 1.00 98.56 509 THR A CA 1
ATOM 4012 C C . THR A 1 509 ? -5.200 -11.361 10.684 1.00 98.56 509 THR A C 1
ATOM 4014 O O . THR A 1 509 ? -6.166 -11.580 11.415 1.00 98.56 509 THR A O 1
ATOM 4017 N N . PRO A 1 510 ? -4.136 -12.192 10.679 1.00 98.62 510 PRO A N 1
ATOM 4018 C CA . PRO A 1 510 ? -4.107 -13.377 11.534 1.00 98.62 510 PRO A CA 1
ATOM 4019 C C . PRO A 1 510 ? -4.169 -13.021 13.026 1.00 98.62 510 PRO A C 1
ATOM 4021 O O . PRO A 1 510 ? -4.778 -13.767 13.784 1.00 98.62 510 PRO A O 1
ATOM 4024 N N . THR A 1 511 ? -3.643 -11.864 13.448 1.00 98.25 511 THR A N 1
ATOM 4025 C CA . THR A 1 511 ? -3.798 -11.374 14.832 1.00 98.25 511 THR A CA 1
ATOM 4026 C C . THR A 1 511 ? -5.259 -11.073 15.179 1.00 98.25 511 THR A C 1
ATOM 4028 O O . THR A 1 511 ? -5.740 -11.495 16.231 1.00 98.25 511 THR A O 1
ATOM 4031 N N . ILE A 1 512 ? -5.987 -10.378 14.296 1.00 98.00 512 ILE A N 1
ATOM 4032 C CA . ILE A 1 512 ? -7.420 -10.094 14.484 1.00 98.00 512 ILE A CA 1
ATOM 4033 C C . ILE A 1 512 ? -8.221 -11.402 14.490 1.00 98.00 512 ILE A C 1
ATOM 4035 O O . ILE A 1 512 ? -9.069 -11.603 15.357 1.00 98.00 512 ILE A O 1
ATOM 4039 N N . LEU A 1 513 ? -7.940 -12.315 13.558 1.00 98.38 513 LEU A N 1
ATOM 4040 C CA . LEU A 1 513 ? -8.626 -13.605 13.485 1.00 98.38 513 LEU A CA 1
ATOM 4041 C C . LEU A 1 513 ? -8.375 -14.455 14.729 1.00 98.38 513 LEU A C 1
ATOM 4043 O O . LEU A 1 513 ? -9.307 -15.076 15.224 1.00 98.38 513 LEU A O 1
ATOM 4047 N N . ASP A 1 514 ? -7.163 -14.459 15.272 1.00 97.50 514 ASP A N 1
ATOM 4048 C CA . ASP A 1 514 ? -6.852 -15.142 16.529 1.00 97.50 514 ASP A CA 1
ATOM 4049 C C . ASP A 1 514 ? -7.629 -14.536 17.708 1.00 97.50 514 ASP A C 1
ATOM 4051 O O . ASP A 1 514 ? -8.266 -15.256 18.476 1.00 97.50 514 ASP A O 1
ATOM 4055 N N . ALA A 1 515 ? -7.696 -13.202 17.795 1.00 95.44 515 ALA A N 1
ATOM 4056 C CA . ALA A 1 515 ? -8.495 -12.516 18.815 1.00 95.44 515 ALA A CA 1
ATOM 4057 C C . ALA A 1 515 ? -9.997 -12.856 18.731 1.00 95.44 515 ALA A C 1
ATOM 4059 O O . ALA A 1 515 ? -10.679 -12.888 19.754 1.00 95.44 515 ALA A O 1
ATOM 4060 N N . LEU A 1 516 ? -10.496 -13.157 17.529 1.00 96.25 516 LEU A N 1
ATOM 4061 C CA . LEU A 1 516 ? -11.874 -13.588 17.276 1.00 96.25 516 LEU A CA 1
ATOM 4062 C C . LEU A 1 516 ? -12.081 -15.113 17.378 1.00 96.25 516 LEU A C 1
ATOM 4064 O O . LEU A 1 516 ? -13.210 -15.579 17.229 1.00 96.25 516 LEU A O 1
ATOM 4068 N N . GLY A 1 517 ? -11.028 -15.909 17.602 1.00 96.88 517 GLY A N 1
ATOM 4069 C CA . GLY A 1 517 ? -11.104 -17.377 17.594 1.00 96.88 517 GLY A CA 1
ATOM 4070 C C . GLY A 1 517 ? -11.285 -17.998 16.199 1.00 96.88 517 GLY A C 1
ATOM 4071 O O . GLY A 1 517 ? -11.730 -19.138 16.078 1.00 96.88 517 GLY A O 1
ATOM 4072 N N . LEU A 1 518 ? -10.949 -17.257 15.142 1.00 98.12 518 LEU A N 1
ATOM 4073 C CA . LEU A 1 518 ? -11.085 -17.629 13.729 1.00 98.12 518 LEU A CA 1
ATOM 4074 C C . LEU A 1 518 ? -9.753 -18.004 13.052 1.00 98.12 518 LEU A C 1
ATOM 4076 O O . LEU A 1 518 ? -9.768 -18.402 11.887 1.00 98.12 518 LEU A O 1
ATOM 4080 N N . LEU A 1 519 ? -8.610 -17.926 13.750 1.00 98.19 519 LEU A N 1
ATOM 4081 C CA . LEU A 1 519 ? -7.291 -18.280 13.195 1.00 98.19 519 LEU A CA 1
ATOM 4082 C C . LEU A 1 519 ? -7.237 -19.674 12.527 1.00 98.19 519 LEU A C 1
ATOM 4084 O O . LEU A 1 519 ? -6.680 -19.765 11.433 1.00 98.19 519 LEU A O 1
ATOM 4088 N N . PRO A 1 520 ? -7.884 -20.737 13.053 1.00 98.25 520 PRO A N 1
ATOM 4089 C CA . PRO A 1 520 ? -7.888 -22.035 12.374 1.00 98.25 520 PRO A CA 1
ATOM 4090 C C . PRO A 1 520 ? -8.451 -21.998 10.943 1.00 98.25 520 PRO A C 1
ATOM 4092 O O . PRO A 1 520 ? -8.016 -22.772 10.092 1.00 98.25 520 PRO A O 1
ATOM 4095 N N . LEU A 1 521 ? -9.398 -21.096 10.642 1.00 98.19 521 LEU A N 1
ATOM 4096 C CA . LEU A 1 521 ? -9.923 -20.933 9.280 1.00 98.19 521 LEU A CA 1
ATOM 4097 C C . LEU A 1 521 ? -8.861 -20.361 8.333 1.00 98.19 521 LEU A C 1
ATOM 4099 O O . LEU A 1 521 ? -8.781 -20.782 7.175 1.00 98.19 521 LEU A O 1
ATOM 4103 N N . PHE A 1 522 ? -8.050 -19.424 8.826 1.00 98.25 522 PHE A N 1
ATOM 4104 C CA . PHE A 1 522 ? -6.922 -18.862 8.091 1.00 98.25 522 PHE A CA 1
ATOM 4105 C C . PHE A 1 522 ? -5.859 -19.925 7.830 1.00 98.25 522 PHE A C 1
ATOM 4107 O O . PHE A 1 522 ? -5.484 -20.127 6.677 1.00 98.25 522 PHE A O 1
ATOM 4114 N N . ASP A 1 523 ? -5.452 -20.673 8.857 1.00 97.94 523 ASP A N 1
ATOM 4115 C CA . ASP A 1 523 ? -4.417 -21.706 8.737 1.00 97.94 523 ASP A CA 1
ATOM 4116 C C . ASP A 1 523 ? -4.795 -22.795 7.727 1.00 97.94 523 ASP A C 1
ATOM 4118 O O . ASP A 1 523 ? -3.974 -23.186 6.897 1.00 97.94 523 ASP A O 1
ATOM 4122 N N . ILE A 1 524 ? -6.058 -23.239 7.741 1.00 97.94 524 ILE A N 1
ATOM 4123 C CA . ILE A 1 524 ? -6.580 -24.203 6.763 1.00 97.94 524 ILE A CA 1
ATOM 4124 C C . ILE A 1 524 ? -6.536 -23.620 5.349 1.00 97.94 524 ILE A C 1
ATOM 4126 O O . ILE A 1 524 ? -6.083 -24.287 4.420 1.00 97.94 524 ILE A O 1
ATOM 4130 N N . THR A 1 525 ? -6.996 -22.378 5.172 1.00 97.38 525 THR A N 1
ATOM 4131 C CA . THR A 1 525 ? -7.028 -21.732 3.849 1.00 97.38 525 THR A CA 1
ATOM 4132 C C . THR A 1 525 ? -5.606 -21.515 3.319 1.00 97.38 525 THR A C 1
ATOM 4134 O O . THR A 1 525 ? -5.355 -21.688 2.128 1.00 97.38 525 THR A O 1
ATOM 4137 N N . MET A 1 526 ? -4.659 -21.193 4.204 1.00 97.19 526 MET A N 1
ATOM 4138 C CA . MET A 1 526 ? -3.279 -20.850 3.863 1.00 97.19 526 MET A CA 1
ATOM 4139 C C . MET A 1 526 ? -2.300 -22.033 3.891 1.00 97.19 526 MET A C 1
ATOM 4141 O O . MET A 1 526 ? -1.113 -21.846 3.624 1.00 97.19 526 MET A O 1
ATOM 4145 N N . GLN A 1 527 ? -2.769 -23.251 4.175 1.00 96.56 527 GLN A N 1
ATOM 4146 C CA . GLN A 1 527 ? -1.954 -24.471 4.178 1.00 96.56 527 GLN A CA 1
ATOM 4147 C C . GLN A 1 527 ? -1.152 -24.700 2.873 1.00 96.56 527 GLN A C 1
ATOM 4149 O O . GLN A 1 527 ? -0.017 -25.169 2.962 1.00 96.56 527 GLN A O 1
ATOM 4154 N N . PRO A 1 528 ? -1.667 -24.382 1.663 1.00 95.06 528 PRO A N 1
ATOM 4155 C CA . PRO A 1 528 ? -0.912 -24.579 0.420 1.00 95.06 528 PRO A CA 1
ATOM 4156 C C . PRO A 1 528 ? 0.249 -23.595 0.211 1.00 95.06 528 PRO A C 1
ATOM 4158 O O . PRO A 1 528 ? 1.036 -23.778 -0.719 1.00 95.06 528 PRO A O 1
ATOM 4161 N N . TYR A 1 529 ? 0.337 -22.534 1.017 1.00 94.50 529 TYR A N 1
ATOM 4162 C CA . TYR A 1 529 ? 1.309 -21.457 0.854 1.00 94.50 529 TYR A CA 1
ATOM 4163 C C . TYR A 1 529 ? 2.474 -21.593 1.836 1.00 94.50 529 TYR A C 1
ATOM 4165 O O . TYR A 1 529 ? 2.333 -22.114 2.941 1.00 94.50 529 TYR A O 1
ATOM 4173 N N . LEU A 1 530 ? 3.643 -21.093 1.431 1.00 94.31 530 LEU A N 1
ATOM 4174 C CA . LEU A 1 530 ? 4.837 -21.082 2.274 1.00 94.31 530 LEU A CA 1
ATOM 4175 C C . LEU A 1 530 ? 4.669 -20.094 3.436 1.00 94.31 530 LEU A C 1
ATOM 4177 O O . LEU A 1 530 ? 4.114 -19.011 3.248 1.00 94.31 530 LEU A O 1
ATOM 4181 N N . GLU A 1 531 ? 5.228 -20.423 4.602 1.00 94.69 531 GLU A N 1
ATOM 4182 C CA . GLU A 1 531 ? 5.184 -19.569 5.802 1.00 94.69 531 GLU A CA 1
ATOM 4183 C C . GLU A 1 531 ? 5.701 -18.145 5.547 1.00 94.69 531 GLU A C 1
ATOM 4185 O O . GLU A 1 531 ? 5.104 -17.177 5.999 1.00 94.69 531 GLU A O 1
ATOM 4190 N N . GLU A 1 532 ? 6.746 -17.988 4.730 1.00 93.56 532 GLU A N 1
ATOM 4191 C CA . GLU A 1 532 ? 7.312 -16.676 4.377 1.00 93.56 532 GLU A CA 1
ATOM 4192 C C . GLU A 1 532 ? 6.357 -15.764 3.582 1.00 93.56 532 GLU A C 1
ATOM 4194 O O . GLU A 1 532 ? 6.584 -14.558 3.504 1.00 93.56 532 GLU A O 1
ATOM 4199 N N . THR A 1 533 ? 5.291 -16.321 2.997 1.00 94.62 533 THR A N 1
ATOM 4200 C CA . THR A 1 533 ? 4.326 -15.583 2.162 1.00 94.62 533 THR A CA 1
ATOM 4201 C C . THR A 1 533 ? 3.067 -15.139 2.902 1.00 94.62 533 THR A C 1
ATOM 4203 O O . THR A 1 533 ? 2.232 -14.447 2.310 1.00 94.62 533 THR A O 1
ATOM 4206 N N . LYS A 1 534 ? 2.937 -15.502 4.181 1.00 96.50 534 LYS A N 1
ATOM 4207 C CA . LYS A 1 534 ? 1.794 -15.168 5.033 1.00 96.50 534 LYS A CA 1
ATOM 4208 C C . LYS A 1 534 ? 2.238 -14.524 6.345 1.00 96.50 534 LYS A C 1
ATOM 4210 O O . LYS A 1 534 ? 3.406 -14.582 6.736 1.00 96.50 534 LYS A O 1
ATOM 4215 N N . GLY A 1 535 ? 1.307 -13.837 6.986 1.00 97.38 535 GLY A N 1
ATOM 4216 C CA . GLY A 1 535 ? 1.502 -13.280 8.311 1.00 97.38 535 GLY A CA 1
ATOM 4217 C C . GLY A 1 535 ? 1.382 -14.333 9.404 1.00 97.38 535 GLY A C 1
ATOM 4218 O O . GLY A 1 535 ? 0.830 -15.414 9.201 1.00 97.38 535 GLY A O 1
ATOM 4219 N N . THR A 1 536 ? 1.881 -13.999 10.586 1.00 96.75 536 THR A N 1
ATOM 4220 C CA . THR A 1 536 ? 1.718 -14.796 11.808 1.00 96.75 536 THR A CA 1
ATOM 4221 C C . THR A 1 536 ? 0.938 -13.992 12.841 1.00 96.75 536 THR A C 1
ATOM 4223 O O . THR A 1 536 ? 1.133 -12.785 12.955 1.00 96.75 536 THR A O 1
ATOM 4226 N N . SER A 1 537 ? 0.066 -14.645 13.615 1.00 97.00 537 SER A N 1
ATOM 4227 C CA . SER A 1 537 ? -0.629 -13.976 14.720 1.00 97.00 537 SER A CA 1
ATOM 4228 C C . SER A 1 537 ? 0.367 -13.445 15.757 1.00 97.00 537 SER A C 1
ATOM 4230 O O . SER A 1 537 ? 1.245 -14.169 16.232 1.00 97.00 537 SER A O 1
ATOM 4232 N N . LEU A 1 538 ? 0.197 -12.180 16.139 1.00 95.31 538 LEU A N 1
ATOM 4233 C CA . LEU A 1 538 ? 0.926 -11.515 17.218 1.00 95.31 538 LEU A CA 1
ATOM 4234 C C . LEU A 1 538 ? 0.214 -11.661 18.570 1.00 95.31 538 LEU A C 1
ATOM 4236 O O . LEU A 1 538 ? 0.761 -11.243 19.591 1.00 95.31 538 LEU A O 1
ATOM 4240 N N . LYS A 1 539 ? -0.986 -12.260 18.613 1.00 90.62 539 LYS A N 1
ATOM 4241 C CA . LYS A 1 539 ? -1.787 -12.383 19.840 1.00 90.62 539 LYS A CA 1
ATOM 4242 C C . LYS A 1 539 ? -1.034 -13.047 21.001 1.00 90.62 539 LYS A C 1
ATOM 4244 O O . LYS A 1 539 ? -1.146 -12.522 22.105 1.00 90.62 539 LYS A O 1
ATOM 4249 N N . PRO A 1 540 ? -0.215 -14.103 20.813 1.00 86.75 540 PRO A N 1
ATOM 4250 C CA . PRO A 1 540 ? 0.557 -14.664 21.923 1.00 86.75 540 PRO A CA 1
ATOM 4251 C C . PRO A 1 540 ? 1.484 -13.638 22.593 1.00 86.75 540 PRO A C 1
ATOM 4253 O O . PRO A 1 540 ? 1.635 -13.648 23.812 1.00 86.75 540 PRO A O 1
ATOM 4256 N N . LEU A 1 541 ? 2.064 -12.714 21.817 1.00 82.88 54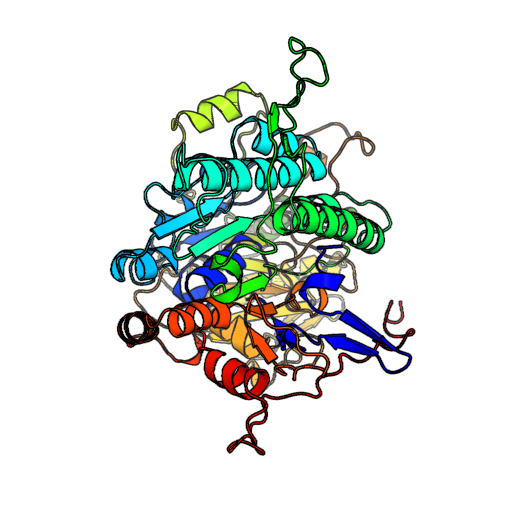1 LEU A N 1
ATOM 4257 C CA . LEU A 1 541 ? 2.886 -11.625 22.351 1.00 82.88 541 LEU A CA 1
ATOM 4258 C C . LEU A 1 541 ? 2.021 -10.580 23.065 1.00 82.88 541 LEU A C 1
ATOM 4260 O O . LEU A 1 541 ? 2.396 -10.113 24.139 1.00 82.88 541 LEU A O 1
ATOM 4264 N N . LEU A 1 542 ? 0.847 -10.256 22.511 1.00 82.31 542 LEU A N 1
ATOM 4265 C CA . LEU A 1 542 ? -0.116 -9.359 23.157 1.00 82.31 542 LEU A CA 1
ATOM 4266 C C . LEU A 1 542 ? -0.572 -9.912 24.514 1.00 82.31 542 LEU A C 1
ATOM 4268 O O . LEU A 1 542 ? -0.567 -9.175 25.495 1.00 82.31 542 LEU A O 1
ATOM 4272 N N . ASP A 1 543 ? -0.893 -11.204 24.602 1.00 85.94 543 ASP A N 1
ATOM 4273 C CA . ASP A 1 543 ? -1.325 -11.846 25.847 1.00 85.94 543 ASP A CA 1
ATOM 4274 C C . ASP A 1 543 ? -0.219 -11.817 26.913 1.00 85.94 543 ASP A C 1
ATOM 4276 O O . ASP A 1 543 ? -0.502 -11.587 28.090 1.00 85.94 543 ASP A O 1
ATOM 4280 N N . VAL A 1 544 ? 1.045 -12.021 26.522 1.00 80.25 544 VAL A N 1
ATOM 4281 C CA . VAL A 1 544 ? 2.192 -11.910 27.440 1.00 80.25 544 VAL A CA 1
ATOM 4282 C C . VAL A 1 544 ? 2.320 -10.484 27.975 1.00 80.25 544 VAL A C 1
ATOM 4284 O O . VAL A 1 544 ? 2.489 -10.297 29.182 1.00 80.25 544 VAL A O 1
ATOM 4287 N N . ILE A 1 545 ? 2.207 -9.485 27.097 1.00 75.31 545 ILE A N 1
ATOM 4288 C CA . ILE A 1 545 ? 2.356 -8.074 27.465 1.00 75.31 545 ILE A CA 1
ATOM 4289 C C . ILE A 1 545 ? 1.195 -7.606 28.355 1.00 75.31 545 ILE A C 1
ATOM 4291 O O . ILE A 1 545 ? 1.438 -6.982 29.386 1.00 75.31 545 ILE A O 1
ATOM 4295 N N . LEU A 1 546 ? -0.050 -7.930 27.996 1.00 77.00 546 LEU A N 1
ATOM 4296 C CA . LEU A 1 546 ? -1.252 -7.452 28.691 1.00 77.00 546 LEU A CA 1
ATOM 4297 C C . LEU A 1 546 ? -1.465 -8.103 30.062 1.00 77.00 546 LEU A C 1
ATOM 4299 O O . LEU A 1 546 ? -1.999 -7.465 30.964 1.00 77.00 546 LEU A O 1
ATOM 4303 N N . ASN A 1 547 ? -1.053 -9.360 30.245 1.00 80.62 547 ASN A N 1
ATOM 4304 C CA . ASN A 1 547 ? -1.244 -10.058 31.519 1.00 80.62 547 ASN A CA 1
ATOM 4305 C C . ASN A 1 547 ? -0.109 -9.816 32.527 1.00 80.62 547 ASN A C 1
ATOM 4307 O O . ASN A 1 547 ? -0.133 -10.417 33.602 1.00 80.62 547 ASN A O 1
ATOM 4311 N N . HIS A 1 548 ? 0.911 -9.014 32.178 1.00 68.69 548 HIS A N 1
ATOM 4312 C CA . HIS A 1 548 ? 2.180 -8.920 32.918 1.00 68.69 548 HIS A CA 1
ATOM 4313 C C . HIS A 1 548 ? 2.721 -10.300 33.332 1.00 68.69 548 HIS A C 1
ATOM 4315 O O . HIS A 1 548 ? 3.360 -10.457 34.377 1.00 68.69 548 HIS A O 1
ATOM 4321 N N . ALA A 1 549 ? 2.410 -11.329 32.540 1.00 61.34 549 ALA A N 1
ATOM 4322 C CA . ALA A 1 549 ? 2.758 -12.689 32.881 1.00 61.34 549 ALA A CA 1
ATOM 4323 C C . ALA A 1 549 ? 4.282 -12.777 32.865 1.00 61.34 549 ALA A C 1
ATOM 4325 O O . ALA A 1 549 ? 4.919 -12.302 31.923 1.00 61.34 549 ALA A O 1
ATOM 4326 N N . ALA A 1 550 ? 4.874 -13.376 33.904 1.00 54.22 550 ALA A N 1
ATOM 4327 C CA . ALA A 1 550 ? 6.280 -13.748 33.864 1.00 54.22 550 ALA A CA 1
ATOM 4328 C C . ALA A 1 550 ? 6.459 -14.632 32.628 1.00 54.22 550 ALA A C 1
ATOM 4330 O O . ALA A 1 550 ? 5.988 -15.770 32.613 1.00 54.22 550 ALA A O 1
ATOM 4331 N N . SER A 1 551 ? 7.024 -14.059 31.564 1.00 46.47 551 SER A N 1
ATOM 4332 C CA . SER A 1 551 ? 7.076 -14.722 30.271 1.00 46.47 551 SER A CA 1
ATOM 4333 C C . SER A 1 551 ? 7.805 -16.052 30.468 1.00 46.47 551 SER A C 1
ATOM 4335 O O . SER A 1 551 ? 8.978 -16.039 30.852 1.00 46.47 551 SER A O 1
ATOM 4337 N N . PRO A 1 552 ? 7.178 -17.211 30.180 1.00 47.25 552 PRO A N 1
ATOM 4338 C CA . PRO A 1 552 ? 7.926 -18.461 30.038 1.00 47.25 552 PRO A CA 1
ATOM 4339 C C . PRO A 1 552 ? 8.974 -18.334 28.919 1.00 47.25 552 PRO A C 1
ATOM 4341 O O . PRO A 1 552 ? 9.895 -19.139 28.815 1.00 47.25 552 PRO A O 1
ATOM 4344 N N . VAL A 1 553 ? 8.827 -17.293 28.093 1.00 50.03 553 VAL A N 1
ATOM 4345 C CA . VAL A 1 553 ? 9.621 -16.930 26.934 1.00 50.03 553 VAL A CA 1
ATOM 4346 C C . VAL A 1 553 ? 10.519 -15.727 27.248 1.00 50.03 553 VAL A C 1
ATOM 4348 O O . VAL A 1 553 ? 10.645 -14.803 26.453 1.00 50.03 553 VAL A O 1
ATOM 4351 N N . ALA A 1 554 ? 11.205 -15.732 28.397 1.00 48.12 554 ALA A N 1
ATOM 4352 C CA . ALA A 1 554 ? 12.278 -14.768 28.693 1.00 48.12 554 ALA A CA 1
ATOM 4353 C C . ALA A 1 554 ? 13.416 -14.763 27.637 1.00 48.12 554 ALA A C 1
ATOM 4355 O O . ALA A 1 554 ? 14.289 -13.903 27.680 1.00 48.12 554 ALA A O 1
ATOM 4356 N N . ASN A 1 555 ? 13.376 -15.695 26.675 1.00 55.53 555 ASN A N 1
ATOM 4357 C CA . ASN A 1 555 ? 14.261 -15.780 25.517 1.00 55.53 555 ASN A CA 1
ATOM 4358 C C . ASN A 1 555 ? 13.565 -15.482 24.168 1.00 55.53 555 ASN A C 1
ATOM 4360 O O . ASN A 1 555 ? 14.175 -15.747 23.132 1.00 55.53 555 ASN A O 1
ATOM 4364 N N . ASP A 1 556 ? 12.316 -14.988 24.126 1.00 62.16 556 ASP A N 1
ATOM 4365 C CA . ASP A 1 556 ? 11.718 -14.598 22.839 1.00 62.16 556 ASP A CA 1
ATOM 4366 C C . ASP A 1 556 ? 12.401 -13.331 22.326 1.00 62.16 556 ASP A C 1
ATOM 4368 O O . ASP A 1 556 ? 12.248 -12.244 22.885 1.00 62.16 556 ASP A O 1
ATOM 4372 N N . VAL A 1 557 ? 13.143 -13.474 21.231 1.00 62.81 557 VAL A N 1
ATOM 4373 C CA . VAL A 1 557 ? 13.910 -12.407 20.569 1.00 62.81 557 VAL A CA 1
ATOM 4374 C C . VAL A 1 557 ? 12.993 -11.287 20.039 1.00 62.81 557 VAL A C 1
ATOM 4376 O O . VAL A 1 557 ? 13.471 -10.245 19.600 1.00 62.81 557 VAL A O 1
ATOM 4379 N N . ARG A 1 558 ? 11.667 -11.470 20.084 1.00 80.56 558 ARG A N 1
ATOM 4380 C CA . ARG A 1 558 ? 10.676 -10.549 19.510 1.00 80.56 558 ARG A CA 1
ATOM 4381 C C . ARG A 1 558 ? 10.138 -9.482 20.465 1.00 80.56 558 ARG A C 1
ATOM 4383 O O . ARG A 1 558 ? 9.383 -8.627 20.003 1.00 80.56 558 ARG A O 1
ATOM 4390 N N . LEU A 1 559 ? 10.490 -9.495 21.753 1.00 86.56 559 LEU A N 1
ATOM 4391 C CA . LEU A 1 559 ? 10.087 -8.444 22.698 1.00 86.56 559 LEU A CA 1
ATOM 4392 C C . LEU A 1 559 ? 11.206 -7.419 22.894 1.00 86.56 559 LEU A C 1
ATOM 4394 O O . LEU A 1 559 ? 12.340 -7.760 23.223 1.00 86.56 559 LEU A O 1
ATOM 4398 N N . CYS A 1 560 ? 10.864 -6.147 22.717 1.00 87.50 560 CYS A N 1
ATOM 4399 C CA . CYS A 1 560 ? 11.767 -5.017 22.875 1.00 87.50 560 CYS A CA 1
ATOM 4400 C C . CYS A 1 560 ? 11.431 -4.242 24.158 1.00 87.50 560 CYS A C 1
ATOM 4402 O O . CYS A 1 560 ? 10.325 -4.372 24.698 1.00 87.50 560 CYS A O 1
ATOM 4404 N N . PRO A 1 561 ? 12.360 -3.407 24.668 1.00 84.00 561 PRO A N 1
ATOM 4405 C CA . PRO A 1 561 ? 12.046 -2.502 25.765 1.00 84.00 561 PRO A CA 1
ATOM 4406 C C . PRO A 1 561 ? 10.764 -1.710 25.471 1.00 84.00 561 PRO A C 1
ATOM 4408 O O . PRO A 1 561 ? 10.566 -1.238 24.354 1.00 84.00 561 PRO A O 1
ATOM 4411 N N . ALA A 1 562 ? 9.913 -1.526 26.483 1.00 82.81 562 ALA A N 1
ATOM 4412 C CA . ALA A 1 562 ? 8.652 -0.768 26.401 1.00 82.81 562 ALA A CA 1
ATOM 4413 C C . ALA A 1 562 ? 8.814 0.669 25.859 1.00 82.81 562 ALA A C 1
ATOM 4415 O O . ALA A 1 562 ? 7.861 1.333 25.460 1.00 82.81 562 ALA A O 1
ATOM 4416 N N . ARG A 1 563 ? 10.046 1.169 25.891 1.00 85.19 563 ARG A N 1
ATOM 4417 C CA . ARG A 1 563 ? 10.402 2.543 25.605 1.00 85.19 563 ARG A CA 1
ATOM 4418 C C . ARG A 1 563 ? 10.815 2.706 24.148 1.00 85.19 563 ARG A C 1
ATOM 4420 O O . ARG A 1 563 ? 11.791 2.110 23.690 1.00 85.19 563 ARG A O 1
ATOM 4427 N N . ILE A 1 564 ? 10.104 3.582 23.450 1.00 83.12 564 ILE A N 1
ATOM 4428 C CA . ILE A 1 564 ? 10.492 4.076 22.135 1.00 83.12 564 ILE A CA 1
ATOM 4429 C C . ILE A 1 564 ? 11.490 5.206 22.369 1.00 83.12 564 ILE A C 1
ATOM 4431 O O . ILE A 1 564 ? 11.143 6.286 22.851 1.00 83.12 564 ILE A O 1
ATOM 4435 N N . GLU A 1 565 ? 12.758 4.927 22.084 1.00 84.19 565 GLU A N 1
ATOM 4436 C CA . GLU A 1 565 ? 13.831 5.908 22.214 1.00 84.19 565 GLU A CA 1
ATOM 4437 C C . GLU A 1 565 ? 13.556 7.118 21.323 1.00 84.19 565 GLU A C 1
ATOM 4439 O O . GLU A 1 565 ? 13.112 6.988 20.177 1.00 84.19 565 GLU A O 1
ATOM 4444 N N . LYS A 1 566 ? 13.851 8.312 21.845 1.00 74.69 566 LYS A N 1
ATOM 4445 C CA . LYS A 1 566 ? 13.856 9.515 21.018 1.00 74.69 566 LYS A CA 1
ATOM 4446 C C . LYS A 1 566 ? 14.883 9.290 19.908 1.00 74.69 566 LYS A C 1
ATOM 4448 O O . LYS A 1 566 ? 16.038 8.980 20.206 1.00 74.69 566 LYS A O 1
ATOM 4453 N N . ARG A 1 567 ? 14.486 9.441 18.638 1.00 66.50 567 ARG A N 1
ATOM 4454 C CA . ARG A 1 567 ? 15.479 9.474 17.557 1.00 66.50 567 ARG A CA 1
ATOM 4455 C C . ARG A 1 567 ? 16.497 10.564 17.912 1.00 66.50 567 ARG A C 1
ATOM 4457 O O . ARG A 1 567 ? 16.065 11.658 18.276 1.00 66.50 567 ARG A O 1
ATOM 4464 N N . PRO A 1 568 ? 17.812 10.288 17.858 1.00 59.75 568 PRO A N 1
ATOM 4465 C CA . PRO A 1 568 ? 18.813 11.307 18.124 1.00 59.75 568 PRO A CA 1
ATOM 4466 C C . PRO A 1 568 ? 18.521 12.524 17.247 1.00 59.75 568 PRO A C 1
ATOM 4468 O O . PRO A 1 568 ? 18.364 12.366 16.035 1.00 59.75 568 PRO A O 1
ATOM 4471 N N . ASP A 1 569 ? 18.476 13.718 17.842 1.00 48.41 569 ASP A N 1
ATOM 4472 C CA . ASP A 1 569 ? 18.119 14.984 17.174 1.00 48.41 569 ASP A CA 1
ATOM 4473 C C . ASP A 1 569 ? 19.090 15.379 16.019 1.00 48.41 569 ASP A C 1
ATOM 4475 O O . ASP A 1 569 ? 19.006 16.475 15.483 1.00 48.41 569 ASP A O 1
ATOM 4479 N N . GLY A 1 570 ? 20.010 14.492 15.608 1.00 45.41 570 GLY A N 1
ATOM 4480 C CA . GLY A 1 570 ? 20.930 14.645 14.473 1.00 45.41 570 GLY A CA 1
ATOM 4481 C C . GLY A 1 570 ? 20.817 13.574 13.375 1.00 45.41 570 GLY A C 1
ATOM 4482 O O . GLY A 1 570 ? 21.649 13.563 12.472 1.00 45.41 570 GLY A O 1
ATOM 4483 N N . LEU A 1 571 ? 19.838 12.661 13.448 1.00 45.31 571 LEU A N 1
ATOM 4484 C CA . LEU A 1 571 ? 19.476 11.756 12.339 1.00 45.31 571 LEU A CA 1
ATOM 4485 C C . LEU A 1 571 ? 18.250 12.249 11.550 1.00 45.31 571 LEU A C 1
ATOM 4487 O O . LEU A 1 571 ? 17.987 11.752 10.457 1.00 45.31 571 LEU A O 1
ATOM 4491 N N . ALA A 1 572 ? 17.522 13.241 12.074 1.00 40.75 572 ALA A N 1
ATOM 4492 C CA . ALA A 1 572 ? 16.597 14.039 11.279 1.00 40.75 572 ALA A CA 1
ATOM 4493 C C . ALA A 1 572 ? 17.432 14.937 10.351 1.00 40.75 572 ALA A C 1
ATOM 4495 O O . ALA A 1 572 ? 18.216 15.754 10.826 1.00 40.75 572 ALA A O 1
ATOM 4496 N N . ALA A 1 573 ? 17.293 14.726 9.041 1.00 43.00 573 ALA A N 1
ATOM 4497 C CA . ALA A 1 573 ? 18.169 15.233 7.985 1.00 43.00 573 ALA A CA 1
ATOM 4498 C C . ALA A 1 573 ? 19.594 14.655 8.045 1.00 43.00 573 ALA A C 1
ATOM 4500 O O . ALA A 1 573 ? 20.560 15.318 8.424 1.00 43.00 573 ALA A O 1
ATOM 4501 N N . GLY A 1 574 ? 19.729 13.400 7.603 1.00 36.31 574 GLY A N 1
ATOM 4502 C CA . GLY A 1 574 ? 21.011 12.884 7.140 1.00 36.31 574 GLY A CA 1
ATOM 4503 C C . GLY A 1 574 ? 21.719 13.919 6.260 1.00 36.31 574 GLY A C 1
ATOM 4504 O O . GLY A 1 574 ? 21.089 14.626 5.471 1.00 36.31 574 GLY A O 1
ATOM 4505 N N . ARG A 1 575 ? 23.029 14.030 6.488 1.00 38.31 575 ARG A N 1
ATOM 4506 C CA . ARG A 1 575 ? 23.999 14.814 5.719 1.00 38.31 575 ARG A CA 1
ATOM 4507 C C . ARG A 1 575 ? 23.569 14.926 4.249 1.00 38.31 575 ARG A C 1
ATOM 4509 O O . ARG A 1 575 ? 23.453 13.906 3.577 1.00 38.31 575 ARG A O 1
ATOM 4516 N N . ARG A 1 576 ? 23.312 16.166 3.820 1.00 35.66 576 ARG A N 1
ATOM 4517 C CA . ARG A 1 576 ? 23.158 16.539 2.410 1.00 35.66 576 ARG A CA 1
ATOM 4518 C C . ARG A 1 576 ? 24.416 16.224 1.616 1.00 35.66 576 ARG A C 1
ATOM 4520 O O . ARG A 1 576 ? 25.512 16.350 2.213 1.00 35.66 576 ARG A O 1
#

Mean predicted aligned error: 5.83 Å

Nearest PDB structures (foldseek):
  6xkd-assembly2_B  TM=7.047E-01  e=1.097E-08  Mus musculus
  3way-assembly1_A  TM=7.358E-01  e=2.382E-08  Mus musculus
  3wax-assembly1_A  TM=7.396E-01  e=3.510E-08  Mus musculus
  6leh-assembly1_A  TM=7.300E-01  e=8.057E-08  Mus musculus
  6xkd-assembly1_A  TM=6.731E-01  e=6.108E-08  Mus musculus

Foldseek 3Di:
DQFPCVQQVWDQDPFFIFGFFWFWALFAWFFFQLFDLQRVVLLFQQFHCQFFVNLFCWWAQLVVLFTHRCDDPDLNVVCLQPPPCSVVVRTDPLTDTLLLLCVVVVFAEAEFCDSPCVNNPPNDHGDDPQLVVCLVVLVLLLNLLQLLVVLQVSQCVVVDPDPVPDFGDDTLYYYGDRCSLVSQLQQDAPCSPVSNVVVVVSVRVSSSCQAQWDQWSWHAGDDDPPDDPDPIDTHTTRHNHPGPVLLLDKDKDKDSWFKAFFDLVQEDEPVNVQVLQCVLCVVDPDRADEWQPPDLLDPPPVSSVVSVVVPDDGRRTDPPHQWYWGFRWQKIFIQGHAPPHGSLDAHDCVRTPVSSCFSVQLVCVLVVFHFPWKWFDDPQAIWTWDWDDPNHGIDIDDTHHPVPDPCPDPQQPPVRLSRSQSHHPDSPTSRTRGRMMTGTPSVNRYTYDHDDPPVPRDPDDPVPDSRRRMGERHRGSRTIGMMIMIGRGPDPGPDGFWYFHYAYSSQNSLQSCVSVVSNVVSCVSCVVDDPSRGHHHCVVVVCCRSVVPPPPPPPPPGIDGSGNGDDPPPVVDDDD

Sequence (576 aa):
PGGLHDLLGVQQDASGLMMTKAVSVKQAATVFPSYTYPAWTSLFTGVFPGTHGITGNSLFFRRREVARYYAEFHIDAVKVQLEKDFLGGDISDQVKTLYEYVDQGGGQSLVVHHMIMRGSGKGARPADFDTLWNYQRNRSHAVDENALWEAVKSLKDFNGDVRPNAPLQLPTVMTIYFSGLDHAEHLSPETPEMARLEYLKQLDDLIAKFMAGDSQISRTHFDTPASEPGMADTMSWRGLQGEQVMERTLFVLVSDHGHTQTKWTDALGIEDLKVIFDELSAKSERTYTLETPTFVIEESWFSKVRALFGFLHNGSISPRTNVIAALNGGALGLYVKPYEGQWKDNPVYDRDIVPILHHLLLTLHKNGQGPEAVLYKDGTRYMFVPYHYDGTTIDLLPAVNLEESPLNAAEYPMAQRRLNGLASRVSTGPQSAPDVVLLADRHKGLTYSNKQDWRVVEPLNVEKHRHFHSDHGHLNASDSLVPIIFWVGGYEGRDPLGTICEASIVDVTPTILDALGLLPLFDITMQPYLEETKGTSLKPLLDVILNHAASPVANDVRLCPARIEKRPDGLAAGRR

pLDDT: mean 88.89, std 13.88, range [35.66, 98.81]

Radius of gyration: 23.98 Å; Cα contacts (8 Å, |Δi|>4): 1188; chains: 1; bounding box: 66×52×68 Å

Secondary structure (DSSP, 8-state):
--SHHHHHTEEEETTEEEESSEEEEEEEE--SS-SHHHHHHHHHHTB-HHHHS---SEEEETTTTEEEE-STTSHHHHHHHHSTTTTGGGS-TTS--HHHHHHHTT--EEEES-S--TT-GGGEE---HHHHHHHTTT-HHHHHHHHHHHHHHHHHHHH-S--TTPPP---SEEEE---HHHHHHHH-SS-HHHHHHHHHHHHHHHHHHHHH-EEEEEEE----TTSPTT-EEEEEE--STT-GGGGG-EEEEE-S---EE--GGG-B-HHHHHHHHHHHHHHSSS---EEPP---S---HHHHHHHHTT-S--SBPPTT--EEEEEEBTEEEEEE--SSS-TTSPPPIIIIIHHHHHHHHHHHHHTT---SEEEEEETTEEEE--EEE-SS-EEEPPPEEGGGSGGGSTTSTTHHHHHHHHS-SSTTS---S-SEEEE--TTTT--B--S--HHHHS---TTTS---SEE---SSHHHHB--EEEEETT----SPPPEEEEEEGGGHHHHHHHHTT-HHHHHHHHTTS-GGGB----HHHHHHHHTT---TTTT-TTEE-S-BPPPPTTTSS---